Protein AF-A0A4R6FJY9-F1 (afdb_monomer_lite)

Secondary structure (DSSP, 8-state):
---------S--------HHHHHHHHHHHHHHHHHHHHHHHHHHHHHHSPEESSHHHHHHHS-TT-EEEEE-SSSEEEEEEEETTEEEEEEEEE-HHHHHHHHT---EEGGGGT--SEEEE-HHHHHHHHH-TT--EEEE-SEEEES-EE---TT-EEEE-TTEEESS-EEEEE----SS-TTSSPPP-EES-EEEEEEEESSEEEEESEES-EEEEEEE----GGGTT--TT----EEEE-TT-EEEEEEEEEEE---SSTT-EEEEEE-SS-STT--EEEEEEEEEEESBSSEEEEEES-EEEEEEEEEES-B-SS-SEEEES-BSEEEEEEEEE---SSS--SEEEES-S-EEEEEEEEES-SSEEEEEES-S-EEEEEEEEES--SEEEEE-S--EEEEEEEES--SSEEEEE-TT-TT-EEEEEEEESS-EEEE-SSS-B-SEEEEE--TTSEEEEEES-BS-B-SEEEEES-SEEEEEEEEES-EEEEEEEES-SEEEEEEEEES-EEEEEEEE--TT-TTSGGGSTT--------SEEEE-SS-EEE-TTTS-SEEEE-SPPSS-EEEEE--TT--TT-EEEEEE-TT--SS--EEEESEETS-EEE-TTEEEEEEESSSEEEEEEEE-

Structure (mmCIF, N/CA/C/O backbone):
data_AF-A0A4R6FJY9-F1
#
_entry.id   AF-A0A4R6FJY9-F1
#
loop_
_atom_site.group_PDB
_atom_site.id
_atom_site.type_symbol
_atom_site.label_atom_id
_atom_site.label_alt_id
_atom_site.label_comp_id
_atom_site.label_asym_id
_atom_site.label_entity_id
_atom_site.label_seq_id
_atom_site.pdbx_PDB_ins_code
_atom_site.Cartn_x
_atom_site.Cartn_y
_atom_site.Cartn_z
_atom_site.occupancy
_atom_site.B_iso_or_equiv
_atom_site.auth_seq_id
_atom_site.auth_comp_id
_atom_site.auth_asym_id
_atom_site.auth_atom_id
_atom_site.pdbx_PDB_model_num
ATOM 1 N N . MET A 1 1 ? -19.726 -2.063 -16.960 1.00 37.28 1 MET A N 1
ATOM 2 C CA . MET A 1 1 ? -20.370 -3.116 -16.148 1.00 37.28 1 MET A CA 1
ATOM 3 C C . MET A 1 1 ? -20.431 -2.589 -14.732 1.00 37.28 1 MET A C 1
ATOM 5 O O . MET A 1 1 ? -19.416 -2.099 -14.262 1.00 37.28 1 MET A O 1
ATOM 9 N N . VAL A 1 2 ? -21.614 -2.546 -14.125 1.00 35.88 2 VAL A N 1
ATOM 10 C CA . VAL A 1 2 ? -21.797 -1.989 -12.779 1.00 35.88 2 VAL A CA 1
ATOM 11 C C . VAL A 1 2 ? -21.884 -3.164 -11.819 1.00 35.88 2 VAL A C 1
ATOM 13 O O . VAL A 1 2 ? -22.940 -3.783 -11.713 1.00 35.88 2 VAL A O 1
ATOM 16 N N . ASP A 1 3 ? -20.775 -3.478 -11.156 1.00 36.88 3 ASP A N 1
ATOM 17 C CA . ASP A 1 3 ? -20.779 -4.373 -10.004 1.00 36.88 3 ASP A CA 1
ATOM 18 C C . ASP A 1 3 ? -21.343 -3.612 -8.806 1.00 36.88 3 ASP A C 1
ATOM 20 O O . ASP A 1 3 ? -20.729 -2.694 -8.261 1.00 36.88 3 ASP A O 1
ATOM 24 N N . ARG A 1 4 ? -22.555 -3.984 -8.400 1.00 45.66 4 ARG A N 1
ATOM 25 C CA . ARG A 1 4 ? -23.059 -3.698 -7.060 1.00 45.66 4 ARG A CA 1
ATOM 26 C C . ARG A 1 4 ? -23.520 -5.006 -6.449 1.00 45.66 4 ARG A C 1
ATOM 28 O O . ARG A 1 4 ? -24.598 -5.504 -6.764 1.00 45.66 4 ARG A O 1
ATOM 35 N N . VAL A 1 5 ? -22.696 -5.536 -5.551 1.00 39.31 5 VAL A N 1
ATOM 36 C CA . VAL A 1 5 ? -23.107 -6.567 -4.601 1.00 39.31 5 VAL A CA 1
ATOM 37 C C . VAL A 1 5 ? -24.103 -5.917 -3.644 1.00 39.31 5 VAL A C 1
ATOM 39 O O . VAL A 1 5 ? -23.741 -5.072 -2.830 1.00 39.31 5 VAL A O 1
ATOM 42 N N . VAL A 1 6 ? -25.376 -6.287 -3.766 1.00 37.84 6 VAL A N 1
ATOM 43 C CA . VAL A 1 6 ? -26.420 -5.915 -2.809 1.00 37.84 6 VAL A CA 1
ATOM 44 C C . VAL A 1 6 ? -26.740 -7.159 -1.986 1.00 37.84 6 VAL A C 1
ATOM 46 O O . VAL A 1 6 ? -27.324 -8.110 -2.500 1.00 37.84 6 VAL A O 1
ATOM 49 N N . ARG A 1 7 ? -26.358 -7.168 -0.705 1.00 45.31 7 ARG A N 1
ATOM 50 C CA . ARG A 1 7 ? -26.899 -8.119 0.279 1.00 45.31 7 ARG A CA 1
ATOM 51 C C . ARG A 1 7 ? -28.211 -7.546 0.812 1.00 45.31 7 ARG A C 1
ATOM 53 O O . ARG A 1 7 ? -28.217 -6.435 1.332 1.00 45.31 7 ARG A O 1
ATOM 60 N N . VAL A 1 8 ? -29.307 -8.289 0.669 1.00 43.47 8 VAL A N 1
ATOM 61 C CA . VAL A 1 8 ? -30.650 -7.889 1.123 1.00 43.47 8 VAL A CA 1
ATOM 62 C C . VAL A 1 8 ? -31.094 -8.802 2.263 1.00 43.47 8 VAL A C 1
ATOM 64 O O . VAL A 1 8 ? -30.996 -10.021 2.142 1.00 43.47 8 VAL A O 1
ATOM 67 N N . ILE A 1 9 ? -31.599 -8.202 3.343 1.00 53.12 9 ILE A N 1
ATOM 68 C CA . ILE A 1 9 ? -32.321 -8.865 4.435 1.00 53.12 9 ILE A CA 1
ATOM 69 C C . ILE A 1 9 ? -33.758 -8.309 4.397 1.00 53.12 9 ILE A C 1
ATOM 71 O O . ILE A 1 9 ? -33.952 -7.116 4.596 1.00 53.12 9 ILE A O 1
ATOM 75 N N . ASP A 1 10 ? -34.719 -9.166 4.036 1.00 58.12 10 ASP A N 1
ATOM 76 C CA . ASP A 1 10 ? -36.182 -9.068 4.229 1.00 58.12 10 ASP A CA 1
ATOM 77 C C . ASP A 1 10 ? -36.932 -7.728 4.005 1.00 58.12 10 ASP A C 1
ATOM 79 O O . ASP A 1 10 ? -37.687 -7.286 4.864 1.00 58.12 10 ASP A O 1
ATOM 83 N N . GLU A 1 11 ? -36.890 -7.156 2.792 1.00 47.34 11 GLU A N 1
ATOM 84 C CA . GLU A 1 11 ? -37.983 -6.294 2.287 1.00 47.34 11 GLU A CA 1
ATOM 85 C C . GLU A 1 11 ? -38.208 -6.486 0.773 1.00 47.34 11 GLU A C 1
ATOM 87 O O . GLU A 1 11 ? -37.265 -6.466 -0.023 1.00 47.34 11 GLU A O 1
ATOM 92 N N . THR A 1 12 ? -39.466 -6.631 0.330 1.00 39.34 12 THR A N 1
ATOM 93 C CA . THR A 1 12 ? -39.810 -6.655 -1.104 1.00 39.34 12 THR A CA 1
ATOM 94 C C . THR A 1 12 ? -39.681 -5.249 -1.691 1.00 39.34 12 THR A C 1
ATOM 96 O O . THR A 1 12 ? -40.583 -4.424 -1.550 1.00 39.34 12 THR A O 1
ATOM 99 N N . ARG A 1 13 ? -38.576 -4.962 -2.391 1.00 45.19 13 ARG A N 1
ATOM 100 C CA . ARG A 1 13 ? -38.445 -3.739 -3.199 1.00 45.19 13 ARG A CA 1
ATOM 101 C C . ARG A 1 13 ? -38.621 -4.029 -4.683 1.00 45.19 13 ARG A C 1
ATOM 103 O O . ARG A 1 13 ? -37.965 -4.897 -5.251 1.00 45.19 13 ARG A O 1
ATOM 110 N N . THR A 1 14 ? -39.490 -3.247 -5.320 1.00 42.72 14 THR A N 1
ATOM 111 C CA . THR A 1 14 ? -39.656 -3.236 -6.777 1.00 42.72 14 THR A CA 1
ATOM 112 C C . THR A 1 14 ? -38.478 -2.484 -7.392 1.00 42.72 14 THR A C 1
ATOM 114 O O . THR A 1 14 ? -38.369 -1.267 -7.244 1.00 42.72 14 THR A O 1
ATOM 117 N N . ILE A 1 15 ? -37.578 -3.202 -8.062 1.00 46.75 15 ILE A N 1
ATOM 118 C CA . ILE A 1 15 ? -36.469 -2.601 -8.809 1.00 46.75 15 ILE A CA 1
ATOM 119 C C . ILE A 1 15 ? -37.003 -2.183 -10.182 1.00 46.75 15 ILE A C 1
ATOM 121 O O . ILE A 1 15 ? -37.224 -3.017 -11.058 1.00 46.75 15 ILE A O 1
ATOM 125 N N . VAL A 1 16 ? -37.212 -0.881 -10.379 1.00 53.41 16 VAL A N 1
ATOM 126 C CA . VAL A 1 16 ? -37.530 -0.316 -11.696 1.00 53.41 16 VAL A CA 1
ATOM 127 C C . VAL A 1 16 ? -36.217 -0.122 -12.450 1.00 53.41 16 VAL A C 1
ATOM 129 O O . VAL A 1 16 ? -35.537 0.886 -12.281 1.00 53.41 16 VAL A O 1
ATOM 132 N N . VAL A 1 17 ? -35.834 -1.102 -13.270 1.00 57.41 17 VAL A N 1
ATOM 133 C CA . VAL A 1 17 ? -34.744 -0.918 -14.237 1.00 57.41 17 VAL A CA 1
ATOM 134 C C . VAL A 1 17 ? -35.318 -0.141 -15.428 1.00 57.41 17 VAL A C 1
ATOM 136 O O . VAL A 1 17 ? -36.255 -0.630 -16.064 1.00 57.41 17 VAL A O 1
ATOM 139 N N . PRO A 1 18 ? -34.816 1.061 -15.757 1.00 59.22 18 PRO A N 1
ATOM 140 C CA . PRO A 1 18 ? -35.323 1.839 -16.882 1.00 59.22 18 PRO A CA 1
ATOM 141 C C . PRO A 1 18 ? -34.903 1.167 -18.196 1.00 59.22 18 PRO A C 1
ATOM 143 O O . PRO A 1 18 ? -33.853 1.465 -18.758 1.00 59.22 18 PRO A O 1
ATOM 146 N N . GLY A 1 19 ? -35.719 0.235 -18.697 1.00 61.28 19 GLY A N 1
ATOM 147 C CA . GLY A 1 19 ? -35.400 -0.584 -19.875 1.00 61.28 19 GLY A CA 1
ATOM 148 C C . GLY A 1 19 ? -35.015 0.219 -21.125 1.00 61.28 19 GLY A C 1
ATOM 149 O O . GLY A 1 19 ? -34.241 -0.264 -21.945 1.00 61.28 19 GLY A O 1
ATOM 150 N N . ALA A 1 20 ? -35.468 1.470 -21.243 1.00 70.50 20 ALA A N 1
ATOM 151 C CA . ALA A 1 20 ? -35.132 2.353 -22.358 1.00 70.50 20 ALA A CA 1
ATOM 152 C C . ALA A 1 20 ? -33.644 2.760 -22.407 1.00 70.50 20 ALA A C 1
ATOM 154 O O . ALA A 1 20 ? -33.076 2.838 -23.497 1.00 70.50 20 ALA A O 1
ATOM 155 N N . SER A 1 21 ? -32.986 2.999 -21.263 1.00 69.69 21 SER A N 1
ATOM 156 C CA . SER A 1 21 ? -31.574 3.419 -21.253 1.00 69.69 21 SER A CA 1
ATOM 157 C C . SER A 1 21 ? -30.635 2.250 -21.551 1.00 69.69 21 SER A C 1
ATOM 159 O O . SER A 1 21 ? -29.684 2.400 -22.318 1.00 69.69 21 SER A O 1
ATOM 161 N N . VAL A 1 22 ? -30.953 1.065 -21.023 1.00 72.12 22 VAL A N 1
ATOM 162 C CA . VAL A 1 22 ? -30.229 -0.177 -21.318 1.00 72.12 22 VAL A CA 1
ATOM 163 C C . VAL A 1 22 ? -30.382 -0.545 -22.796 1.00 72.12 22 VAL A C 1
ATOM 165 O O . VAL A 1 22 ? -29.383 -0.799 -23.464 1.00 72.12 22 VAL A O 1
ATOM 168 N N . LEU A 1 23 ? -31.602 -0.486 -23.344 1.00 73.12 23 LEU A N 1
ATOM 169 C CA . LEU A 1 23 ? -31.851 -0.772 -24.759 1.00 73.12 23 LEU A CA 1
ATOM 170 C C . LEU A 1 23 ? -31.150 0.236 -25.685 1.00 73.12 23 LEU A C 1
ATOM 172 O O . LEU A 1 23 ? -30.586 -0.161 -26.704 1.00 73.12 23 LEU A O 1
ATOM 176 N N . SER A 1 24 ? -31.115 1.522 -25.316 1.00 78.62 24 SER A N 1
ATOM 177 C CA . SER A 1 24 ? -30.360 2.542 -26.057 1.00 78.62 24 SER A CA 1
ATOM 178 C C . SER A 1 24 ? -28.853 2.266 -26.040 1.00 78.62 24 SER A C 1
ATOM 180 O O . SER A 1 24 ? -28.208 2.351 -27.084 1.00 78.62 24 SER A O 1
ATOM 182 N N . SER A 1 25 ? -28.294 1.881 -24.887 1.00 74.81 25 SER A N 1
ATOM 183 C CA . SER A 1 25 ? -26.877 1.519 -24.772 1.00 74.81 25 SER A CA 1
ATOM 184 C C . SER A 1 25 ? -26.532 0.297 -25.623 1.00 74.81 25 SER A C 1
ATOM 186 O O . SER A 1 25 ? -25.525 0.312 -26.325 1.00 74.81 25 SER A O 1
ATOM 188 N N . ILE A 1 26 ? -27.372 -0.743 -25.594 1.00 78.25 26 ILE A N 1
ATOM 189 C CA . ILE A 1 26 ? -27.176 -1.962 -26.390 1.00 78.25 26 ILE A CA 1
ATOM 190 C C . ILE A 1 26 ? -27.288 -1.654 -27.886 1.00 78.25 26 ILE A C 1
ATOM 192 O O . ILE A 1 26 ? -26.477 -2.139 -28.667 1.00 78.25 26 ILE A O 1
ATOM 196 N N . THR A 1 27 ? -28.242 -0.810 -28.289 1.00 84.62 27 THR A N 1
ATOM 197 C CA . THR A 1 27 ? -28.410 -0.409 -29.695 1.00 84.62 27 THR A CA 1
ATOM 198 C C . THR A 1 27 ? -27.178 0.334 -30.205 1.00 84.62 27 THR A C 1
ATOM 200 O O . THR A 1 27 ? -26.625 -0.051 -31.231 1.00 84.62 27 THR A O 1
ATOM 203 N N . LYS A 1 28 ? -26.673 1.320 -29.448 1.00 83.00 28 LYS A N 1
ATOM 204 C CA . LYS A 1 28 ? -25.426 2.027 -29.791 1.00 83.00 28 LYS A CA 1
ATOM 205 C C . LYS A 1 28 ? -24.238 1.074 -29.888 1.00 83.00 28 LYS A C 1
ATOM 207 O O . LYS A 1 28 ? -23.417 1.196 -30.788 1.00 83.00 28 LYS A O 1
ATOM 212 N N . GLN A 1 29 ? -24.141 0.112 -28.973 1.00 83.12 29 GLN A N 1
ATOM 213 C CA . GLN A 1 29 ? -23.066 -0.874 -28.999 1.00 83.12 29 GLN A CA 1
ATOM 214 C C . GLN A 1 29 ? -23.168 -1.797 -30.227 1.00 83.12 29 GLN A C 1
ATOM 216 O O . GLN A 1 29 ? -22.156 -2.089 -30.860 1.00 83.12 29 GLN A O 1
ATOM 221 N N . ALA A 1 30 ? -24.379 -2.212 -30.606 1.00 82.31 30 ALA A N 1
ATOM 222 C CA . ALA A 1 30 ? -24.622 -2.995 -31.815 1.00 82.31 30 ALA A CA 1
ATOM 223 C C . ALA A 1 30 ? -24.291 -2.210 -33.097 1.00 82.31 30 ALA A C 1
ATOM 225 O O . ALA A 1 30 ? -23.715 -2.781 -34.021 1.00 82.31 30 ALA A O 1
ATOM 226 N N . GLU A 1 31 ? -24.596 -0.909 -33.146 1.00 88.06 31 GLU A N 1
ATOM 227 C CA . GLU A 1 31 ? -24.196 -0.017 -34.244 1.00 88.06 31 GLU A CA 1
ATOM 228 C C . GLU A 1 31 ? -22.671 0.072 -34.362 1.00 88.06 31 GLU A C 1
ATOM 230 O O . GLU A 1 31 ? -22.137 -0.150 -35.445 1.00 88.06 31 GLU A O 1
ATOM 235 N N . VAL A 1 32 ? -21.962 0.266 -33.243 1.00 82.56 32 VAL A N 1
ATOM 236 C CA . VAL A 1 32 ? -20.489 0.270 -33.213 1.00 82.56 32 VAL A CA 1
ATOM 237 C C . VAL A 1 32 ? -19.912 -1.053 -33.731 1.00 82.56 32 VAL A C 1
ATOM 239 O O . VAL A 1 32 ? -18.975 -1.038 -34.528 1.00 82.56 32 VAL A O 1
ATOM 242 N N . TYR A 1 33 ? -20.467 -2.203 -33.331 1.00 81.94 33 TYR A N 1
ATOM 243 C CA . TYR A 1 33 ? -19.995 -3.505 -33.822 1.00 81.94 33 TYR A CA 1
ATOM 244 C C . TYR A 1 33 ? -20.284 -3.729 -35.306 1.00 81.94 33 TYR A C 1
ATOM 246 O O . TYR A 1 33 ? -19.432 -4.261 -36.018 1.00 81.94 33 TYR A O 1
ATOM 254 N N . ARG A 1 34 ? -21.463 -3.323 -35.785 1.00 90.06 34 ARG A N 1
ATOM 255 C CA . ARG A 1 34 ? -21.814 -3.382 -37.207 1.00 90.06 34 ARG A CA 1
ATOM 256 C C . ARG A 1 34 ? -20.842 -2.541 -38.032 1.00 90.06 34 ARG A C 1
ATOM 258 O O . ARG A 1 34 ? -20.314 -3.028 -39.028 1.00 90.06 34 ARG A O 1
ATOM 265 N N . ASP A 1 35 ? -20.586 -1.308 -37.610 1.00 82.31 35 ASP A N 1
ATOM 266 C CA . ASP A 1 35 ? -19.716 -0.379 -38.331 1.00 82.31 35 ASP A CA 1
ATOM 267 C C . ASP A 1 35 ? -18.256 -0.872 -38.318 1.00 82.31 35 ASP A C 1
ATOM 269 O O . ASP A 1 35 ? -17.584 -0.845 -39.349 1.00 82.31 35 ASP A O 1
ATOM 273 N N . ALA A 1 36 ? -17.793 -1.447 -37.200 1.00 77.31 36 ALA A N 1
ATOM 274 C CA . ALA A 1 36 ? -16.490 -2.109 -37.118 1.00 77.31 36 ALA A CA 1
ATOM 275 C C . ALA A 1 36 ? -16.384 -3.332 -38.050 1.00 77.31 36 ALA A C 1
ATOM 277 O O . ALA A 1 36 ? -15.347 -3.531 -38.685 1.00 77.31 36 ALA A O 1
ATOM 278 N N . ALA A 1 37 ? -17.445 -4.137 -38.167 1.00 78.94 37 ALA A N 1
ATOM 279 C CA . ALA A 1 37 ? -17.479 -5.283 -39.074 1.00 78.94 37 ALA A CA 1
ATOM 280 C C . ALA A 1 37 ? -17.438 -4.850 -40.550 1.00 78.94 37 ALA A C 1
ATOM 282 O O . ALA A 1 37 ? -16.693 -5.439 -41.334 1.00 78.94 37 ALA A O 1
ATOM 283 N N . PHE A 1 38 ? -18.171 -3.795 -40.923 1.00 81.94 38 PHE A N 1
ATOM 284 C CA . PHE A 1 38 ? -18.099 -3.216 -42.269 1.00 81.94 38 PHE A CA 1
ATOM 285 C C . PHE A 1 38 ? -16.710 -2.659 -42.581 1.00 81.94 38 PHE A C 1
ATOM 287 O O . PHE A 1 38 ? -16.168 -2.943 -43.648 1.00 81.94 38 PHE A O 1
ATOM 294 N N . LEU A 1 39 ? -16.100 -1.928 -41.643 1.00 79.44 39 LEU A N 1
ATOM 295 C CA . LEU A 1 39 ? -14.741 -1.417 -41.811 1.00 79.44 39 LEU A CA 1
ATOM 296 C C . LEU A 1 39 ? -13.728 -2.559 -41.977 1.00 79.44 39 LEU A C 1
ATOM 298 O O . LEU A 1 39 ? -12.854 -2.484 -42.840 1.00 79.44 39 LEU A O 1
ATOM 302 N N . ALA A 1 40 ? -13.854 -3.633 -41.193 1.00 79.88 40 ALA A N 1
ATOM 303 C CA . ALA A 1 40 ? -12.990 -4.806 -41.298 1.00 79.88 40 ALA A CA 1
ATOM 304 C C . ALA A 1 40 ? -13.138 -5.519 -42.651 1.00 79.88 40 ALA A C 1
ATOM 306 O O . ALA A 1 40 ? -12.127 -5.856 -43.267 1.00 79.88 40 ALA A O 1
ATOM 307 N N . ALA A 1 41 ? -14.371 -5.699 -43.138 1.00 82.88 41 ALA A N 1
ATOM 308 C CA . ALA A 1 41 ? -14.634 -6.276 -44.455 1.00 82.88 41 ALA A CA 1
ATOM 309 C C . ALA A 1 41 ? -14.043 -5.408 -45.578 1.00 82.88 41 ALA A C 1
ATOM 311 O O . ALA A 1 41 ? -13.280 -5.912 -46.397 1.00 82.88 41 ALA A O 1
ATOM 312 N N . SER A 1 42 ? -14.290 -4.094 -45.551 1.00 79.25 42 SER A N 1
ATOM 313 C CA . SER A 1 42 ? -13.752 -3.146 -46.539 1.00 79.25 42 SER A CA 1
ATOM 314 C C . SER A 1 42 ? -12.219 -3.088 -46.519 1.00 79.25 42 SER A C 1
ATOM 316 O O . SER A 1 42 ? -11.562 -3.015 -47.556 1.00 79.25 42 SER A O 1
ATOM 318 N N . THR A 1 43 ? -11.622 -3.190 -45.329 1.00 78.62 43 THR A N 1
ATOM 319 C CA . THR A 1 43 ? -10.166 -3.291 -45.153 1.00 78.62 43 THR A CA 1
ATOM 320 C C . THR A 1 43 ? -9.626 -4.575 -45.787 1.00 78.62 43 THR A C 1
ATOM 322 O O . THR A 1 43 ? -8.613 -4.534 -46.482 1.00 78.62 43 THR A O 1
ATOM 325 N N . ALA A 1 44 ? -10.289 -5.714 -45.568 1.00 82.69 44 ALA A N 1
ATOM 326 C CA . ALA A 1 44 ? -9.891 -6.989 -46.159 1.00 82.69 44 ALA A CA 1
ATOM 327 C C . ALA A 1 44 ? -10.011 -6.967 -47.691 1.00 82.69 44 ALA A C 1
ATOM 329 O O . ALA A 1 44 ? -9.084 -7.398 -48.374 1.00 82.69 44 ALA A O 1
ATOM 330 N N . GLU A 1 45 ? -11.097 -6.402 -48.226 1.00 85.00 45 GLU A N 1
ATOM 331 C CA . GLU A 1 45 ? -11.294 -6.195 -49.666 1.00 85.00 45 GLU A CA 1
ATOM 332 C C . GLU A 1 45 ? -10.194 -5.314 -50.273 1.00 85.00 45 GLU A C 1
ATOM 334 O O . GLU A 1 45 ? -9.627 -5.655 -51.312 1.00 85.00 45 GLU A O 1
ATOM 339 N N . ALA A 1 46 ? -9.818 -4.226 -49.594 1.00 84.69 46 ALA A N 1
ATOM 340 C CA . ALA A 1 46 ? -8.723 -3.362 -50.027 1.00 84.69 46 ALA A CA 1
ATOM 341 C C . ALA A 1 46 ? -7.363 -4.084 -50.052 1.00 84.69 46 ALA A C 1
ATOM 343 O O . ALA A 1 46 ? -6.545 -3.783 -50.918 1.00 84.69 46 ALA A O 1
ATOM 344 N N . PHE A 1 47 ? -7.122 -5.036 -49.142 1.00 81.31 47 PHE A N 1
ATOM 345 C CA . PHE A 1 47 ? -5.884 -5.827 -49.110 1.00 81.31 47 PHE A CA 1
ATOM 346 C C . PHE A 1 47 ? -5.798 -6.890 -50.207 1.00 81.31 47 PHE A C 1
ATOM 348 O O . PHE A 1 47 ? -4.700 -7.182 -50.673 1.00 81.31 47 PHE A O 1
ATOM 355 N N . VAL A 1 48 ? -6.925 -7.487 -50.605 1.00 88.31 48 VAL A N 1
ATOM 356 C CA . VAL A 1 48 ? -6.951 -8.468 -51.708 1.00 88.31 48 VAL A CA 1
ATOM 357 C C . VAL A 1 48 ? -7.055 -7.802 -53.083 1.00 88.31 48 VAL A C 1
ATOM 359 O O . VAL A 1 48 ? -6.805 -8.446 -54.102 1.00 88.31 48 VAL A O 1
ATOM 362 N N . GLY A 1 49 ? -7.432 -6.523 -53.119 1.00 88.62 49 GLY A N 1
ATOM 363 C CA . GLY A 1 49 ? -7.504 -5.713 -54.327 1.00 88.62 49 GLY A CA 1
ATOM 364 C C . GLY A 1 49 ? -6.143 -5.196 -54.819 1.00 88.62 49 GLY A C 1
ATOM 365 O O . GLY A 1 49 ? -5.100 -5.426 -54.202 1.00 88.62 49 GLY A O 1
ATOM 366 N N . PRO A 1 50 ? -6.128 -4.468 -55.951 1.00 92.19 50 PRO A N 1
ATOM 367 C CA . PRO A 1 50 ? -4.918 -3.829 -56.454 1.00 92.19 50 PRO A CA 1
ATOM 368 C C . PRO A 1 50 ? -4.338 -2.843 -55.434 1.00 92.19 50 PRO A C 1
ATOM 370 O O . PRO A 1 50 ? -5.058 -2.023 -54.864 1.00 92.19 50 PRO A O 1
ATOM 373 N N . THR A 1 51 ? -3.019 -2.887 -55.248 1.00 94.56 51 THR A N 1
ATOM 374 C CA . THR A 1 51 ? -2.288 -1.878 -54.475 1.00 94.56 51 THR A CA 1
ATOM 375 C C . THR A 1 51 ? -1.766 -0.800 -55.419 1.00 94.56 51 THR A C 1
ATOM 377 O O . THR A 1 51 ? -1.029 -1.091 -56.362 1.00 94.56 51 THR A O 1
ATOM 380 N N . TYR A 1 52 ? -2.144 0.450 -55.173 1.00 96.44 52 TYR A N 1
ATOM 381 C CA . TYR A 1 52 ? -1.791 1.591 -56.017 1.00 96.44 52 TYR A CA 1
ATOM 382 C C . TYR A 1 52 ? -0.503 2.269 -55.535 1.00 96.44 52 TYR A C 1
ATOM 384 O O . TYR A 1 52 ? -0.201 2.278 -54.346 1.00 96.44 52 TYR A O 1
ATOM 392 N N . THR A 1 53 ? 0.248 2.895 -56.441 1.00 96.00 53 THR A N 1
ATOM 393 C CA . THR A 1 53 ? 1.512 3.583 -56.102 1.00 96.00 53 THR A CA 1
ATOM 394 C C . THR A 1 53 ? 1.314 4.966 -55.476 1.00 96.00 53 THR A C 1
ATOM 396 O O . THR A 1 53 ? 2.254 5.559 -54.955 1.00 96.00 53 THR A O 1
ATOM 399 N N . SER A 1 54 ? 0.098 5.518 -55.526 1.00 96.50 54 SER A N 1
ATOM 400 C CA . SER A 1 54 ? -0.239 6.798 -54.897 1.00 96.50 54 SER A CA 1
ATOM 401 C C . SER A 1 54 ? -1.726 6.885 -54.564 1.00 96.50 54 SER A C 1
ATOM 403 O O . SER A 1 54 ? -2.555 6.207 -55.175 1.00 96.50 54 SER A O 1
ATOM 405 N N . LYS A 1 55 ? -2.077 7.785 -53.637 1.00 96.81 55 LYS A N 1
ATOM 406 C CA . LYS A 1 55 ? -3.474 8.091 -53.296 1.00 96.81 55 LYS A CA 1
ATOM 407 C C . LYS A 1 55 ? -4.288 8.515 -54.522 1.00 96.81 55 LYS A C 1
ATOM 409 O O . LYS A 1 55 ? -5.401 8.037 -54.697 1.00 96.81 55 LYS A O 1
ATOM 414 N N . ALA A 1 56 ? -3.721 9.361 -55.384 1.00 96.81 56 ALA A N 1
ATOM 415 C CA . ALA A 1 56 ? -4.399 9.866 -56.579 1.00 96.81 56 ALA A CA 1
ATOM 416 C C . ALA A 1 56 ? -4.724 8.759 -57.601 1.00 96.81 56 ALA A C 1
ATOM 418 O O . ALA A 1 56 ? -5.737 8.846 -58.287 1.00 96.81 56 ALA A O 1
ATOM 419 N N . ALA A 1 57 ? -3.878 7.726 -57.689 1.00 96.44 57 ALA A N 1
ATOM 420 C CA . ALA A 1 57 ? -4.096 6.575 -58.565 1.00 96.44 57 ALA A CA 1
ATOM 421 C C . ALA A 1 57 ? -5.143 5.582 -58.026 1.00 96.44 57 ALA A C 1
ATOM 423 O O . ALA A 1 57 ? -5.732 4.854 -58.821 1.00 96.44 57 ALA A O 1
ATOM 424 N N . GLY A 1 58 ? -5.342 5.540 -56.701 1.00 95.94 58 GLY A N 1
ATOM 425 C CA . GLY A 1 58 ? -6.375 4.727 -56.048 1.00 95.94 58 GLY A CA 1
ATOM 426 C C . GLY A 1 58 ? -7.736 5.430 -55.911 1.00 95.94 58 GLY A C 1
ATOM 427 O O . GLY A 1 58 ? -8.773 4.809 -56.151 1.00 95.94 58 GLY A O 1
ATOM 428 N N . GLU A 1 59 ? -7.751 6.763 -55.731 1.00 96.50 59 GLU A N 1
ATOM 429 C CA . GLU A 1 59 ? -8.752 7.649 -56.374 1.00 96.50 59 GLU A CA 1
ATOM 430 C C . GLU A 1 59 ? -8.668 7.420 -57.897 1.00 96.50 59 GLU A C 1
ATOM 432 O O . GLU A 1 59 ? -7.985 6.523 -58.292 1.00 96.50 59 GLU A O 1
ATOM 437 N N . ALA A 1 60 ? -9.289 8.105 -58.847 1.00 96.12 60 ALA A N 1
ATOM 438 C CA . ALA A 1 60 ? -9.332 7.633 -60.262 1.00 96.12 60 ALA A CA 1
ATOM 439 C C . ALA A 1 60 ? -9.874 6.181 -60.519 1.00 96.12 60 ALA A C 1
ATOM 441 O O . ALA A 1 60 ? -10.875 6.070 -61.217 1.00 96.12 60 ALA A O 1
ATOM 442 N N . ALA A 1 61 ? -9.294 5.102 -59.973 1.00 95.62 61 ALA A N 1
ATOM 443 C CA . ALA A 1 61 ? -9.635 3.689 -60.145 1.00 95.62 61 ALA A CA 1
ATOM 444 C C . ALA A 1 61 ? -10.785 3.165 -59.260 1.00 95.62 61 ALA A C 1
ATOM 446 O O . ALA A 1 61 ? -11.372 2.137 -59.591 1.00 95.62 61 ALA A O 1
ATOM 447 N N . THR A 1 62 ? -11.135 3.843 -58.162 1.00 95.81 62 THR A N 1
ATOM 448 C CA . THR A 1 62 ? -12.262 3.450 -57.284 1.00 95.81 62 THR A CA 1
ATOM 449 C C . THR A 1 62 ? -13.454 4.400 -57.352 1.00 95.81 62 THR A C 1
ATOM 451 O O . THR A 1 62 ? -13.328 5.538 -57.797 1.00 95.81 62 THR A O 1
ATOM 454 N N . THR A 1 63 ? -14.624 3.988 -56.869 1.00 96.00 63 THR A N 1
ATOM 455 C CA . THR A 1 63 ? -15.803 4.857 -56.696 1.00 96.00 63 THR A CA 1
ATOM 456 C C . THR A 1 63 ? -16.033 5.225 -55.230 1.00 96.00 63 THR A C 1
ATOM 458 O O . THR A 1 63 ? -15.482 4.605 -54.326 1.00 96.00 63 THR A O 1
ATOM 461 N N . VAL A 1 64 ? -16.860 6.246 -54.977 1.00 94.62 64 VAL A N 1
ATOM 462 C CA . VAL A 1 64 ? -17.257 6.639 -53.611 1.00 94.62 64 VAL A CA 1
ATOM 463 C C . VAL A 1 64 ? -17.835 5.433 -52.858 1.00 94.62 64 VAL A C 1
ATOM 465 O O . VAL A 1 64 ? -18.680 4.722 -53.396 1.00 94.62 64 VAL A O 1
ATOM 468 N N . GLY A 1 65 ? -17.368 5.214 -51.628 1.00 89.69 65 GLY A N 1
ATOM 469 C CA . GLY A 1 65 ? -17.728 4.092 -50.760 1.00 89.69 65 GLY A CA 1
ATOM 470 C C . GLY A 1 65 ? -16.779 2.892 -50.830 1.00 89.69 65 GLY A C 1
ATOM 471 O O . GLY A 1 65 ? -16.848 2.041 -49.953 1.00 89.69 65 GLY A O 1
ATOM 472 N N . GLN A 1 66 ? -15.883 2.819 -51.822 1.00 93.44 66 GLN A N 1
ATOM 473 C CA . GLN A 1 66 ? -14.897 1.737 -51.919 1.00 93.44 66 GLN A CA 1
ATOM 474 C C . GLN A 1 66 ? -13.616 2.071 -51.150 1.00 93.44 66 GLN A C 1
ATOM 476 O O . GLN A 1 66 ? -13.141 3.213 -51.187 1.00 93.44 66 GLN A O 1
ATOM 481 N N . SER A 1 67 ? -13.028 1.059 -50.508 1.00 95.19 67 SER A N 1
ATOM 482 C CA . SER A 1 67 ? -11.674 1.151 -49.964 1.00 95.19 67 SER A CA 1
ATOM 483 C C . SER A 1 67 ? -10.623 0.664 -50.966 1.00 95.19 67 SER A C 1
ATOM 485 O O . SER A 1 67 ? -10.886 -0.206 -51.794 1.00 95.19 67 SER A O 1
ATOM 487 N N . PHE A 1 68 ? -9.417 1.224 -50.895 1.00 96.25 68 PHE A N 1
ATOM 488 C CA . PHE A 1 68 ? -8.270 0.813 -51.705 1.00 96.25 68 PHE A CA 1
ATOM 489 C C . PHE A 1 68 ? -6.955 0.933 -50.938 1.00 96.25 68 PHE A C 1
ATOM 491 O O . PHE A 1 68 ? -6.804 1.787 -50.064 1.00 96.25 68 PHE A O 1
ATOM 498 N N . ALA A 1 69 ? -5.989 0.087 -51.295 1.00 96.19 69 ALA A N 1
ATOM 499 C CA . ALA A 1 69 ? -4.656 0.070 -50.710 1.00 96.19 69 ALA A CA 1
ATOM 500 C C . ALA A 1 69 ? -3.660 0.896 -51.540 1.00 96.19 69 ALA A C 1
ATOM 502 O O . ALA A 1 69 ? -3.655 0.845 -52.768 1.00 96.19 69 ALA A O 1
ATOM 503 N N . VAL A 1 70 ? -2.778 1.633 -50.870 1.00 95.94 70 VAL A N 1
ATOM 504 C CA . VAL A 1 70 ? -1.697 2.416 -51.478 1.00 95.94 70 VAL A CA 1
ATOM 505 C C . VAL A 1 70 ? -0.368 1.999 -50.866 1.00 95.94 70 VAL A C 1
ATOM 507 O O . VAL A 1 70 ? -0.213 2.073 -49.651 1.00 95.94 70 VAL A O 1
ATOM 510 N N . ASN A 1 71 ? 0.599 1.634 -51.702 1.00 94.81 71 ASN A N 1
ATOM 511 C CA . ASN A 1 71 ? 1.999 1.473 -51.325 1.00 94.81 71 ASN A CA 1
ATOM 512 C C . ASN A 1 71 ? 2.813 2.552 -52.043 1.00 94.81 71 ASN A C 1
ATOM 514 O O . ASN A 1 71 ? 3.092 2.443 -53.236 1.00 94.81 71 ASN A O 1
ATOM 518 N N . ALA A 1 72 ? 3.170 3.606 -51.312 1.00 92.69 72 ALA A N 1
ATOM 519 C CA . ALA A 1 72 ? 3.930 4.733 -51.851 1.00 92.69 72 ALA A CA 1
ATOM 520 C C . ALA A 1 72 ? 5.449 4.474 -51.886 1.00 92.69 72 ALA A C 1
ATOM 522 O O . ALA A 1 72 ? 6.213 5.376 -52.222 1.00 92.69 72 ALA A O 1
ATOM 523 N N . GLY A 1 73 ? 5.895 3.267 -51.515 1.00 88.12 73 GLY A N 1
ATOM 524 C CA . GLY A 1 73 ? 7.310 2.940 -51.343 1.00 88.12 73 GLY A CA 1
ATOM 525 C C . GLY A 1 73 ? 7.908 3.448 -50.027 1.00 88.12 73 GLY A C 1
ATOM 526 O O . GLY A 1 73 ? 9.121 3.402 -49.861 1.00 88.12 73 GLY A O 1
ATOM 527 N N . ASP A 1 74 ? 7.085 3.910 -49.079 1.00 83.50 74 ASP A N 1
ATOM 528 C CA . ASP A 1 74 ? 7.508 4.399 -47.757 1.00 83.50 74 ASP A CA 1
ATOM 529 C C . ASP A 1 74 ? 7.619 3.280 -46.701 1.00 83.50 74 ASP A C 1
ATOM 531 O O . ASP A 1 74 ? 7.766 3.562 -45.514 1.00 83.50 74 ASP A O 1
ATOM 535 N N . GLY A 1 75 ? 7.531 2.011 -47.119 1.00 82.38 75 GLY A N 1
ATOM 536 C CA . GLY A 1 75 ? 7.532 0.842 -46.231 1.00 82.38 75 GLY A CA 1
ATOM 537 C C . GLY A 1 75 ? 6.160 0.496 -45.643 1.00 82.38 75 GLY A C 1
ATOM 538 O O . GLY A 1 75 ? 6.056 -0.414 -44.818 1.00 82.38 75 GLY A O 1
ATOM 539 N N . PHE A 1 76 ? 5.096 1.181 -46.074 1.00 89.06 76 PHE A N 1
ATOM 540 C CA . PHE A 1 76 ? 3.744 0.950 -45.583 1.00 89.06 76 PHE A CA 1
ATOM 541 C C . PHE A 1 76 ? 2.718 0.744 -46.703 1.00 89.06 76 PHE A C 1
ATOM 543 O O . PHE A 1 76 ? 2.834 1.267 -47.809 1.00 89.06 76 PHE A O 1
ATOM 550 N N . ILE A 1 77 ? 1.646 0.030 -46.365 1.00 91.94 77 ILE A N 1
ATOM 551 C CA . ILE A 1 77 ? 0.394 -0.021 -47.111 1.00 91.94 77 ILE A CA 1
ATOM 552 C C . ILE A 1 77 ? -0.634 0.815 -46.349 1.00 91.94 77 ILE A C 1
ATOM 554 O O . ILE A 1 77 ? -0.994 0.507 -45.210 1.00 91.94 77 ILE A O 1
ATOM 558 N N . SER A 1 78 ? -1.095 1.890 -46.978 1.00 94.69 78 SER A N 1
ATOM 559 C CA . SER A 1 78 ? -2.138 2.775 -46.463 1.00 94.69 78 SER A CA 1
ATOM 560 C C . SER A 1 78 ? -3.473 2.425 -47.112 1.00 94.69 78 SER A C 1
ATOM 562 O O . SER A 1 78 ? -3.571 2.406 -48.335 1.00 94.69 78 SER A O 1
ATOM 564 N N . ILE A 1 79 ? -4.501 2.154 -46.315 1.00 94.88 79 ILE A N 1
ATOM 565 C CA . ILE A 1 79 ? -5.855 1.874 -46.795 1.00 94.88 79 ILE A CA 1
ATOM 566 C C . ILE A 1 79 ? -6.681 3.139 -46.680 1.00 94.88 79 ILE A C 1
ATOM 568 O O . ILE A 1 79 ? -6.807 3.716 -45.599 1.00 94.88 79 ILE A O 1
ATOM 572 N N . TYR A 1 80 ? -7.249 3.548 -47.804 1.00 94.81 80 TYR A N 1
ATOM 573 C CA . TYR A 1 80 ? -8.118 4.705 -47.902 1.00 94.81 80 TYR A CA 1
ATOM 574 C C . TYR A 1 80 ? -9.540 4.278 -48.238 1.00 94.81 80 TYR A C 1
ATOM 576 O O . TYR A 1 80 ? -9.714 3.335 -49.001 1.00 94.81 80 TYR A O 1
ATOM 584 N N . THR A 1 81 ? -10.538 5.017 -47.759 1.00 94.69 81 THR A N 1
ATOM 585 C CA . THR A 1 81 ? -11.919 4.944 -48.260 1.00 94.69 81 THR A CA 1
ATOM 586 C C . THR A 1 81 ? -12.212 6.168 -49.106 1.00 94.69 81 THR A C 1
ATOM 588 O O . THR A 1 81 ? -12.007 7.303 -48.665 1.00 94.69 81 THR A O 1
ATOM 591 N N . ARG A 1 82 ? -12.704 5.963 -50.331 1.00 94.62 82 ARG A N 1
ATOM 592 C CA . ARG A 1 82 ? -13.078 7.068 -51.213 1.00 94.62 82 ARG A CA 1
ATOM 593 C C . ARG A 1 82 ? -14.402 7.680 -50.764 1.00 94.62 82 ARG A C 1
ATOM 595 O O . ARG A 1 82 ? -15.427 7.010 -50.722 1.00 94.62 82 ARG A O 1
ATOM 602 N N . THR A 1 83 ? -14.408 8.978 -50.499 1.00 93.81 83 THR A N 1
ATOM 603 C CA . THR A 1 83 ? -15.607 9.768 -50.187 1.00 93.81 83 THR A CA 1
ATOM 604 C C . THR A 1 83 ? -15.920 10.733 -51.335 1.00 93.81 83 THR A C 1
ATOM 606 O O . THR A 1 83 ? -15.136 10.881 -52.278 1.00 93.81 83 THR A O 1
ATOM 609 N N . SER A 1 84 ? -17.060 11.425 -51.275 1.00 90.69 84 SER A N 1
ATOM 610 C CA . SER A 1 84 ? -17.413 12.459 -52.259 1.00 90.69 84 SER A CA 1
ATOM 611 C C . SER A 1 84 ? -16.466 13.670 -52.244 1.00 90.69 84 SER A C 1
ATOM 613 O O . SER A 1 84 ? -16.434 14.412 -53.221 1.00 90.69 84 SER A O 1
ATOM 615 N N . GLY A 1 85 ? -15.692 13.866 -51.166 1.00 91.81 85 GLY A N 1
ATOM 616 C CA . GLY A 1 85 ? -14.728 14.962 -50.992 1.00 91.81 85 GLY A CA 1
ATOM 617 C C . GLY A 1 85 ? -13.253 14.565 -51.154 1.00 91.81 85 GLY A C 1
ATOM 618 O O . GLY A 1 85 ? -12.383 15.333 -50.753 1.00 91.81 85 GLY A O 1
ATOM 619 N N . GLY A 1 86 ? -12.960 13.375 -51.694 1.00 93.31 86 GLY A N 1
ATOM 620 C CA . GLY A 1 86 ? -11.614 12.776 -51.736 1.00 93.31 86 GLY A CA 1
ATOM 621 C C . GLY A 1 86 ? -11.528 11.536 -50.845 1.00 93.31 86 GLY A C 1
ATOM 622 O O . GLY A 1 86 ? -12.559 11.024 -50.420 1.00 93.31 86 GLY A O 1
ATOM 623 N N . SER A 1 87 ? -10.333 11.023 -50.554 1.00 95.06 87 SER A N 1
ATOM 624 C CA . SER A 1 87 ? -10.201 9.801 -49.736 1.00 95.06 87 SER A CA 1
ATOM 625 C C . SER A 1 87 ? -9.689 10.050 -48.320 1.00 95.06 87 SER A C 1
ATOM 627 O O . SER A 1 87 ? -8.765 10.846 -48.118 1.00 95.06 87 SER A O 1
ATOM 629 N N . THR A 1 88 ? -10.253 9.320 -47.360 1.00 93.50 88 THR A N 1
ATOM 630 C CA . THR A 1 88 ? -9.886 9.337 -45.935 1.00 93.50 88 THR A CA 1
ATOM 631 C C . THR A 1 88 ? -8.983 8.148 -45.628 1.00 93.50 88 THR A C 1
ATOM 633 O O . THR A 1 88 ? -9.242 7.057 -46.125 1.00 93.50 88 THR A O 1
ATOM 636 N N . LEU A 1 89 ? -7.902 8.351 -44.867 1.00 93.75 89 LEU A N 1
ATOM 637 C CA . LEU A 1 89 ? -7.027 7.262 -44.420 1.00 93.75 89 LEU A CA 1
ATOM 638 C C . LEU A 1 89 ? -7.723 6.489 -43.295 1.00 93.75 89 LEU A C 1
ATOM 640 O O . LEU A 1 89 ? -7.968 7.060 -42.238 1.00 93.75 89 LEU A O 1
ATOM 644 N N . GLU A 1 90 ? -7.987 5.205 -43.510 1.00 89.81 90 GLU A N 1
ATOM 645 C CA . GLU A 1 90 ? -8.600 4.322 -42.510 1.00 89.81 90 GLU A CA 1
ATOM 646 C C . GLU A 1 90 ? -7.547 3.570 -41.695 1.00 89.81 90 GLU A C 1
ATOM 648 O O . GLU A 1 90 ? -7.687 3.378 -40.488 1.00 89.81 90 GLU A O 1
ATOM 653 N N . ARG A 1 91 ? -6.478 3.105 -42.356 1.00 87.69 91 ARG A N 1
ATOM 654 C CA . ARG A 1 91 ? -5.467 2.241 -41.733 1.00 87.69 91 ARG A CA 1
ATOM 655 C C . ARG A 1 91 ? -4.112 2.358 -42.416 1.00 87.69 91 ARG A C 1
ATOM 657 O O . ARG A 1 91 ? -4.038 2.605 -43.614 1.00 87.69 91 ARG A O 1
ATOM 664 N N . LYS A 1 92 ? -3.037 2.107 -41.669 1.00 90.44 92 LYS A N 1
ATOM 665 C CA . LYS A 1 92 ? -1.667 1.974 -42.184 1.00 90.44 92 LYS A CA 1
ATOM 666 C C . LYS A 1 92 ? -1.037 0.696 -41.611 1.00 90.44 92 LYS A C 1
ATOM 668 O O . LYS A 1 92 ? -1.172 0.446 -40.416 1.00 90.44 92 LYS A O 1
ATOM 673 N N . THR A 1 93 ? -0.411 -0.131 -42.448 1.00 86.62 93 THR A N 1
ATOM 674 C CA . THR A 1 93 ? 0.316 -1.357 -42.049 1.00 86.62 93 THR A CA 1
ATOM 675 C C . THR A 1 93 ? 1.682 -1.415 -42.724 1.00 86.62 93 THR A C 1
ATOM 677 O O . THR A 1 93 ? 1.866 -0.769 -43.748 1.00 86.62 93 THR A O 1
ATOM 680 N N . TYR A 1 94 ? 2.630 -2.186 -42.198 1.00 80.38 94 TYR A N 1
ATOM 681 C CA . TYR A 1 94 ? 3.926 -2.416 -42.844 1.00 80.38 94 TYR A CA 1
ATOM 682 C C . TYR A 1 94 ? 3.801 -3.349 -44.057 1.00 80.38 94 TYR A C 1
ATOM 684 O O . TYR A 1 94 ? 2.938 -4.231 -44.075 1.00 80.38 94 TYR A O 1
ATOM 692 N N . THR A 1 95 ? 4.654 -3.159 -45.066 1.00 83.75 95 THR A N 1
ATOM 693 C CA . THR A 1 95 ? 4.837 -4.145 -46.146 1.00 83.75 95 THR A CA 1
ATOM 694 C C . THR A 1 95 ? 5.620 -5.359 -45.636 1.00 83.75 95 THR A C 1
ATOM 696 O O . THR A 1 95 ? 6.329 -5.257 -44.637 1.00 83.75 95 THR A O 1
ATOM 699 N N . VAL A 1 96 ? 5.532 -6.501 -46.331 1.00 76.88 96 VAL A N 1
ATOM 700 C CA . VAL A 1 96 ? 6.360 -7.682 -46.009 1.00 76.88 96 VAL A CA 1
ATOM 701 C C . VAL A 1 96 ? 7.842 -7.330 -46.090 1.00 76.88 96 VAL A C 1
ATOM 703 O O . VAL A 1 96 ? 8.549 -7.596 -45.138 1.00 76.88 96 VAL A O 1
ATOM 706 N N . ASP A 1 97 ? 8.286 -6.613 -47.126 1.00 74.81 97 ASP A N 1
ATOM 707 C CA . ASP A 1 97 ? 9.686 -6.178 -47.240 1.00 74.81 97 ASP A CA 1
ATOM 708 C C . ASP A 1 97 ? 10.121 -5.250 -46.097 1.00 74.81 97 ASP A C 1
ATOM 710 O O . ASP A 1 97 ? 11.262 -5.312 -45.654 1.00 74.81 97 ASP A O 1
ATOM 714 N N . ALA A 1 98 ? 9.230 -4.383 -45.602 1.00 71.50 98 ALA A N 1
ATOM 715 C CA . ALA A 1 98 ? 9.531 -3.536 -44.453 1.00 71.50 98 ALA A CA 1
ATOM 716 C C . ALA A 1 98 ? 9.596 -4.352 -43.160 1.00 71.50 98 ALA A C 1
ATOM 718 O O . ALA A 1 98 ? 10.441 -4.063 -42.320 1.00 71.50 98 ALA A O 1
ATOM 719 N N . ILE A 1 99 ? 8.746 -5.375 -43.014 1.00 68.38 99 ILE A N 1
ATOM 720 C CA . ILE A 1 99 ? 8.810 -6.342 -41.913 1.00 68.38 99 ILE A CA 1
ATOM 721 C C . ILE A 1 99 ? 10.104 -7.146 -42.012 1.00 68.38 99 ILE A C 1
ATOM 723 O O . ILE A 1 99 ? 10.829 -7.217 -41.033 1.00 68.38 99 ILE A O 1
ATOM 727 N N . ASP A 1 100 ? 10.437 -7.686 -43.178 1.00 67.75 100 ASP A N 1
ATOM 728 C CA . ASP A 1 100 ? 11.650 -8.459 -43.420 1.00 67.75 100 ASP A CA 1
ATOM 729 C C . ASP A 1 100 ? 12.897 -7.601 -43.214 1.00 67.75 100 ASP A C 1
ATOM 731 O O . ASP A 1 100 ? 13.843 -8.064 -42.593 1.00 67.75 100 ASP A O 1
ATOM 735 N N . ALA A 1 101 ? 12.896 -6.334 -43.632 1.00 67.31 101 ALA A N 1
ATOM 736 C CA . ALA A 1 101 ? 13.965 -5.388 -43.325 1.00 67.31 101 ALA A CA 1
ATOM 737 C C . ALA A 1 101 ? 14.058 -5.098 -41.818 1.00 67.31 101 ALA A C 1
ATOM 739 O O . ALA A 1 101 ? 15.166 -5.025 -41.292 1.00 67.31 101 ALA A O 1
ATOM 740 N N . LEU A 1 102 ? 12.924 -4.991 -41.113 1.00 61.22 102 LEU A N 1
ATOM 741 C CA . LEU A 1 102 ? 12.881 -4.873 -39.649 1.00 61.22 102 LEU A CA 1
ATOM 742 C C . LEU A 1 102 ? 13.450 -6.127 -38.965 1.00 61.22 102 LEU A C 1
ATOM 744 O O . LEU A 1 102 ? 14.171 -6.027 -37.978 1.00 61.22 102 LEU A O 1
ATOM 748 N N . MET A 1 103 ? 13.123 -7.303 -39.500 1.00 61.72 103 MET A N 1
ATOM 749 C CA . MET A 1 103 ? 13.499 -8.621 -38.982 1.00 61.72 103 MET A CA 1
ATOM 750 C C . MET A 1 103 ? 14.932 -9.013 -39.371 1.00 61.72 103 MET A C 1
ATOM 752 O O . MET A 1 103 ? 15.565 -9.816 -38.689 1.00 61.72 103 MET A O 1
ATOM 756 N N . ALA A 1 104 ? 15.463 -8.437 -40.451 1.00 62.53 104 ALA A N 1
ATOM 757 C CA . ALA A 1 104 ? 16.833 -8.611 -40.918 1.00 62.53 104 ALA A CA 1
ATOM 758 C C . ALA A 1 104 ? 17.835 -7.737 -40.154 1.00 62.53 104 ALA A C 1
ATOM 760 O O . ALA A 1 104 ? 19.041 -7.937 -40.322 1.00 62.53 104 ALA A O 1
ATOM 761 N N . VAL A 1 105 ? 17.375 -6.815 -39.293 1.00 69.56 105 VAL A N 1
ATOM 762 C CA . VAL A 1 105 ? 18.237 -6.139 -38.315 1.00 69.56 105 VAL A CA 1
ATOM 763 C C . VAL A 1 105 ? 18.708 -7.180 -37.302 1.00 69.56 105 VAL A C 1
ATOM 765 O O . VAL A 1 105 ? 18.123 -7.379 -36.240 1.00 69.56 105 VAL A O 1
ATOM 768 N N . GLN A 1 106 ? 19.778 -7.889 -37.658 1.00 81.50 106 GLN A N 1
ATOM 769 C CA . GLN A 1 106 ? 20.480 -8.753 -36.728 1.00 81.50 106 GLN A CA 1
ATOM 770 C C . GLN A 1 106 ? 20.974 -7.886 -35.566 1.00 81.50 106 GLN A C 1
ATOM 772 O O . GLN A 1 106 ? 21.602 -6.852 -35.817 1.00 81.50 106 GLN A O 1
ATOM 777 N N . PRO A 1 107 ? 20.706 -8.277 -34.308 1.00 89.38 107 PRO A N 1
ATOM 778 C CA . PRO A 1 107 ? 21.226 -7.555 -33.163 1.00 89.38 107 PRO A CA 1
ATOM 779 C C . PRO A 1 107 ? 22.742 -7.400 -33.279 1.00 89.38 107 PRO A C 1
ATOM 781 O O . PRO A 1 107 ? 23.460 -8.377 -33.511 1.00 89.38 107 PRO A O 1
ATOM 784 N N . ILE A 1 108 ? 23.236 -6.178 -33.101 1.00 93.69 108 ILE A N 1
ATOM 785 C CA . ILE A 1 108 ? 24.670 -5.918 -33.066 1.00 93.69 108 ILE A CA 1
ATOM 786 C C . ILE A 1 108 ? 25.204 -6.568 -31.795 1.00 93.69 108 ILE A C 1
ATOM 788 O O . ILE A 1 108 ? 24.880 -6.146 -30.683 1.00 93.69 108 ILE A O 1
ATOM 792 N N . ASN A 1 109 ? 26.023 -7.605 -31.958 1.00 94.88 109 ASN A N 1
ATOM 793 C CA . ASN A 1 109 ? 26.746 -8.196 -30.844 1.00 94.88 109 ASN A CA 1
ATOM 794 C C . ASN A 1 109 ? 27.789 -7.184 -30.353 1.00 94.88 109 ASN A C 1
ATOM 796 O O . ASN A 1 109 ? 28.708 -6.833 -31.100 1.00 94.88 109 ASN A O 1
ATOM 800 N N . VAL A 1 110 ? 27.654 -6.726 -29.109 1.00 96.12 110 VAL A N 1
ATOM 801 C CA . VAL A 1 110 ? 28.502 -5.662 -28.551 1.00 96.12 110 VAL A CA 1
ATOM 802 C C . VAL A 1 110 ? 29.996 -6.008 -28.541 1.00 96.12 110 VAL A C 1
ATOM 804 O O . VAL A 1 110 ? 30.826 -5.109 -28.665 1.00 96.12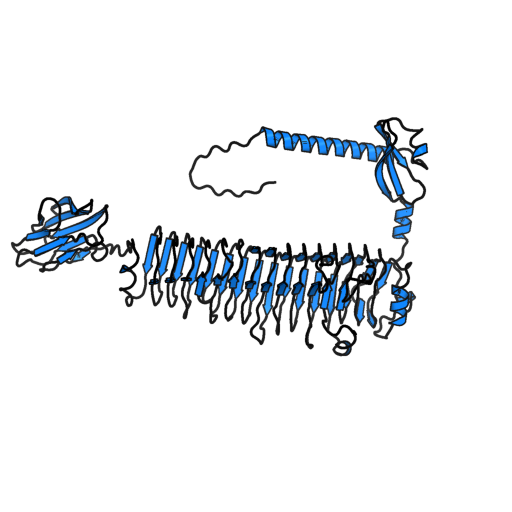 110 VAL A O 1
ATOM 807 N N . LEU A 1 111 ? 30.355 -7.297 -28.518 1.00 96.00 111 LEU A N 1
ATOM 808 C CA . LEU A 1 111 ? 31.749 -7.749 -28.605 1.00 96.00 111 LEU A CA 1
ATOM 809 C C . LEU A 1 111 ? 32.396 -7.362 -29.945 1.00 96.00 111 LEU A C 1
ATOM 811 O O . LEU A 1 111 ? 33.576 -7.030 -30.010 1.00 96.00 111 LEU A O 1
ATOM 815 N N . THR A 1 112 ? 31.612 -7.322 -31.028 1.00 95.44 112 THR A N 1
ATOM 816 C CA . THR A 1 112 ? 32.093 -6.882 -32.354 1.00 95.44 112 THR A CA 1
ATOM 817 C C . THR A 1 112 ? 32.354 -5.376 -32.424 1.00 95.44 112 THR A C 1
ATOM 819 O O . THR A 1 112 ? 32.953 -4.890 -33.383 1.00 95.44 112 THR A O 1
ATOM 822 N N . ARG A 1 113 ? 31.916 -4.633 -31.400 1.00 95.06 113 ARG A N 1
ATOM 823 C CA . ARG A 1 113 ? 32.105 -3.189 -31.238 1.00 95.06 113 ARG A CA 1
ATOM 824 C C . ARG A 1 113 ? 33.151 -2.850 -30.168 1.00 95.06 113 ARG A C 1
ATOM 826 O O . ARG A 1 113 ? 33.284 -1.688 -29.808 1.00 95.06 113 ARG A O 1
ATOM 833 N N . GLY A 1 114 ? 33.918 -3.841 -29.709 1.00 94.94 114 GLY A N 1
ATOM 834 C CA . GLY A 1 114 ? 35.058 -3.644 -28.812 1.00 94.94 114 GLY A CA 1
ATOM 835 C C . GLY A 1 114 ? 34.734 -3.688 -27.319 1.00 94.94 114 GLY A C 1
ATOM 836 O O . GLY A 1 114 ? 35.640 -3.457 -26.525 1.00 94.94 114 GLY A O 1
ATOM 837 N N . LEU A 1 115 ? 33.492 -3.995 -26.921 1.00 96.25 115 LEU A N 1
ATOM 838 C CA . LEU A 1 115 ? 33.199 -4.302 -25.518 1.00 96.25 115 LEU A CA 1
ATOM 839 C C . LEU A 1 115 ? 33.817 -5.656 -25.140 1.00 96.25 115 LEU A C 1
ATOM 841 O O . LEU A 1 115 ? 33.814 -6.592 -25.940 1.00 96.25 115 LEU A O 1
ATOM 845 N N . THR A 1 116 ? 34.302 -5.764 -23.907 1.00 94.50 116 THR A N 1
ATOM 846 C CA . THR A 1 116 ? 34.859 -6.992 -23.326 1.00 94.50 116 THR A CA 1
ATOM 847 C C . THR A 1 116 ? 33.960 -7.474 -22.191 1.00 94.50 116 THR A C 1
ATOM 849 O O . THR A 1 116 ? 33.468 -6.670 -21.405 1.00 94.50 116 THR A O 1
ATOM 852 N N . ASN A 1 117 ? 33.722 -8.784 -22.114 1.00 93.88 117 ASN A N 1
ATOM 853 C CA . ASN A 1 117 ? 32.816 -9.415 -21.145 1.00 93.88 117 ASN A CA 1
ATOM 854 C C . ASN A 1 117 ? 33.564 -10.213 -20.055 1.00 93.88 117 ASN A C 1
ATOM 856 O O . ASN A 1 117 ? 33.017 -11.152 -19.474 1.00 93.88 117 ASN A O 1
ATOM 860 N N . ASP A 1 118 ? 34.825 -9.856 -19.811 1.00 89.88 118 ASP A N 1
ATOM 861 C CA . ASP A 1 118 ? 35.774 -10.508 -18.904 1.00 89.88 118 ASP A CA 1
ATOM 862 C C . ASP A 1 118 ? 36.141 -9.634 -17.688 1.00 89.88 118 ASP A C 1
ATOM 864 O O . ASP A 1 118 ? 37.149 -9.880 -17.028 1.00 89.88 118 ASP A O 1
ATOM 868 N N . ASN A 1 119 ? 35.312 -8.625 -17.389 1.00 89.50 119 ASN A N 1
ATOM 869 C CA . ASN A 1 119 ? 35.512 -7.623 -16.338 1.00 89.50 119 ASN A CA 1
ATOM 870 C C . ASN A 1 119 ? 36.685 -6.641 -16.568 1.00 89.50 119 ASN A C 1
ATOM 872 O O . ASN A 1 119 ? 37.077 -5.897 -15.664 1.00 89.50 119 ASN A O 1
ATOM 876 N N . THR A 1 120 ? 37.249 -6.600 -17.778 1.00 90.56 120 THR A N 1
ATOM 877 C CA . THR A 1 120 ? 38.167 -5.525 -18.183 1.00 90.56 120 THR A CA 1
ATOM 878 C C . THR A 1 120 ? 37.382 -4.237 -18.448 1.00 90.56 120 THR A C 1
ATOM 880 O O . THR A 1 120 ? 36.288 -4.284 -19.013 1.00 90.56 120 THR A O 1
ATOM 883 N N . ASP A 1 121 ? 37.939 -3.085 -18.051 1.00 92.00 121 ASP A N 1
ATOM 884 C CA . ASP A 1 121 ? 37.372 -1.766 -18.364 1.00 92.00 121 ASP A CA 1
ATOM 885 C C . ASP A 1 121 ? 37.214 -1.597 -19.882 1.00 92.00 121 ASP A C 1
ATOM 887 O O . ASP A 1 121 ? 38.185 -1.670 -20.641 1.00 92.00 121 ASP A O 1
ATOM 891 N N . CYS A 1 122 ? 35.974 -1.377 -20.316 1.00 90.12 122 CYS A N 1
ATOM 892 C CA . CYS A 1 122 ? 35.615 -1.164 -21.713 1.00 90.12 122 CYS A CA 1
ATOM 893 C C . CYS A 1 122 ? 34.842 0.147 -21.935 1.00 90.12 122 CYS A C 1
ATOM 895 O O . CYS A 1 122 ? 34.133 0.283 -22.938 1.00 90.12 122 CYS A O 1
ATOM 897 N N . GLN A 1 123 ? 34.997 1.137 -21.042 1.00 93.31 123 GLN A N 1
ATOM 898 C CA . GLN A 1 123 ? 34.208 2.373 -21.059 1.00 93.31 123 GLN A CA 1
ATOM 899 C C . GLN A 1 123 ? 34.241 3.106 -22.403 1.00 93.31 123 GLN A C 1
ATOM 901 O O . GLN A 1 123 ? 33.197 3.481 -22.929 1.00 93.31 123 GLN A O 1
ATOM 906 N N . SER A 1 124 ? 35.421 3.277 -23.006 1.00 93.50 124 SER A N 1
ATOM 907 C CA . SER A 1 124 ? 35.534 3.998 -24.283 1.00 93.50 124 SER A CA 1
ATOM 908 C C . SER A 1 124 ? 34.775 3.312 -25.426 1.00 93.50 124 SER A C 1
ATOM 910 O O . SER A 1 124 ? 34.246 3.989 -26.308 1.00 93.50 124 SER A O 1
ATOM 912 N N . ALA A 1 125 ? 34.701 1.976 -25.417 1.00 93.94 125 ALA A N 1
ATOM 913 C CA . ALA A 1 125 ? 33.927 1.223 -26.402 1.00 93.94 125 ALA A CA 1
ATOM 914 C C . ALA A 1 125 ? 32.419 1.359 -26.145 1.00 93.94 125 ALA A C 1
ATOM 916 O O . ALA A 1 125 ? 31.650 1.527 -27.093 1.00 93.94 125 ALA A O 1
ATOM 917 N N . ALA A 1 126 ? 32.002 1.351 -24.874 1.00 93.44 126 ALA A N 1
ATOM 918 C CA . ALA A 1 126 ? 30.622 1.615 -24.482 1.00 93.44 126 ALA A CA 1
ATOM 919 C C . ALA A 1 126 ? 30.173 3.026 -24.902 1.00 93.44 126 ALA A C 1
ATOM 921 O O . ALA A 1 126 ? 29.142 3.154 -25.558 1.00 93.44 126 ALA A O 1
ATOM 922 N N . ASP A 1 127 ? 30.965 4.068 -24.632 1.00 92.44 127 ASP A N 1
ATOM 923 C CA . ASP A 1 127 ? 30.648 5.448 -25.027 1.00 92.44 127 ASP A CA 1
ATOM 924 C C . ASP A 1 127 ? 30.467 5.580 -26.546 1.00 92.44 127 ASP A C 1
ATOM 926 O O . ASP A 1 127 ? 29.480 6.152 -27.017 1.00 92.44 127 ASP A O 1
ATOM 930 N N . ALA A 1 128 ? 31.388 4.998 -27.323 1.00 94.06 128 ALA A N 1
ATOM 931 C CA . ALA A 1 128 ? 31.312 5.002 -28.782 1.00 94.06 128 ALA A CA 1
ATOM 932 C C . ALA A 1 128 ? 30.067 4.262 -29.299 1.00 94.06 128 ALA A C 1
ATOM 934 O O . ALA A 1 128 ? 29.401 4.741 -30.219 1.00 94.06 128 ALA A O 1
ATOM 935 N N . LEU A 1 129 ? 29.730 3.115 -28.700 1.00 94.75 129 LEU A N 1
ATOM 936 C CA . LEU A 1 129 ? 28.557 2.327 -29.069 1.00 94.75 129 LEU A CA 1
ATOM 937 C C . LEU A 1 129 ? 27.249 3.050 -28.728 1.00 94.75 129 LEU A C 1
ATOM 939 O O . LEU A 1 129 ? 26.331 3.092 -29.547 1.00 94.75 129 LEU A O 1
ATOM 943 N N . MET A 1 130 ? 27.155 3.634 -27.534 1.00 92.50 130 MET A N 1
ATOM 944 C CA . MET A 1 130 ? 25.938 4.304 -27.082 1.00 92.50 130 MET A CA 1
ATOM 945 C C . MET A 1 130 ? 25.684 5.610 -27.844 1.00 92.50 130 MET A C 1
ATOM 947 O O . MET A 1 130 ? 24.517 5.954 -28.059 1.00 92.50 130 MET A O 1
ATOM 951 N N . ALA A 1 131 ? 26.739 6.277 -28.323 1.00 90.69 131 ALA A N 1
ATOM 952 C CA . ALA A 1 131 ? 26.655 7.456 -29.183 1.00 90.69 131 ALA A CA 1
ATOM 953 C C . ALA A 1 131 ? 26.296 7.148 -30.652 1.00 90.69 131 ALA A C 1
ATOM 955 O O . ALA A 1 131 ? 25.917 8.069 -31.372 1.00 90.69 131 ALA A O 1
ATOM 956 N N . ASP A 1 132 ? 26.398 5.894 -31.113 1.00 93.00 132 ASP A N 1
ATOM 957 C CA . ASP A 1 132 ? 26.091 5.511 -32.499 1.00 93.00 132 ASP A CA 1
ATOM 958 C C . ASP A 1 132 ? 24.568 5.493 -32.755 1.00 93.00 132 ASP A C 1
ATOM 960 O O . ASP A 1 132 ? 23.878 4.564 -32.315 1.00 93.00 132 ASP A O 1
ATOM 964 N N . PRO A 1 133 ? 24.008 6.463 -33.507 1.00 91.44 133 PRO A N 1
ATOM 965 C CA . PRO A 1 133 ? 22.566 6.546 -33.733 1.00 91.44 133 PRO A CA 1
ATOM 966 C C . PRO A 1 133 ? 22.032 5.410 -34.617 1.00 91.44 133 PRO A C 1
ATOM 968 O O . PRO A 1 133 ? 20.824 5.204 -34.683 1.00 91.44 133 PRO A O 1
ATOM 971 N N . THR A 1 134 ? 22.909 4.672 -35.308 1.00 89.94 134 THR A N 1
ATOM 972 C CA . THR A 1 134 ? 22.523 3.548 -36.174 1.00 89.94 134 THR A CA 1
ATOM 973 C C . THR A 1 134 ? 22.433 2.227 -35.415 1.00 89.94 134 THR A C 1
ATOM 975 O O . THR A 1 134 ? 21.802 1.278 -35.884 1.00 89.94 134 THR A O 1
ATOM 978 N N . ALA A 1 135 ? 23.014 2.161 -34.216 1.00 91.81 135 ALA A N 1
ATOM 979 C CA . ALA A 1 135 ? 23.017 0.972 -33.381 1.00 91.81 135 ALA A CA 1
ATOM 980 C C . ALA A 1 135 ? 21.695 0.843 -32.602 1.00 91.81 135 ALA A C 1
ATOM 982 O O . ALA A 1 135 ? 21.624 1.094 -31.398 1.00 91.81 135 ALA A O 1
ATOM 983 N N . LEU A 1 136 ? 20.619 0.501 -33.317 1.00 91.88 136 LEU A N 1
ATOM 984 C CA . LEU A 1 136 ? 19.255 0.463 -32.776 1.00 91.88 136 LEU A CA 1
ATOM 985 C C . LEU A 1 136 ? 18.920 -0.831 -32.030 1.00 91.88 136 LEU A C 1
ATOM 987 O O . LEU A 1 136 ? 18.039 -0.815 -31.180 1.00 91.88 136 LEU A O 1
ATOM 991 N N . VAL A 1 137 ? 19.600 -1.942 -32.315 1.00 93.44 137 VAL A N 1
ATOM 992 C CA . VAL A 1 137 ? 19.393 -3.218 -31.614 1.00 93.44 137 VAL A CA 1
ATOM 993 C C . VAL A 1 137 ? 20.745 -3.737 -31.145 1.00 93.44 137 VAL A C 1
ATOM 995 O O . VAL A 1 137 ? 21.570 -4.152 -31.957 1.00 93.44 137 VAL A O 1
ATOM 998 N N . LEU A 1 138 ? 20.978 -3.689 -29.836 1.00 95.88 138 LEU A N 1
ATOM 999 C CA . LEU A 1 138 ? 22.221 -4.117 -29.198 1.00 95.88 138 LEU A CA 1
ATOM 1000 C C . LEU A 1 138 ? 21.980 -5.414 -28.439 1.00 95.88 138 LEU A C 1
ATOM 1002 O O . LEU A 1 138 ? 21.016 -5.504 -27.685 1.00 95.88 138 LEU A O 1
ATOM 1006 N N . ARG A 1 139 ? 22.859 -6.403 -28.606 1.00 96.44 139 ARG A N 1
ATOM 1007 C CA . ARG A 1 139 ? 22.819 -7.649 -27.835 1.00 96.44 139 ARG A CA 1
ATOM 1008 C C . ARG A 1 139 ? 24.078 -7.802 -27.002 1.00 96.44 139 ARG A C 1
ATOM 1010 O O . ARG A 1 139 ? 25.174 -7.786 -27.560 1.00 96.44 139 ARG A O 1
ATOM 1017 N N . PHE A 1 140 ? 23.885 -8.003 -25.704 1.00 97.38 140 PHE A N 1
ATOM 1018 C CA . PHE A 1 140 ? 24.903 -8.271 -24.698 1.00 97.38 140 PHE A CA 1
ATOM 1019 C C . PHE A 1 140 ? 24.890 -9.771 -24.371 1.00 97.38 140 PHE A C 1
ATOM 1021 O O . PHE A 1 140 ? 23.992 -10.221 -23.655 1.00 97.38 140 PHE A O 1
ATOM 1028 N N . PRO A 1 141 ? 25.843 -10.561 -24.907 1.00 97.12 141 PRO A N 1
ATOM 1029 C CA . PRO A 1 141 ? 26.027 -11.953 -24.508 1.00 97.12 141 PRO A CA 1
ATOM 1030 C C . PRO A 1 141 ? 26.382 -12.095 -23.020 1.00 97.12 141 PRO A C 1
ATOM 1032 O O . PRO A 1 141 ? 26.800 -11.113 -22.398 1.00 97.12 141 PRO A O 1
ATOM 1035 N N . PRO A 1 142 ? 26.310 -13.312 -22.454 1.00 97.56 142 PRO A N 1
ATOM 1036 C CA . PRO A 1 142 ? 26.701 -13.554 -21.068 1.00 97.56 142 PRO A CA 1
ATOM 1037 C C . PRO A 1 142 ? 28.146 -13.114 -20.773 1.00 97.56 142 PRO A C 1
ATOM 1039 O O . PRO A 1 142 ? 29.039 -13.285 -21.609 1.00 97.56 142 PRO A O 1
ATOM 1042 N N . GLY A 1 143 ? 28.374 -12.571 -19.577 1.00 94.50 143 GLY A N 1
ATOM 1043 C CA . GLY A 1 143 ? 29.674 -12.101 -19.087 1.00 94.50 143 GLY A CA 1
ATOM 1044 C C . GLY A 1 143 ? 29.580 -10.764 -18.346 1.00 94.50 143 GLY A C 1
ATOM 1045 O O . GLY A 1 143 ? 28.496 -10.197 -18.216 1.00 94.50 143 GLY A O 1
ATOM 1046 N N . ILE A 1 144 ? 30.715 -10.278 -17.839 1.00 94.06 144 ILE A N 1
ATOM 1047 C CA . ILE A 1 144 ? 30.793 -9.072 -17.001 1.00 94.06 144 ILE A CA 1
ATOM 1048 C C . ILE A 1 144 ? 31.431 -7.939 -17.804 1.00 94.06 144 ILE A C 1
ATOM 1050 O O . ILE A 1 144 ? 32.586 -8.040 -18.218 1.00 94.06 144 ILE A O 1
ATOM 1054 N N . TYR A 1 145 ? 30.683 -6.861 -18.009 1.00 94.38 145 TYR A N 1
ATOM 1055 C CA . TYR A 1 145 ? 31.096 -5.686 -18.770 1.00 94.38 145 TYR A CA 1
ATOM 1056 C C . TYR A 1 145 ? 31.349 -4.529 -17.814 1.00 94.38 145 TYR A C 1
ATOM 1058 O O . TYR A 1 145 ? 30.406 -3.934 -17.292 1.00 94.38 145 TYR A O 1
ATOM 1066 N N . ARG A 1 146 ? 32.615 -4.182 -17.600 1.00 91.75 146 ARG A N 1
ATOM 1067 C CA . ARG A 1 146 ? 32.992 -3.071 -16.727 1.00 91.75 146 ARG A CA 1
ATOM 1068 C C . ARG A 1 146 ? 32.895 -1.749 -17.485 1.00 91.75 146 ARG A C 1
ATOM 1070 O O . ARG A 1 146 ? 33.837 -1.356 -18.174 1.00 91.75 146 ARG A O 1
ATOM 1077 N N . CYS A 1 147 ? 31.720 -1.126 -17.433 1.00 89.81 147 CYS A N 1
ATOM 1078 C CA . CYS A 1 147 ? 31.402 0.122 -18.129 1.00 89.81 147 CYS A CA 1
ATOM 1079 C C . CYS A 1 147 ? 30.092 0.755 -17.623 1.00 89.81 147 CYS A C 1
ATOM 1081 O O . CYS A 1 147 ? 29.304 0.136 -16.913 1.00 89.81 147 CYS A O 1
ATOM 1083 N N . TYR A 1 148 ? 29.839 1.982 -18.064 1.00 90.62 148 TYR A N 1
ATOM 1084 C CA . TYR A 1 148 ? 28.595 2.726 -17.942 1.00 90.62 148 TYR A CA 1
ATOM 1085 C C . TYR A 1 148 ? 27.859 2.726 -19.278 1.00 90.62 148 TYR A C 1
ATOM 1087 O O . TYR A 1 148 ? 28.448 3.032 -20.319 1.00 90.62 148 TYR A O 1
ATOM 1095 N N . LEU A 1 149 ? 26.557 2.448 -19.252 1.00 93.31 149 LEU A N 1
ATOM 1096 C CA . LEU A 1 149 ? 25.707 2.508 -20.440 1.00 93.31 149 LEU A CA 1
ATOM 1097 C C . LEU A 1 149 ? 24.804 3.740 -20.373 1.00 93.31 149 LEU A C 1
ATOM 1099 O O . LEU A 1 149 ? 23.854 3.759 -19.602 1.00 93.31 149 LEU A O 1
ATOM 1103 N N . ASN A 1 150 ? 25.067 4.748 -21.209 1.00 92.44 150 ASN A N 1
ATOM 1104 C CA . ASN A 1 150 ? 24.273 5.980 -21.278 1.00 92.44 150 ASN A CA 1
ATOM 1105 C C . ASN A 1 150 ? 23.451 6.044 -22.567 1.00 92.44 150 ASN A C 1
ATOM 1107 O O . ASN A 1 150 ? 23.897 6.592 -23.578 1.00 92.44 150 ASN A O 1
ATOM 1111 N N . ASN A 1 151 ? 22.241 5.480 -22.562 1.00 91.62 151 ASN A N 1
ATOM 1112 C CA . ASN A 1 151 ? 21.407 5.500 -23.757 1.00 91.62 151 ASN A CA 1
ATOM 1113 C C . ASN A 1 151 ? 20.693 6.839 -23.956 1.00 91.62 151 ASN A C 1
ATOM 1115 O O . ASN A 1 151 ? 19.695 7.123 -23.304 1.00 91.62 151 ASN A O 1
ATOM 1119 N N . THR A 1 152 ? 21.155 7.612 -24.933 1.00 92.44 152 THR A N 1
ATOM 1120 C CA . THR A 1 152 ? 20.534 8.880 -25.354 1.00 92.44 152 THR A CA 1
ATOM 1121 C C . THR A 1 152 ? 19.794 8.770 -26.693 1.00 92.44 152 THR A C 1
ATOM 1123 O O . THR A 1 152 ? 19.373 9.775 -27.262 1.00 92.44 152 THR A O 1
ATOM 1126 N N . VAL A 1 153 ? 19.656 7.550 -27.231 1.00 91.81 153 VAL A N 1
ATOM 1127 C CA . VAL A 1 153 ? 19.085 7.295 -28.558 1.00 91.81 153 VAL A CA 1
ATOM 1128 C C . VAL A 1 153 ? 17.693 6.685 -28.419 1.00 91.81 153 VAL A C 1
ATOM 1130 O O . VAL A 1 153 ? 17.510 5.628 -27.812 1.00 91.81 153 VAL A O 1
ATOM 1133 N N . SER A 1 154 ? 16.711 7.356 -29.021 1.00 91.94 154 SER A N 1
ATOM 1134 C CA . SER A 1 154 ? 15.322 6.889 -29.094 1.00 91.94 154 SER A CA 1
ATOM 1135 C C . SER A 1 154 ? 15.176 5.663 -30.002 1.00 91.94 154 SER A C 1
ATOM 1137 O O . SER A 1 154 ? 15.923 5.497 -30.964 1.00 91.94 154 SER A O 1
ATOM 1139 N N . GLY A 1 155 ? 14.181 4.817 -29.731 1.00 90.88 155 GLY A N 1
ATOM 1140 C CA . GLY A 1 155 ? 13.882 3.624 -30.530 1.00 90.88 155 GLY A CA 1
ATOM 1141 C C . GLY A 1 155 ? 14.889 2.482 -30.369 1.00 90.88 155 GLY A C 1
ATOM 1142 O O . GLY A 1 155 ? 14.848 1.522 -31.139 1.00 90.88 155 GLY A O 1
ATOM 1143 N N . ARG A 1 156 ? 15.809 2.576 -29.400 1.00 93.69 156 ARG A N 1
ATOM 1144 C CA . ARG A 1 156 ? 16.833 1.556 -29.169 1.00 93.69 156 ARG A CA 1
ATOM 1145 C C . ARG A 1 156 ? 16.264 0.367 -28.390 1.00 93.69 156 ARG A C 1
ATOM 1147 O O . ARG A 1 156 ? 15.547 0.528 -27.405 1.00 93.69 156 ARG A O 1
ATOM 1154 N N . THR A 1 157 ? 16.628 -0.837 -28.817 1.00 95.12 157 THR A N 1
ATOM 1155 C CA . THR A 1 157 ? 16.386 -2.098 -28.115 1.00 95.12 157 THR A CA 1
ATOM 1156 C C . THR A 1 157 ? 17.701 -2.641 -27.561 1.00 95.12 157 THR A C 1
ATOM 1158 O O . THR A 1 157 ? 18.657 -2.842 -28.310 1.00 95.12 157 THR A O 1
ATOM 1161 N N . LEU A 1 158 ? 17.745 -2.898 -26.256 1.00 96.19 158 LEU A N 1
ATOM 1162 C CA . LEU A 1 158 ? 18.856 -3.552 -25.568 1.00 96.19 158 LEU A CA 1
ATOM 1163 C C . LEU A 1 158 ? 18.433 -4.979 -25.212 1.00 96.19 158 LEU A C 1
ATOM 1165 O O . LEU A 1 158 ? 17.425 -5.179 -24.541 1.00 96.19 158 LEU A O 1
ATOM 1169 N N . ILE A 1 159 ? 19.180 -5.972 -25.670 1.00 96.50 159 ILE A N 1
ATOM 1170 C CA . ILE A 1 159 ? 18.928 -7.388 -25.403 1.00 96.50 159 ILE A CA 1
ATOM 1171 C C . ILE A 1 159 ? 20.034 -7.878 -24.475 1.00 96.50 159 ILE A C 1
ATOM 1173 O O . ILE A 1 159 ? 21.187 -7.966 -24.896 1.00 96.50 159 ILE A O 1
ATOM 1177 N N . PHE A 1 160 ? 19.690 -8.193 -23.230 1.00 97.12 160 PHE A N 1
ATOM 1178 C CA . PHE A 1 160 ? 20.612 -8.788 -22.266 1.00 97.12 160 PHE A CA 1
ATOM 1179 C C . PHE A 1 160 ? 20.345 -10.287 -22.187 1.00 97.12 160 PHE A C 1
ATOM 1181 O O . PHE A 1 160 ? 19.305 -10.712 -21.675 1.00 97.12 160 PHE A O 1
ATOM 1188 N N . ASP A 1 161 ? 21.278 -11.084 -22.707 1.00 95.69 161 ASP A N 1
ATOM 1189 C CA . ASP A 1 161 ? 21.230 -12.531 -22.524 1.00 95.69 161 ASP A CA 1
ATOM 1190 C C . ASP A 1 161 ? 21.405 -12.868 -21.030 1.00 95.69 161 ASP A C 1
ATOM 1192 O O . ASP A 1 161 ? 22.027 -12.123 -20.269 1.00 95.69 161 ASP A O 1
ATOM 1196 N N . GLU A 1 162 ? 20.854 -14.000 -20.591 1.00 94.44 162 GLU A N 1
ATOM 1197 C CA . GLU A 1 162 ? 20.975 -14.442 -19.200 1.00 94.44 162 GLU A CA 1
ATOM 1198 C C . GLU A 1 162 ? 22.453 -14.552 -18.784 1.00 94.44 162 GLU A C 1
ATOM 1200 O O . GLU A 1 162 ? 23.245 -15.238 -19.428 1.00 94.44 162 GLU A O 1
ATOM 1205 N N . GLY A 1 163 ? 22.832 -13.857 -17.707 1.00 91.88 163 GLY A N 1
ATOM 1206 C CA . GLY A 1 163 ? 24.218 -13.781 -17.234 1.00 91.88 163 GLY A CA 1
ATOM 1207 C C . GLY A 1 163 ? 25.039 -12.619 -17.805 1.00 91.88 163 GLY A C 1
ATOM 1208 O O . GLY A 1 163 ? 26.228 -12.534 -17.507 1.00 91.88 163 GLY A O 1
ATOM 1209 N N . ALA A 1 164 ? 24.452 -11.724 -18.607 1.00 96.38 164 ALA A N 1
ATOM 1210 C CA . ALA A 1 164 ? 25.062 -10.434 -18.926 1.00 96.38 164 ALA A CA 1
ATOM 1211 C C . ALA A 1 164 ? 24.949 -9.484 -17.720 1.00 96.38 164 ALA A C 1
ATOM 1213 O O . ALA A 1 164 ? 23.846 -9.182 -17.260 1.00 96.38 164 ALA A O 1
ATOM 1214 N N . ILE A 1 165 ? 26.089 -9.022 -17.207 1.00 94.56 165 ILE A N 1
ATOM 1215 C CA . ILE A 1 165 ? 26.190 -8.150 -16.032 1.00 94.56 165 ILE A CA 1
ATOM 1216 C C . ILE A 1 165 ? 26.979 -6.908 -16.420 1.00 94.56 165 ILE A C 1
ATOM 1218 O O . ILE A 1 165 ? 28.091 -7.015 -16.929 1.00 94.56 165 ILE A O 1
ATOM 1222 N N . ILE A 1 166 ? 26.420 -5.731 -16.162 1.00 93.94 166 ILE A N 1
ATOM 1223 C CA . ILE A 1 166 ? 27.144 -4.470 -16.281 1.00 93.94 166 ILE A CA 1
ATOM 1224 C C . ILE A 1 166 ? 27.727 -4.138 -14.911 1.00 93.94 166 ILE A C 1
ATOM 1226 O O . ILE A 1 166 ? 26.989 -3.850 -13.968 1.00 93.94 166 ILE A O 1
ATOM 1230 N N . ASP A 1 167 ? 29.052 -4.201 -14.802 1.00 89.44 167 ASP A N 1
ATOM 1231 C CA . ASP A 1 167 ? 29.765 -3.733 -13.618 1.00 89.44 167 ASP A CA 1
ATOM 1232 C C . ASP A 1 167 ? 29.907 -2.204 -13.682 1.00 89.44 167 ASP A C 1
ATOM 1234 O O . ASP A 1 167 ? 30.906 -1.659 -14.161 1.00 89.44 167 ASP A O 1
ATOM 1238 N N . GLY A 1 168 ? 28.818 -1.522 -13.329 1.00 86.19 168 GLY A N 1
ATOM 1239 C CA . GLY A 1 168 ? 28.624 -0.085 -13.495 1.00 86.19 168 GLY A CA 1
ATOM 1240 C C . GLY A 1 168 ? 27.150 0.287 -13.671 1.00 86.19 168 GLY A C 1
ATOM 1241 O O . GLY A 1 168 ? 26.255 -0.555 -13.585 1.00 86.19 168 GLY A O 1
ATOM 1242 N N . THR A 1 169 ? 26.876 1.569 -13.911 1.00 89.50 169 THR A N 1
ATOM 1243 C CA . THR A 1 169 ? 25.508 2.096 -14.067 1.00 89.50 169 THR A CA 1
ATOM 1244 C C . THR A 1 169 ? 24.938 1.834 -15.463 1.00 89.50 169 THR A C 1
ATOM 1246 O O . THR A 1 169 ? 25.581 2.117 -16.476 1.00 89.50 169 THR A O 1
ATOM 1249 N N . ILE A 1 170 ? 23.682 1.384 -15.522 1.00 92.44 170 ILE A N 1
ATOM 1250 C CA . ILE A 1 170 ? 22.891 1.299 -16.752 1.00 92.44 170 ILE A CA 1
ATOM 1251 C C . ILE A 1 170 ? 21.839 2.398 -16.742 1.00 92.44 170 ILE A C 1
ATOM 1253 O O . ILE A 1 170 ? 20.817 2.301 -16.068 1.00 92.44 170 ILE A O 1
ATOM 1257 N N . HIS A 1 171 ? 22.018 3.414 -17.561 1.00 93.06 171 HIS A N 1
ATOM 1258 C CA . HIS A 1 171 ? 20.940 4.326 -17.876 1.00 93.06 171 HIS A CA 1
ATOM 1259 C C . HIS A 1 171 ? 20.230 3.872 -19.153 1.00 93.06 171 HIS A C 1
ATOM 1261 O O . HIS A 1 171 ? 20.704 4.075 -20.277 1.00 93.06 171 HIS A O 1
ATOM 1267 N N . ILE A 1 172 ? 19.073 3.237 -18.964 1.00 92.19 172 ILE A N 1
ATOM 1268 C CA . ILE A 1 172 ? 18.290 2.613 -20.039 1.00 92.19 172 ILE A CA 1
ATOM 1269 C C . ILE A 1 172 ? 17.813 3.660 -21.043 1.00 92.19 172 ILE A C 1
ATOM 1271 O O . ILE A 1 172 ? 17.791 3.397 -22.245 1.00 92.19 172 ILE A O 1
ATOM 1275 N N . ALA A 1 173 ? 17.439 4.843 -20.565 1.00 87.88 173 ALA A N 1
ATOM 1276 C CA . ALA A 1 173 ? 17.015 5.962 -21.389 1.00 87.88 173 ALA A CA 1
ATOM 1277 C C . ALA A 1 173 ? 17.306 7.275 -20.656 1.00 87.88 173 ALA A C 1
ATOM 1279 O O . ALA A 1 173 ? 16.835 7.468 -19.535 1.00 87.88 173 ALA A O 1
ATOM 1280 N N . ILE A 1 174 ? 18.071 8.157 -21.297 1.00 88.81 174 ILE A N 1
ATOM 1281 C CA . ILE A 1 174 ? 18.432 9.480 -20.789 1.00 88.81 174 ILE A CA 1
ATOM 1282 C C . ILE A 1 174 ? 18.094 10.521 -21.843 1.00 88.81 174 ILE A C 1
ATOM 1284 O O . ILE A 1 174 ? 18.684 10.549 -22.924 1.00 88.81 174 ILE A O 1
ATOM 1288 N N . GLY A 1 175 ? 17.149 11.390 -21.533 1.00 82.12 175 GLY A N 1
ATOM 1289 C CA . GLY A 1 175 ? 17.057 12.701 -22.153 1.00 82.12 175 GLY A CA 1
ATOM 1290 C C . GLY A 1 175 ? 17.975 13.711 -21.456 1.00 82.12 175 GLY A C 1
ATOM 1291 O O . GLY A 1 175 ? 18.414 13.489 -20.332 1.00 82.12 175 GLY A O 1
ATOM 1292 N N . ARG A 1 176 ? 18.290 14.829 -22.108 1.00 81.31 176 ARG A N 1
ATOM 1293 C CA . ARG A 1 176 ? 18.978 15.949 -21.454 1.00 81.31 176 ARG A CA 1
ATOM 1294 C C . ARG A 1 176 ? 17.935 16.857 -20.845 1.00 81.31 176 ARG A C 1
ATOM 1296 O O . ARG A 1 176 ? 16.950 17.171 -21.500 1.00 81.31 176 ARG A O 1
ATOM 1303 N N . GLY A 1 177 ? 18.179 17.322 -19.635 1.00 70.94 177 GLY A N 1
ATOM 1304 C CA . GLY A 1 177 ? 17.324 18.300 -19.004 1.00 70.94 177 GLY A CA 1
ATOM 1305 C C . GLY A 1 177 ? 18.062 19.046 -17.905 1.00 70.94 177 GLY A C 1
ATOM 1306 O O . GLY A 1 177 ? 19.245 18.811 -17.663 1.00 70.94 177 GLY A O 1
ATOM 1307 N N . PRO A 1 178 ? 17.385 20.009 -17.286 1.00 65.44 178 PRO A N 1
ATOM 1308 C CA . PRO A 1 178 ? 17.928 20.755 -16.174 1.00 65.44 178 PRO A CA 1
ATOM 1309 C C . PRO A 1 178 ? 18.027 19.848 -14.944 1.00 65.44 178 PRO A C 1
ATOM 1311 O O . PRO A 1 178 ? 17.036 19.671 -14.252 1.00 65.44 178 PRO A O 1
ATOM 1314 N N . ASP A 1 179 ? 19.218 19.329 -14.636 1.00 59.19 179 ASP A N 1
ATOM 1315 C CA . ASP A 1 179 ? 19.433 18.455 -13.465 1.00 59.19 179 ASP A CA 1
ATOM 1316 C C . ASP A 1 179 ? 19.186 19.177 -12.125 1.00 59.19 179 ASP A C 1
ATOM 1318 O O . ASP A 1 179 ? 18.977 18.540 -11.095 1.00 59.19 179 ASP A O 1
ATOM 1322 N N . THR A 1 180 ? 19.186 20.520 -12.125 1.00 53.78 180 THR A N 1
ATOM 1323 C CA . THR A 1 180 ? 18.930 21.349 -10.928 1.00 53.78 180 THR A CA 1
ATOM 1324 C C . THR A 1 180 ? 18.276 22.721 -11.184 1.00 53.78 180 THR A C 1
ATOM 1326 O O . THR A 1 180 ? 17.872 23.361 -10.217 1.00 53.78 180 THR A O 1
ATOM 1329 N N . ASN A 1 181 ? 18.143 23.199 -12.436 1.00 54.91 181 ASN A N 1
ATOM 1330 C CA . ASN A 1 181 ? 17.645 24.558 -12.741 1.00 54.91 181 ASN A CA 1
ATOM 1331 C C . ASN A 1 181 ? 16.781 24.623 -14.021 1.00 54.91 181 ASN A C 1
ATOM 1333 O O . ASN A 1 181 ? 17.330 24.764 -15.117 1.00 54.91 181 ASN A O 1
ATOM 1337 N N . PRO A 1 182 ? 15.438 24.575 -13.919 1.00 52.16 182 PRO A N 1
ATOM 1338 C CA . PRO A 1 182 ? 14.526 24.395 -15.056 1.00 52.16 182 PRO A CA 1
ATOM 1339 C C . PRO A 1 182 ? 14.432 25.554 -16.065 1.00 52.16 182 PRO A C 1
ATOM 1341 O O . PRO A 1 182 ? 13.659 25.483 -17.016 1.00 52.16 182 PRO A O 1
ATOM 1344 N N . GLY A 1 183 ? 15.224 26.615 -15.899 1.00 54.81 183 GLY A N 1
ATOM 1345 C CA . GLY A 1 183 ? 15.107 27.844 -16.686 1.00 54.81 183 GLY A CA 1
ATOM 1346 C C . GLY A 1 183 ? 15.970 27.952 -17.948 1.00 54.81 183 GLY A C 1
ATOM 1347 O O . GLY A 1 183 ? 15.722 28.865 -18.730 1.00 54.81 183 GLY A O 1
ATOM 1348 N N . GLU A 1 184 ? 16.980 27.095 -18.160 1.00 58.09 184 GLU A N 1
ATOM 1349 C CA . GLU A 1 184 ? 18.051 27.423 -19.130 1.00 58.09 184 GLU A CA 1
ATOM 1350 C C . GLU A 1 184 ? 18.407 26.336 -20.161 1.00 58.09 184 GLU A C 1
ATOM 1352 O O . GLU A 1 184 ? 19.071 26.650 -21.147 1.00 58.09 184 GLU A O 1
ATOM 1357 N N . THR A 1 185 ? 17.962 25.081 -20.004 1.00 70.75 185 THR A N 1
ATOM 1358 C CA . THR A 1 185 ? 18.334 23.987 -20.929 1.00 70.75 185 THR A CA 1
ATOM 1359 C C . THR A 1 185 ? 17.106 23.373 -21.599 1.00 70.75 185 THR A C 1
ATOM 1361 O O . THR A 1 185 ? 16.168 22.962 -20.921 1.00 70.75 185 THR A O 1
ATOM 1364 N N . GLU A 1 186 ? 17.115 23.300 -22.933 1.00 80.81 186 GLU A N 1
ATOM 1365 C CA . GLU A 1 186 ? 16.094 22.587 -23.709 1.00 80.81 186 GLU A CA 1
ATOM 1366 C C . GLU A 1 186 ? 16.067 21.106 -23.309 1.00 80.81 186 GLU A C 1
ATOM 1368 O O . GLU A 1 186 ? 17.102 20.435 -23.317 1.00 80.81 186 GLU A O 1
ATOM 1373 N N . ILE A 1 187 ? 14.881 20.601 -22.960 1.00 81.62 187 ILE A N 1
ATOM 1374 C CA . ILE A 1 187 ? 14.713 19.199 -22.579 1.00 81.62 187 ILE A CA 1
ATOM 1375 C C . ILE A 1 187 ? 14.689 18.338 -23.840 1.00 81.62 187 ILE A C 1
ATOM 1377 O O . ILE A 1 187 ? 13.771 18.449 -24.656 1.00 81.62 187 ILE A O 1
ATOM 1381 N N . THR A 1 188 ? 15.652 17.430 -23.975 1.00 86.25 188 THR A N 1
ATOM 1382 C CA . THR A 1 188 ? 15.593 16.359 -24.971 1.00 86.25 188 THR A CA 1
ATOM 1383 C C . THR A 1 188 ? 15.009 15.106 -24.340 1.00 86.25 188 THR A C 1
ATOM 1385 O O . THR A 1 188 ? 15.214 14.845 -23.162 1.00 86.25 188 THR A O 1
ATOM 1388 N N . TRP A 1 189 ? 14.262 14.334 -25.125 1.00 90.00 189 TRP A N 1
ATOM 1389 C CA . TRP A 1 189 ? 13.574 13.135 -24.655 1.00 90.00 189 TRP A CA 1
ATOM 1390 C C . TRP A 1 189 ? 14.134 11.898 -25.345 1.00 90.00 189 TRP A C 1
ATOM 1392 O O . TRP A 1 189 ? 14.352 11.917 -26.559 1.00 90.00 189 TRP A O 1
ATOM 1402 N N . THR A 1 190 ? 14.326 10.823 -24.582 1.00 90.62 190 THR A N 1
ATOM 1403 C CA . THR A 1 190 ? 14.579 9.492 -25.148 1.00 90.62 190 THR A CA 1
ATOM 1404 C C . THR A 1 190 ? 13.280 8.690 -25.148 1.00 90.62 190 THR A C 1
ATOM 1406 O O . THR A 1 190 ? 12.762 8.332 -24.092 1.00 90.62 190 THR A O 1
ATOM 1409 N N . ASP A 1 191 ? 12.751 8.403 -26.336 1.00 92.88 191 ASP A N 1
ATOM 1410 C CA . ASP A 1 191 ? 11.447 7.765 -26.520 1.00 92.88 191 ASP A CA 1
ATOM 1411 C C . ASP A 1 191 ? 11.571 6.341 -27.082 1.00 92.88 191 ASP A C 1
ATOM 1413 O O . ASP A 1 191 ? 12.453 6.043 -27.889 1.00 92.88 191 ASP A O 1
ATOM 1417 N N . ASN A 1 192 ? 10.608 5.478 -26.745 1.00 92.31 192 ASN A N 1
ATOM 1418 C CA . ASN A 1 192 ? 10.437 4.133 -27.315 1.00 92.31 192 ASN A CA 1
ATOM 1419 C C . ASN A 1 192 ? 11.647 3.203 -27.109 1.00 92.31 192 ASN A C 1
ATOM 1421 O O . ASN A 1 192 ? 12.039 2.472 -28.022 1.00 92.31 192 ASN A O 1
ATOM 1425 N N . THR A 1 193 ? 12.249 3.228 -25.922 1.00 93.94 193 THR A N 1
ATOM 1426 C CA . THR A 1 193 ? 13.311 2.279 -25.568 1.00 93.94 193 THR A CA 1
ATOM 1427 C C . THR A 1 193 ? 12.720 0.945 -25.129 1.00 93.94 193 THR A C 1
ATOM 1429 O O . THR A 1 193 ? 11.732 0.899 -24.392 1.00 93.94 193 THR A O 1
ATOM 1432 N N . ARG A 1 194 ? 13.357 -0.156 -25.533 1.00 95.56 194 ARG A N 1
ATOM 1433 C CA . ARG A 1 194 ? 12.997 -1.501 -25.084 1.00 95.56 194 ARG A CA 1
ATOM 1434 C C . ARG A 1 194 ? 14.190 -2.230 -24.483 1.00 95.56 194 ARG A C 1
ATOM 1436 O O . ARG A 1 194 ? 15.276 -2.212 -25.053 1.00 95.56 194 ARG A O 1
ATOM 1443 N N . VAL A 1 195 ? 13.976 -2.928 -23.377 1.00 95.75 195 VAL A N 1
ATOM 1444 C CA . VAL A 1 195 ? 14.934 -3.871 -22.801 1.00 95.75 195 VAL A CA 1
ATOM 1445 C C . VAL A 1 195 ? 14.317 -5.262 -22.813 1.00 95.75 195 VAL A C 1
ATOM 1447 O O . VAL A 1 195 ? 13.239 -5.460 -22.258 1.00 95.75 195 VAL A O 1
ATOM 1450 N N . ILE A 1 196 ? 15.002 -6.204 -23.458 1.00 94.50 196 ILE A N 1
ATOM 1451 C CA . ILE A 1 196 ? 14.628 -7.618 -23.511 1.00 94.50 196 ILE A CA 1
ATOM 1452 C C . ILE A 1 196 ? 15.594 -8.406 -22.628 1.00 94.50 196 ILE A C 1
ATOM 1454 O O . ILE A 1 196 ? 16.812 -8.246 -22.750 1.00 94.50 196 ILE A O 1
ATOM 1458 N N . GLY A 1 197 ? 15.059 -9.270 -21.768 1.00 95.12 197 GLY A N 1
ATOM 1459 C CA . GLY A 1 197 ? 15.848 -10.029 -20.795 1.00 95.12 197 GLY A CA 1
ATOM 1460 C C . GLY A 1 197 ? 16.084 -9.270 -19.484 1.00 95.12 197 GLY A C 1
ATOM 1461 O O . GLY A 1 197 ? 15.230 -8.509 -19.039 1.00 95.12 197 GLY A O 1
ATOM 1462 N N . THR A 1 198 ? 17.222 -9.515 -18.827 1.00 97.62 198 THR A N 1
ATOM 1463 C CA . THR A 1 198 ? 17.522 -8.940 -17.500 1.00 97.62 198 THR A CA 1
ATOM 1464 C C . THR A 1 198 ? 18.649 -7.919 -17.584 1.00 97.62 198 THR A C 1
ATOM 1466 O O . THR A 1 198 ? 19.809 -8.297 -17.731 1.00 97.62 198 THR A O 1
ATOM 1469 N N . ALA A 1 199 ? 18.330 -6.633 -17.426 1.00 96.62 199 ALA A N 1
ATOM 1470 C CA . ALA A 1 199 ? 19.342 -5.599 -17.228 1.00 96.62 199 ALA A CA 1
ATOM 1471 C C . ALA A 1 199 ? 19.940 -5.740 -15.819 1.00 96.62 199 ALA A C 1
ATOM 1473 O O . ALA A 1 199 ? 19.366 -5.248 -14.845 1.00 96.62 199 ALA A O 1
ATOM 1474 N N . THR A 1 200 ? 21.065 -6.455 -15.717 1.00 95.88 200 THR A N 1
ATOM 1475 C CA . THR A 1 200 ? 21.764 -6.682 -14.446 1.00 95.88 200 THR A CA 1
ATOM 1476 C C . THR A 1 200 ? 22.876 -5.658 -14.259 1.00 95.88 200 THR A C 1
ATOM 1478 O O . THR A 1 200 ? 23.755 -5.556 -15.113 1.00 95.88 200 THR A O 1
ATOM 1481 N N . SER A 1 201 ? 22.861 -4.934 -13.143 1.00 92.81 201 SER A N 1
ATOM 1482 C CA . SER A 1 201 ? 23.888 -3.958 -12.762 1.00 92.81 201 SER A CA 1
ATOM 1483 C C . SER A 1 201 ? 24.423 -4.243 -11.357 1.00 92.81 201 SER A C 1
ATOM 1485 O O . SER A 1 201 ? 23.674 -4.713 -10.501 1.00 92.81 201 SER A O 1
ATOM 1487 N N . THR A 1 202 ? 25.698 -3.938 -11.113 1.00 88.06 202 THR A N 1
ATOM 1488 C CA . THR A 1 202 ? 26.313 -3.955 -9.768 1.00 88.06 202 THR A CA 1
ATOM 1489 C C . THR A 1 202 ? 26.142 -2.637 -9.004 1.00 88.06 202 THR A C 1
ATOM 1491 O O . THR A 1 202 ? 26.473 -2.552 -7.824 1.00 88.06 202 THR A O 1
ATOM 1494 N N . VAL A 1 203 ? 25.632 -1.589 -9.664 1.00 84.50 203 VAL A N 1
ATOM 1495 C CA . VAL A 1 203 ? 25.553 -0.228 -9.110 1.00 84.50 203 VAL A CA 1
ATOM 1496 C C . VAL A 1 203 ? 24.125 0.307 -9.177 1.00 84.50 203 VAL A C 1
ATOM 1498 O O . VAL A 1 203 ? 23.459 0.478 -8.156 1.00 84.50 203 VAL A O 1
ATOM 1501 N N . ARG A 1 204 ? 23.640 0.598 -10.388 1.00 87.88 204 ARG A N 1
ATOM 1502 C CA . ARG A 1 204 ? 22.384 1.318 -10.605 1.00 87.88 204 ARG A CA 1
ATOM 1503 C C . ARG A 1 204 ? 21.790 1.010 -11.971 1.00 87.88 204 ARG A C 1
ATOM 1505 O O . ARG A 1 204 ? 22.508 0.936 -12.968 1.00 87.88 204 ARG A O 1
ATOM 1512 N N . VAL A 1 205 ? 20.463 0.960 -12.033 1.00 91.75 205 VAL A N 1
ATOM 1513 C CA . VAL A 1 205 ? 19.713 1.062 -13.291 1.00 91.75 205 VAL A CA 1
ATOM 1514 C C . VAL A 1 205 ? 18.797 2.279 -13.237 1.00 91.75 205 VAL A C 1
ATOM 1516 O O . VAL A 1 205 ? 18.050 2.436 -12.281 1.00 91.75 205 VAL A O 1
ATOM 1519 N N . GLY A 1 206 ? 18.856 3.164 -14.230 1.00 91.19 206 GLY A N 1
ATOM 1520 C CA . GLY A 1 206 ? 18.140 4.438 -14.187 1.00 91.19 206 GLY A CA 1
ATOM 1521 C C . GLY A 1 206 ? 17.446 4.841 -15.484 1.00 91.19 206 GLY A C 1
ATOM 1522 O O . GLY A 1 206 ? 17.843 4.433 -16.581 1.00 91.19 206 GLY A O 1
ATOM 1523 N N . THR A 1 207 ? 16.430 5.689 -15.347 1.00 89.00 207 THR A N 1
ATOM 1524 C CA . THR A 1 207 ? 15.765 6.409 -16.435 1.00 89.00 207 THR A CA 1
ATOM 1525 C C . THR A 1 207 ? 15.605 7.888 -16.095 1.00 89.00 207 THR A C 1
ATOM 1527 O O . THR A 1 207 ? 15.299 8.241 -14.958 1.00 89.00 207 THR A O 1
ATOM 1530 N N . PHE A 1 208 ? 15.796 8.745 -17.099 1.00 89.06 208 PHE A N 1
ATOM 1531 C CA . PHE A 1 208 ? 15.730 10.204 -16.983 1.00 89.06 208 PHE A CA 1
ATOM 1532 C C . PHE A 1 208 ? 15.130 10.780 -18.267 1.00 89.06 208 PHE A C 1
ATOM 1534 O O . PHE A 1 208 ? 15.563 10.399 -19.356 1.00 89.06 208 PHE A O 1
ATOM 1541 N N . TYR A 1 209 ? 14.158 11.692 -18.162 1.00 88.62 209 TYR A N 1
ATOM 1542 C CA . TYR A 1 209 ? 13.533 12.376 -19.308 1.00 88.62 209 TYR A CA 1
ATOM 1543 C C . TYR A 1 209 ? 13.234 11.432 -20.487 1.00 88.62 209 TYR A C 1
ATOM 1545 O O . TYR A 1 209 ? 13.696 11.623 -21.618 1.00 88.62 209 TYR A O 1
ATOM 1553 N N . CYS A 1 210 ? 12.491 10.363 -20.214 1.00 90.69 210 CYS A N 1
ATOM 1554 C CA . CYS A 1 210 ? 12.189 9.331 -21.198 1.00 90.69 210 CYS A CA 1
ATOM 1555 C C . CYS A 1 210 ? 10.690 9.074 -21.304 1.00 90.69 210 CYS A C 1
ATOM 1557 O O . CYS A 1 210 ? 9.935 9.350 -20.368 1.00 90.69 210 CYS A O 1
ATOM 1559 N N . ARG A 1 211 ? 10.248 8.532 -22.444 1.00 93.44 211 ARG A N 1
ATOM 1560 C CA . ARG A 1 211 ? 8.863 8.076 -22.609 1.00 93.44 211 ARG A CA 1
ATOM 1561 C C . ARG A 1 211 ? 8.778 6.706 -23.247 1.00 93.44 211 ARG A C 1
ATOM 1563 O O . ARG A 1 211 ? 9.621 6.336 -24.066 1.00 93.44 211 ARG A O 1
ATOM 1570 N N . LYS A 1 212 ? 7.703 5.980 -22.933 1.00 93.75 212 LYS A N 1
ATOM 1571 C CA . LYS A 1 212 ? 7.356 4.708 -23.590 1.00 93.75 212 LYS A CA 1
ATOM 1572 C C . LYS A 1 212 ? 8.493 3.691 -23.483 1.00 93.75 212 LYS A C 1
ATOM 1574 O O . LYS A 1 212 ? 8.871 3.057 -24.467 1.00 93.75 212 LYS A O 1
ATOM 1579 N N . THR A 1 213 ? 9.068 3.592 -22.289 1.00 95.69 213 THR A N 1
ATOM 1580 C CA . THR A 1 213 ? 10.151 2.651 -22.003 1.00 95.69 213 THR A CA 1
ATOM 1581 C C . THR A 1 213 ? 9.551 1.339 -21.508 1.00 95.69 213 THR A C 1
ATOM 1583 O O . THR A 1 213 ? 8.756 1.334 -20.570 1.00 95.69 213 THR A O 1
ATOM 1586 N N . ASN A 1 214 ? 9.906 0.225 -22.144 1.00 95.88 214 ASN A N 1
ATOM 1587 C CA . ASN A 1 214 ? 9.445 -1.108 -21.754 1.00 95.88 214 ASN A CA 1
ATOM 1588 C C . ASN A 1 214 ? 10.641 -1.981 -21.378 1.00 95.88 214 ASN A C 1
ATOM 1590 O O . ASN A 1 214 ? 11.576 -2.118 -22.167 1.00 95.88 214 ASN A O 1
ATOM 1594 N N . ILE A 1 215 ? 10.621 -2.535 -20.170 1.00 96.88 215 ILE A N 1
ATOM 1595 C CA . ILE A 1 215 ? 11.722 -3.303 -19.602 1.00 96.88 215 ILE A CA 1
ATOM 1596 C C . ILE A 1 215 ? 11.186 -4.638 -19.099 1.00 96.88 215 ILE A C 1
ATOM 1598 O O . ILE A 1 215 ? 10.367 -4.666 -18.187 1.00 96.88 215 ILE A O 1
ATOM 1602 N N . ASP A 1 216 ? 11.683 -5.752 -19.633 1.00 96.69 216 ASP A N 1
ATOM 1603 C CA . ASP A 1 216 ? 11.277 -7.072 -19.138 1.00 96.69 216 ASP A CA 1
ATOM 1604 C C . ASP A 1 216 ? 11.657 -7.235 -17.654 1.00 96.69 216 ASP A C 1
ATOM 1606 O O . ASP A 1 216 ? 10.796 -7.503 -16.812 1.00 96.69 216 ASP A O 1
ATOM 1610 N N . LYS A 1 217 ? 12.941 -7.036 -17.320 1.00 97.81 217 LYS A N 1
ATOM 1611 C CA . LYS A 1 217 ? 13.450 -7.216 -15.958 1.00 97.81 217 LYS A CA 1
ATOM 1612 C C . LYS A 1 217 ? 14.683 -6.367 -15.647 1.00 97.81 217 LYS A C 1
ATOM 1614 O O . LYS A 1 217 ? 15.589 -6.236 -16.472 1.00 97.81 217 LYS A O 1
ATOM 1619 N N . ILE A 1 218 ? 14.745 -5.854 -14.423 1.00 96.69 218 ILE A N 1
ATOM 1620 C CA . ILE A 1 218 ? 15.912 -5.197 -13.830 1.00 96.69 218 ILE A CA 1
ATOM 1621 C C . ILE A 1 218 ? 16.428 -6.054 -12.679 1.00 96.69 218 ILE A C 1
ATOM 1623 O O . ILE A 1 218 ? 15.645 -6.568 -11.877 1.00 96.69 218 ILE A O 1
ATOM 1627 N N . ARG A 1 219 ? 17.751 -6.178 -12.570 1.00 94.81 219 ARG A N 1
ATOM 1628 C CA . ARG A 1 219 ? 18.391 -6.760 -11.394 1.00 94.81 219 ARG A CA 1
ATOM 1629 C C . ARG A 1 219 ? 19.551 -5.895 -10.919 1.00 94.81 219 ARG A C 1
ATOM 1631 O O . ARG A 1 219 ? 20.459 -5.607 -11.689 1.00 94.81 219 ARG A O 1
ATOM 1638 N N . ILE A 1 220 ? 19.549 -5.539 -9.645 1.00 91.06 220 ILE A N 1
ATOM 1639 C CA . ILE A 1 220 ? 20.727 -5.032 -8.948 1.00 91.06 220 ILE A CA 1
ATOM 1640 C C . ILE A 1 220 ? 21.315 -6.211 -8.178 1.00 91.06 220 ILE A C 1
ATOM 1642 O O . ILE A 1 220 ? 20.611 -6.834 -7.384 1.00 91.06 220 ILE A O 1
ATOM 1646 N N . THR A 1 221 ? 22.557 -6.573 -8.481 1.00 87.75 221 THR A N 1
ATOM 1647 C CA . THR A 1 221 ? 23.286 -7.674 -7.832 1.00 87.75 221 THR A CA 1
ATOM 1648 C C . THR A 1 221 ? 24.469 -7.113 -7.059 1.00 87.75 221 THR A C 1
ATOM 1650 O O . THR A 1 221 ? 24.957 -6.064 -7.455 1.00 87.75 221 THR A O 1
ATOM 1653 N N . GLU A 1 222 ? 24.901 -7.814 -6.001 1.00 71.62 222 GLU A N 1
ATOM 1654 C CA . GLU A 1 222 ? 26.120 -7.584 -5.197 1.00 71.62 222 GLU A CA 1
ATOM 1655 C C . GLU A 1 222 ? 26.824 -6.243 -5.464 1.00 71.62 222 GLU A C 1
ATOM 1657 O O . GLU A 1 222 ? 27.552 -6.098 -6.448 1.00 71.62 222 GLU A O 1
ATOM 1662 N N . ILE A 1 223 ? 26.618 -5.273 -4.568 1.00 56.91 223 ILE A N 1
ATOM 1663 C CA . ILE A 1 223 ? 27.307 -3.983 -4.639 1.00 56.91 223 ILE A CA 1
ATOM 1664 C C . ILE A 1 223 ? 28.809 -4.238 -4.549 1.00 56.91 223 ILE A C 1
ATOM 1666 O O . ILE A 1 223 ? 29.289 -4.693 -3.510 1.00 56.91 223 ILE A O 1
ATOM 1670 N N . ASP A 1 224 ? 29.557 -3.893 -5.597 1.00 58.81 224 ASP A N 1
ATOM 1671 C CA . ASP A 1 224 ? 31.002 -3.745 -5.464 1.00 58.81 224 ASP A CA 1
ATOM 1672 C C . ASP A 1 224 ? 31.270 -2.485 -4.613 1.00 58.81 224 ASP A C 1
ATOM 1674 O O . ASP A 1 224 ? 31.012 -1.360 -5.067 1.00 58.81 224 ASP A O 1
ATOM 1678 N N . PRO A 1 225 ? 31.795 -2.619 -3.377 1.00 56.91 225 PRO A N 1
ATOM 1679 C CA . PRO A 1 225 ? 32.095 -1.475 -2.522 1.00 56.91 225 PRO A CA 1
ATOM 1680 C C . PRO A 1 225 ? 33.123 -0.512 -3.147 1.00 56.91 225 PRO A C 1
ATOM 1682 O O . PRO A 1 225 ? 33.240 0.633 -2.705 1.00 56.91 225 PRO A O 1
ATOM 1685 N N . ALA A 1 226 ? 33.848 -0.915 -4.198 1.00 57.69 226 ALA A N 1
ATOM 1686 C CA . ALA A 1 226 ? 34.739 -0.032 -4.947 1.00 57.69 226 ALA A CA 1
ATOM 1687 C C . ALA A 1 226 ? 34.004 1.074 -5.736 1.00 57.69 226 ALA A C 1
ATOM 1689 O O . ALA A 1 226 ? 34.636 2.058 -6.135 1.00 57.69 226 ALA A O 1
ATOM 1690 N N . TYR A 1 227 ? 32.688 0.956 -5.951 1.00 56.31 227 TYR A N 1
ATOM 1691 C CA . TYR A 1 227 ? 31.892 1.898 -6.750 1.00 56.31 227 TYR A CA 1
ATOM 1692 C C . TYR A 1 227 ? 31.066 2.904 -5.937 1.00 56.31 227 TYR A C 1
ATOM 1694 O O . TYR A 1 227 ? 30.445 3.789 -6.525 1.00 56.31 227 TYR A O 1
ATOM 1702 N N . VAL A 1 228 ? 31.150 2.877 -4.600 1.00 51.53 228 VAL A N 1
ATOM 1703 C CA . VAL A 1 228 ? 30.411 3.777 -3.683 1.00 51.53 228 VAL A CA 1
ATOM 1704 C C . VAL A 1 228 ? 30.710 5.275 -3.930 1.00 51.53 228 VAL A C 1
ATOM 1706 O O . VAL A 1 228 ? 29.958 6.136 -3.487 1.00 51.53 228 VAL A O 1
ATOM 1709 N N . ASN A 1 229 ? 31.761 5.606 -4.695 1.00 46.31 229 ASN A N 1
ATOM 1710 C CA . ASN A 1 229 ? 32.204 6.981 -4.968 1.00 46.31 229 ASN A CA 1
ATOM 1711 C C . ASN A 1 229 ? 32.333 7.352 -6.465 1.00 46.31 229 ASN A C 1
ATOM 1713 O O . ASN A 1 229 ? 32.956 8.369 -6.769 1.00 46.31 229 ASN A O 1
ATOM 1717 N N . GLN A 1 230 ? 31.824 6.554 -7.416 1.00 42.94 230 GLN A N 1
ATOM 1718 C CA . GLN A 1 230 ? 32.113 6.785 -8.847 1.00 42.94 230 GLN A CA 1
ATOM 1719 C C . GLN A 1 230 ? 31.140 7.700 -9.607 1.00 42.94 230 GLN A C 1
ATOM 1721 O O . GLN A 1 230 ? 31.418 8.043 -10.756 1.00 42.94 230 GLN A O 1
ATOM 1726 N N . THR A 1 231 ? 30.052 8.177 -9.001 1.00 42.94 231 THR A N 1
ATOM 1727 C CA . THR A 1 231 ? 29.239 9.239 -9.612 1.00 42.94 231 THR A CA 1
ATOM 1728 C C . THR A 1 231 ? 29.502 10.573 -8.918 1.00 42.94 231 THR A C 1
ATOM 1730 O O . THR A 1 231 ? 29.488 10.674 -7.693 1.00 42.94 231 THR A O 1
ATOM 1733 N N . ALA A 1 232 ? 29.701 11.633 -9.709 1.00 40.91 232 ALA A N 1
ATOM 1734 C CA . ALA A 1 232 ? 29.707 13.016 -9.216 1.00 40.91 232 ALA A CA 1
ATOM 1735 C C . ALA A 1 232 ? 28.375 13.407 -8.531 1.00 40.91 232 ALA A C 1
ATOM 1737 O O . ALA A 1 232 ? 28.304 14.429 -7.857 1.00 40.91 232 ALA A O 1
ATOM 1738 N N . GLU A 1 233 ? 27.345 12.571 -8.688 1.00 43.16 233 GLU A N 1
ATOM 1739 C CA . GLU A 1 233 ? 26.022 12.684 -8.076 1.00 43.16 233 GLU A CA 1
ATOM 1740 C C . GLU A 1 233 ? 25.917 12.105 -6.659 1.00 43.16 233 GLU A C 1
ATOM 1742 O O . GLU A 1 233 ? 24.861 12.253 -6.065 1.00 43.16 233 GLU A O 1
ATOM 1747 N N . GLY A 1 234 ? 26.965 11.472 -6.111 1.00 38.84 234 GLY A N 1
ATOM 1748 C CA . GLY A 1 234 ? 27.042 11.077 -4.700 1.00 38.84 234 GLY A CA 1
ATOM 1749 C C . GLY A 1 234 ? 25.779 10.418 -4.121 1.00 38.84 234 GLY A C 1
ATOM 1750 O O . GLY A 1 234 ? 24.970 11.088 -3.491 1.00 38.84 234 GLY A O 1
ATOM 1751 N N . GLY A 1 235 ? 25.668 9.092 -4.219 1.00 52.47 235 GLY A N 1
ATOM 1752 C CA . GLY A 1 235 ? 24.729 8.312 -3.403 1.00 52.47 235 GLY A CA 1
ATOM 1753 C C . GLY A 1 235 ? 23.643 7.581 -4.190 1.00 52.47 235 GLY A C 1
ATOM 1754 O O . GLY A 1 235 ? 23.187 8.040 -5.232 1.00 52.47 235 GLY A O 1
ATOM 1755 N N . SER A 1 236 ? 23.250 6.428 -3.643 1.00 59.66 236 SER A N 1
ATOM 1756 C CA . SER A 1 236 ? 22.162 5.533 -4.067 1.00 59.66 236 SER A CA 1
ATOM 1757 C C . SER A 1 236 ? 22.475 4.510 -5.156 1.00 59.66 236 SER A C 1
ATOM 1759 O O . SER A 1 236 ? 22.346 4.766 -6.353 1.00 59.66 236 SER A O 1
ATOM 1761 N N . ASN A 1 237 ? 22.840 3.309 -4.697 1.00 70.31 237 ASN A N 1
ATOM 1762 C CA . ASN A 1 237 ? 22.705 2.063 -5.449 1.00 70.31 237 ASN A CA 1
ATOM 1763 C C . ASN A 1 237 ? 21.222 1.679 -5.517 1.00 70.31 237 ASN A C 1
ATOM 1765 O O . ASN A 1 237 ? 20.534 1.832 -4.507 1.00 70.31 237 ASN A O 1
ATOM 1769 N N . GLY A 1 238 ? 20.760 1.162 -6.661 1.00 86.38 238 GLY A N 1
ATOM 1770 C CA . GLY A 1 238 ? 19.367 0.738 -6.850 1.00 86.38 238 GLY A CA 1
ATOM 1771 C C . GLY A 1 238 ? 18.763 1.077 -8.215 1.00 86.38 238 GLY A C 1
ATOM 1772 O O . GLY A 1 238 ? 19.472 1.225 -9.213 1.00 86.38 238 GLY A O 1
ATOM 1773 N N . VAL A 1 239 ? 17.435 1.189 -8.271 1.00 91.44 239 VAL A N 1
ATOM 1774 C CA . VAL A 1 239 ? 16.687 1.553 -9.482 1.00 91.44 239 VAL A CA 1
ATOM 1775 C C . VAL A 1 239 ? 16.137 2.968 -9.378 1.00 91.44 239 VAL A C 1
ATOM 1777 O O . VAL A 1 239 ? 15.364 3.269 -8.477 1.00 91.44 239 VAL A O 1
ATOM 1780 N N . HIS A 1 240 ? 16.507 3.828 -10.323 1.00 91.25 240 HIS A N 1
ATOM 1781 C CA . HIS A 1 240 ? 16.107 5.233 -10.349 1.00 91.25 240 HIS A CA 1
ATOM 1782 C C . HIS A 1 240 ? 15.124 5.483 -11.495 1.00 91.25 240 HIS A C 1
ATOM 1784 O O . HIS A 1 240 ? 15.508 5.489 -12.663 1.00 91.25 240 HIS A O 1
ATOM 1790 N N . LEU A 1 241 ? 13.855 5.717 -11.175 1.00 92.44 241 LEU A N 1
ATOM 1791 C CA . LEU A 1 241 ? 12.821 6.107 -12.136 1.00 92.44 241 LEU A CA 1
ATOM 1792 C C . LEU A 1 241 ? 12.593 7.613 -12.015 1.00 92.44 241 LEU A C 1
ATOM 1794 O O . LEU A 1 241 ? 11.607 8.080 -11.443 1.00 92.44 241 LEU A O 1
ATOM 1798 N N . TYR A 1 242 ? 13.583 8.368 -12.475 1.00 85.69 242 TYR A N 1
ATOM 1799 C CA . TYR A 1 242 ? 13.790 9.746 -12.054 1.00 85.69 242 TYR A CA 1
ATOM 1800 C C . TYR A 1 242 ? 13.116 10.763 -12.985 1.00 85.69 242 TYR A C 1
ATOM 1802 O O . TYR A 1 242 ? 12.457 10.388 -13.960 1.00 85.69 242 TYR A O 1
ATOM 1810 N N . VAL A 1 243 ? 13.256 12.051 -12.651 1.00 85.88 243 VAL A N 1
ATOM 1811 C CA . VAL A 1 243 ? 12.678 13.239 -13.314 1.00 85.88 243 VAL A CA 1
ATOM 1812 C C . VAL A 1 243 ? 12.352 13.024 -14.796 1.00 85.88 243 VAL A C 1
ATOM 1814 O O . VAL A 1 243 ? 13.197 12.658 -15.615 1.00 85.88 243 VAL A O 1
ATOM 1817 N N . GLY A 1 244 ? 11.094 13.276 -15.150 1.00 87.75 244 GLY A N 1
ATOM 1818 C CA . GLY A 1 244 ? 10.608 13.172 -16.517 1.00 87.75 244 GLY A CA 1
ATOM 1819 C C . GLY A 1 244 ? 10.463 11.741 -17.038 1.00 87.75 244 GLY A C 1
ATOM 1820 O O . GLY A 1 244 ? 10.241 11.584 -18.227 1.00 87.75 244 GLY A O 1
ATOM 1821 N N . THR A 1 245 ? 10.560 10.694 -16.219 1.00 93.81 245 THR A N 1
ATOM 1822 C CA . THR A 1 245 ? 10.210 9.330 -16.656 1.00 93.81 245 THR A CA 1
ATOM 1823 C C . THR A 1 245 ? 8.699 9.219 -16.874 1.00 93.81 245 THR A C 1
ATOM 1825 O O . THR A 1 245 ? 7.926 9.373 -15.929 1.00 93.81 245 THR A O 1
ATOM 1828 N N . LYS A 1 246 ? 8.255 8.949 -18.108 1.00 95.06 246 LYS A N 1
ATOM 1829 C CA . LYS A 1 246 ? 6.828 8.812 -18.442 1.00 95.06 246 LYS A CA 1
ATOM 1830 C C . LYS A 1 246 ? 6.512 7.513 -19.175 1.00 95.06 246 LYS A C 1
ATOM 1832 O O . LYS A 1 246 ? 7.303 7.034 -19.984 1.00 95.06 246 LYS A O 1
ATOM 1837 N N . ASP A 1 247 ? 5.323 6.968 -18.939 1.00 96.12 247 ASP A N 1
ATOM 1838 C CA . ASP A 1 247 ? 4.799 5.797 -19.657 1.00 96.12 247 ASP A CA 1
ATOM 1839 C C . ASP A 1 247 ? 5.779 4.604 -19.621 1.00 96.12 247 ASP A C 1
ATOM 1841 O O . ASP A 1 247 ? 6.099 4.003 -20.653 1.00 96.12 247 ASP A O 1
ATOM 1845 N N . LEU A 1 248 ? 6.324 4.311 -18.436 1.00 97.19 248 LEU A N 1
ATOM 1846 C CA . LEU A 1 248 ? 7.272 3.219 -18.228 1.00 97.19 248 LEU A CA 1
ATOM 1847 C C . LEU A 1 248 ? 6.540 1.949 -17.798 1.00 97.19 248 LEU A C 1
ATOM 1849 O O . LEU A 1 248 ? 5.693 1.975 -16.907 1.00 97.19 248 LEU A O 1
ATOM 1853 N N . THR A 1 249 ? 6.915 0.822 -18.397 1.00 97.56 249 THR A N 1
ATOM 1854 C CA . THR A 1 249 ? 6.475 -0.512 -17.972 1.00 97.56 249 THR A CA 1
ATOM 1855 C C . THR A 1 249 ? 7.687 -1.359 -17.619 1.00 97.56 249 THR A C 1
ATOM 1857 O O . THR A 1 249 ? 8.658 -1.390 -18.378 1.00 97.56 249 THR A O 1
ATOM 1860 N N . CYS A 1 250 ? 7.643 -2.027 -16.469 1.00 97.88 250 CYS A N 1
ATOM 1861 C CA . CYS A 1 250 ? 8.660 -2.980 -16.054 1.00 97.88 250 CYS A CA 1
ATOM 1862 C C . CYS A 1 250 ? 8.012 -4.266 -15.530 1.00 97.88 250 CYS A C 1
ATOM 1864 O O . CYS A 1 250 ? 7.138 -4.203 -14.670 1.00 97.88 250 CYS A O 1
ATOM 1866 N N . GLY A 1 251 ? 8.423 -5.430 -16.033 1.00 97.56 251 GLY A N 1
ATOM 1867 C CA . GLY A 1 251 ? 7.887 -6.704 -15.548 1.00 97.56 251 GLY A CA 1
ATOM 1868 C C . GLY A 1 251 ? 8.350 -7.011 -14.122 1.00 97.56 251 GLY A C 1
ATOM 1869 O O . GLY A 1 251 ? 7.546 -7.252 -13.225 1.00 97.56 251 GLY A O 1
ATOM 1870 N N . GLU A 1 252 ? 9.656 -6.982 -13.876 1.00 97.75 252 GLU A N 1
ATOM 1871 C CA . GLU A 1 252 ? 10.201 -7.318 -12.559 1.00 97.75 252 GLU A CA 1
ATOM 1872 C C . GLU A 1 252 ? 11.440 -6.490 -12.210 1.00 97.75 252 GLU A C 1
ATOM 1874 O O . GLU A 1 252 ? 12.336 -6.309 -13.032 1.00 97.75 252 GLU A O 1
ATOM 1879 N N . ILE A 1 253 ? 11.518 -6.031 -10.964 1.00 96.31 253 ILE A N 1
ATOM 1880 C CA . ILE A 1 253 ? 12.706 -5.422 -10.369 1.00 96.31 253 ILE A CA 1
ATOM 1881 C C . ILE A 1 253 ? 13.166 -6.305 -9.215 1.00 96.31 253 ILE A C 1
ATOM 1883 O O . ILE A 1 253 ? 12.397 -6.575 -8.294 1.00 96.31 253 ILE A O 1
ATOM 1887 N N . ILE A 1 254 ? 14.427 -6.730 -9.247 1.00 94.31 254 ILE A N 1
ATOM 1888 C CA . ILE A 1 254 ? 15.073 -7.449 -8.147 1.00 94.31 254 ILE A CA 1
ATOM 1889 C C . ILE A 1 254 ? 16.256 -6.629 -7.644 1.00 94.31 254 ILE A C 1
ATOM 1891 O O . ILE A 1 254 ? 17.169 -6.350 -8.415 1.00 94.31 254 ILE A O 1
ATOM 1895 N N . CYS A 1 255 ? 16.285 -6.301 -6.358 1.00 90.94 255 CYS A N 1
ATOM 1896 C CA . CYS A 1 255 ? 17.438 -5.677 -5.716 1.00 90.94 255 CYS A CA 1
ATOM 1897 C C . CYS A 1 255 ? 17.999 -6.631 -4.659 1.00 90.94 255 CYS A C 1
ATOM 1899 O O . CYS A 1 255 ? 17.390 -6.808 -3.605 1.00 90.94 255 CYS A O 1
ATOM 1901 N N . ASP A 1 256 ? 19.139 -7.259 -4.952 1.00 86.88 256 ASP A N 1
ATOM 1902 C CA . ASP A 1 256 ? 19.831 -8.180 -4.051 1.00 86.88 256 ASP A CA 1
ATOM 1903 C C . ASP A 1 256 ? 20.977 -7.448 -3.317 1.00 86.88 256 ASP A C 1
ATOM 1905 O O . ASP A 1 256 ? 21.913 -6.969 -3.950 1.00 86.88 256 ASP A O 1
ATOM 1909 N N . SER A 1 257 ? 20.944 -7.423 -1.978 1.00 68.56 257 SER A N 1
ATOM 1910 C CA . SER A 1 257 ? 22.048 -6.988 -1.101 1.00 68.56 257 SER A CA 1
ATOM 1911 C C . SER A 1 257 ? 22.485 -5.530 -1.259 1.00 68.56 257 SER A C 1
ATOM 1913 O O . SER A 1 257 ? 23.621 -5.229 -1.631 1.00 68.56 257 SER A O 1
ATOM 1915 N N . ALA A 1 258 ? 21.604 -4.609 -0.869 1.00 59.09 258 ALA A N 1
ATOM 1916 C CA . ALA A 1 258 ? 21.956 -3.208 -0.663 1.00 59.09 258 ALA A CA 1
ATOM 1917 C C . ALA A 1 258 ? 22.660 -3.007 0.699 1.00 59.09 258 ALA A C 1
ATOM 1919 O O . ALA A 1 258 ? 22.128 -2.361 1.606 1.00 59.09 258 ALA A O 1
ATOM 1920 N N . THR A 1 259 ? 23.819 -3.642 0.880 1.00 55.94 259 THR A N 1
ATOM 1921 C CA . THR A 1 259 ? 24.600 -3.633 2.126 1.00 55.94 259 THR A CA 1
ATOM 1922 C C . THR A 1 259 ? 25.793 -2.688 2.008 1.00 55.94 259 THR A C 1
ATOM 1924 O O . THR A 1 259 ? 26.581 -2.818 1.079 1.00 55.94 259 THR A O 1
ATOM 1927 N N . ASP A 1 260 ? 25.926 -1.791 2.986 1.00 50.62 260 ASP A N 1
ATOM 1928 C CA . ASP A 1 260 ? 27.004 -0.810 3.195 1.00 50.62 260 ASP A CA 1
ATOM 1929 C C . ASP A 1 260 ? 27.002 0.462 2.325 1.00 50.62 260 ASP A C 1
ATOM 1931 O O . ASP A 1 260 ? 27.548 0.536 1.227 1.00 50.62 260 ASP A O 1
ATOM 1935 N N . GLY A 1 261 ? 26.450 1.532 2.904 1.00 53.94 261 GLY A N 1
ATOM 1936 C CA . GLY A 1 261 ? 26.611 2.910 2.440 1.00 53.94 261 GLY A CA 1
ATOM 1937 C C . GLY A 1 261 ? 25.425 3.779 2.846 1.00 53.94 261 GLY A C 1
ATOM 1938 O O . GLY A 1 261 ? 24.280 3.358 2.719 1.00 53.94 261 GLY A O 1
ATOM 1939 N N . ALA A 1 262 ? 25.667 4.992 3.349 1.00 51.12 262 ALA A N 1
ATOM 1940 C CA . ALA A 1 262 ? 24.606 5.983 3.528 1.00 51.12 262 ALA A CA 1
ATOM 1941 C C . ALA A 1 262 ? 23.914 6.218 2.162 1.00 51.12 262 ALA A C 1
ATOM 1943 O O . ALA A 1 262 ? 24.610 6.540 1.205 1.00 51.12 262 ALA A O 1
ATOM 1944 N N . TYR A 1 263 ? 22.585 6.064 2.069 1.00 58.88 263 TYR A N 1
ATOM 1945 C CA . TYR A 1 263 ? 21.721 6.282 0.894 1.00 58.88 263 TYR A CA 1
ATOM 1946 C C . TYR A 1 263 ? 21.473 5.140 -0.110 1.00 58.88 263 TYR A C 1
ATOM 1948 O O . TYR A 1 263 ? 21.117 5.448 -1.240 1.00 58.88 263 TYR A O 1
ATOM 1956 N N . ALA A 1 264 ? 21.578 3.851 0.220 1.00 63.75 264 ALA A N 1
ATOM 1957 C CA . ALA A 1 264 ? 21.161 2.786 -0.711 1.00 63.75 264 ALA A CA 1
ATOM 1958 C C . ALA A 1 264 ? 19.618 2.691 -0.858 1.00 63.75 264 ALA A C 1
ATOM 1960 O O . ALA A 1 264 ? 18.939 2.101 -0.025 1.00 63.75 264 ALA A O 1
ATOM 1961 N N . LEU A 1 265 ? 19.040 3.271 -1.913 1.00 74.62 265 LEU A N 1
ATOM 1962 C CA . LEU A 1 265 ? 17.597 3.231 -2.184 1.00 74.62 265 LEU A CA 1
ATOM 1963 C C . LEU A 1 265 ? 17.307 2.126 -3.200 1.00 74.62 265 LEU A C 1
ATOM 1965 O O . LEU A 1 265 ? 17.680 2.268 -4.357 1.00 74.62 265 LEU A O 1
ATOM 1969 N N . SER A 1 266 ? 16.621 1.043 -2.813 1.00 82.69 266 SER A N 1
ATOM 1970 C CA . SER A 1 266 ? 16.346 -0.049 -3.768 1.00 82.69 266 SER A CA 1
ATOM 1971 C C . SER A 1 266 ? 15.567 0.431 -4.988 1.00 82.69 266 SER A C 1
ATOM 1973 O O . SER A 1 266 ? 15.941 0.099 -6.112 1.00 82.69 266 SER A O 1
ATOM 1975 N N . ILE A 1 267 ? 14.517 1.224 -4.770 1.00 88.88 267 ILE A N 1
ATOM 1976 C CA . ILE A 1 267 ? 13.805 1.948 -5.820 1.00 88.88 267 ILE A CA 1
ATOM 1977 C C . ILE A 1 267 ? 13.591 3.389 -5.369 1.00 88.88 267 ILE A C 1
ATOM 1979 O O . ILE A 1 267 ? 13.044 3.632 -4.290 1.00 88.88 267 ILE A O 1
ATOM 1983 N N . ASP A 1 268 ? 13.972 4.324 -6.230 1.00 89.69 268 ASP A N 1
ATOM 1984 C CA . ASP A 1 268 ? 13.729 5.754 -6.092 1.00 89.69 268 ASP A CA 1
ATOM 1985 C C . ASP A 1 268 ? 12.982 6.277 -7.326 1.00 89.69 268 ASP A C 1
ATOM 1987 O O . ASP A 1 268 ? 13.510 6.277 -8.441 1.00 89.69 268 ASP A O 1
ATOM 1991 N N . ALA A 1 269 ? 11.736 6.706 -7.139 1.00 87.94 269 ALA A N 1
ATOM 1992 C CA . ALA A 1 269 ? 10.939 7.371 -8.164 1.00 87.94 269 ALA A CA 1
ATOM 1993 C C . ALA A 1 269 ? 10.543 8.767 -7.676 1.00 87.94 269 ALA A C 1
ATOM 1995 O O . ALA A 1 269 ? 9.479 8.968 -7.090 1.00 87.94 269 ALA A O 1
ATOM 1996 N N . ALA A 1 270 ? 11.414 9.744 -7.903 1.00 83.69 270 ALA A N 1
ATOM 1997 C CA . ALA A 1 270 ? 11.253 11.093 -7.381 1.00 83.69 270 ALA A CA 1
ATOM 1998 C C . ALA A 1 270 ? 11.409 12.166 -8.465 1.00 83.69 270 ALA A C 1
ATOM 2000 O O . ALA A 1 270 ? 12.166 12.014 -9.427 1.00 83.69 270 ALA A O 1
ATOM 2001 N N . THR A 1 271 ? 10.717 13.292 -8.273 1.00 74.75 271 THR A N 1
ATOM 2002 C CA . THR A 1 271 ? 11.117 14.582 -8.854 1.00 74.75 271 THR A CA 1
ATOM 2003 C C . THR A 1 271 ? 11.685 15.490 -7.766 1.00 74.75 271 THR A C 1
ATOM 2005 O O . THR A 1 271 ? 11.143 15.595 -6.663 1.00 74.75 271 THR A O 1
ATOM 2008 N N . THR A 1 272 ? 12.799 16.155 -8.067 1.00 67.50 272 THR A N 1
ATOM 2009 C CA . THR A 1 272 ? 13.439 17.136 -7.178 1.00 67.50 272 THR A CA 1
ATOM 2010 C C . THR A 1 272 ? 13.297 18.577 -7.663 1.00 67.50 272 THR A C 1
ATOM 2012 O O . THR A 1 272 ? 13.741 19.481 -6.957 1.00 67.50 272 THR A O 1
ATOM 2015 N N . ILE A 1 273 ? 12.700 18.810 -8.841 1.00 63.25 273 ILE A N 1
ATOM 2016 C CA . ILE A 1 273 ? 12.968 20.032 -9.619 1.00 63.25 273 ILE A CA 1
ATOM 2017 C C . ILE A 1 273 ? 11.703 20.855 -9.887 1.00 63.25 273 ILE A C 1
ATOM 2019 O O . ILE A 1 273 ? 11.698 22.050 -9.597 1.00 63.25 273 ILE A O 1
ATOM 2023 N N . ASP A 1 274 ? 10.621 20.246 -10.385 1.00 71.75 274 ASP A N 1
ATOM 2024 C CA . ASP A 1 274 ? 9.330 20.924 -10.574 1.00 71.75 274 ASP A CA 1
ATOM 2025 C C . ASP A 1 274 ? 8.141 19.943 -10.690 1.00 71.75 274 ASP A C 1
ATOM 2027 O O . ASP A 1 274 ? 8.305 18.721 -10.773 1.00 71.75 274 ASP A O 1
ATOM 2031 N N . ALA A 1 275 ? 6.926 20.503 -10.674 1.00 74.25 275 ALA A N 1
ATOM 2032 C CA . ALA A 1 275 ? 5.668 19.763 -10.780 1.00 74.25 275 ALA A CA 1
ATOM 2033 C C . ALA A 1 275 ? 5.357 19.250 -12.204 1.00 74.25 275 ALA A C 1
ATOM 2035 O O . ALA A 1 275 ? 4.537 18.341 -12.354 1.00 74.25 275 ALA A O 1
ATOM 2036 N N . ASP A 1 276 ? 5.995 19.808 -13.237 1.00 80.56 276 ASP A N 1
ATOM 2037 C CA . ASP A 1 276 ? 5.706 19.514 -14.648 1.00 80.56 276 ASP A CA 1
ATOM 2038 C C . ASP A 1 276 ? 6.458 18.265 -15.149 1.00 80.56 276 ASP A C 1
ATOM 2040 O O . ASP A 1 276 ? 6.009 17.562 -16.069 1.00 80.56 276 ASP A O 1
ATOM 2044 N N . HIS A 1 277 ? 7.569 17.928 -14.491 1.00 85.81 277 HIS A N 1
ATOM 2045 C CA . HIS A 1 277 ? 8.443 16.804 -14.828 1.00 85.81 277 HIS A CA 1
ATOM 2046 C C . HIS A 1 277 ? 8.372 15.656 -13.818 1.00 85.81 277 HIS A C 1
ATOM 2048 O O . HIS A 1 277 ? 9.320 14.881 -13.677 1.00 85.81 277 HIS A O 1
ATOM 2054 N N . LYS A 1 278 ? 7.233 15.497 -13.141 1.00 90.69 278 LYS A N 1
ATOM 2055 C CA . LYS A 1 278 ? 7.003 14.328 -12.294 1.00 90.69 278 LYS A CA 1
ATOM 2056 C C . LYS A 1 278 ? 7.079 13.007 -13.069 1.00 90.69 278 LYS A C 1
ATOM 2058 O O . LYS A 1 278 ? 6.598 12.953 -14.209 1.00 90.69 278 LYS A O 1
ATOM 2063 N N . PRO A 1 279 ? 7.625 11.940 -12.455 1.00 94.06 279 PRO A N 1
ATOM 2064 C CA . PRO A 1 279 ? 7.448 10.588 -12.959 1.00 94.06 279 PRO A CA 1
ATOM 2065 C C . PRO A 1 279 ? 5.951 10.265 -13.092 1.00 94.06 279 PRO A C 1
ATOM 2067 O O . PRO A 1 279 ? 5.183 10.470 -12.146 1.00 94.06 279 PRO A O 1
ATOM 2070 N N . GLU A 1 280 ? 5.522 9.819 -14.274 1.00 95.69 280 GLU A N 1
ATOM 2071 C CA . GLU A 1 280 ? 4.100 9.667 -14.609 1.00 95.69 280 GLU A CA 1
ATOM 2072 C C . GLU A 1 280 ? 3.806 8.367 -15.372 1.00 95.69 280 GLU A C 1
ATOM 2074 O O . GLU A 1 280 ? 4.552 7.978 -16.267 1.00 95.69 280 GLU A O 1
ATOM 2079 N N . ASN A 1 281 ? 2.676 7.722 -15.063 1.00 97.00 281 ASN A N 1
ATOM 2080 C CA . ASN A 1 281 ? 2.199 6.509 -15.742 1.00 97.00 281 ASN A CA 1
ATOM 2081 C C . ASN A 1 281 ? 3.237 5.372 -15.708 1.00 97.00 281 ASN A C 1
ATOM 2083 O O . ASN A 1 281 ? 3.598 4.805 -16.741 1.00 97.00 281 ASN A O 1
ATOM 2087 N N . ILE A 1 282 ? 3.739 5.061 -14.515 1.00 97.44 282 ILE A N 1
ATOM 2088 C CA . ILE A 1 282 ? 4.709 3.984 -14.298 1.00 97.44 282 ILE A CA 1
ATOM 2089 C C . ILE A 1 282 ? 3.957 2.733 -13.848 1.00 97.44 282 ILE A C 1
ATOM 2091 O O . ILE A 1 282 ? 3.170 2.797 -12.908 1.00 97.44 282 ILE A O 1
ATOM 2095 N N . SER A 1 283 ? 4.213 1.595 -14.489 1.00 97.88 283 SER A N 1
ATOM 2096 C CA . SER A 1 283 ? 3.669 0.294 -14.094 1.00 97.88 283 SER A CA 1
ATOM 2097 C C . SER A 1 283 ? 4.797 -0.708 -13.889 1.00 97.88 283 SER A C 1
ATOM 2099 O O . SER A 1 283 ? 5.563 -0.967 -14.816 1.00 97.88 283 SER A O 1
ATOM 2101 N N . ILE A 1 284 ? 4.880 -1.288 -12.695 1.00 98.06 284 ILE A N 1
ATOM 2102 C CA . ILE A 1 284 ? 5.843 -2.336 -12.349 1.00 98.06 284 ILE A CA 1
ATOM 2103 C C . ILE A 1 284 ? 5.058 -3.553 -11.861 1.00 98.06 284 ILE A C 1
ATOM 2105 O O . ILE A 1 284 ? 4.291 -3.420 -10.909 1.00 98.06 284 ILE A O 1
ATOM 2109 N N . ASP A 1 285 ? 5.214 -4.731 -12.469 1.00 97.69 285 ASP A N 1
ATOM 2110 C CA . ASP A 1 285 ? 4.413 -5.886 -12.030 1.00 97.69 285 ASP A CA 1
ATOM 2111 C C . ASP A 1 285 ? 4.937 -6.453 -10.705 1.00 97.69 285 ASP A C 1
ATOM 2113 O O . ASP A 1 285 ? 4.151 -6.699 -9.790 1.00 97.69 285 ASP A O 1
ATOM 2117 N N . ASN A 1 286 ? 6.255 -6.631 -10.567 1.00 97.69 286 ASN A N 1
ATOM 2118 C CA . ASN A 1 286 ? 6.863 -7.197 -9.361 1.00 97.69 286 ASN A CA 1
ATOM 2119 C C . ASN A 1 286 ? 8.113 -6.435 -8.921 1.00 97.69 286 ASN A C 1
ATOM 2121 O O . ASN A 1 286 ? 8.990 -6.125 -9.722 1.00 97.69 286 ASN A O 1
ATOM 2125 N N . VAL A 1 287 ? 8.221 -6.201 -7.620 1.00 96.38 287 VAL A N 1
ATOM 2126 C CA . VAL A 1 287 ? 9.396 -5.665 -6.943 1.00 96.38 287 VAL A CA 1
ATOM 2127 C C . VAL A 1 287 ? 9.788 -6.639 -5.844 1.00 96.38 287 VAL A C 1
ATOM 2129 O O . VAL A 1 287 ? 8.984 -6.945 -4.965 1.00 96.38 287 VAL A O 1
ATOM 2132 N N . ILE A 1 288 ? 11.035 -7.097 -5.881 1.00 94.75 288 ILE A N 1
ATOM 2133 C CA . ILE A 1 288 ? 11.616 -7.977 -4.874 1.00 94.75 288 ILE A CA 1
ATOM 2134 C C . ILE A 1 288 ? 12.889 -7.326 -4.347 1.00 94.75 288 ILE A C 1
ATOM 2136 O O . ILE A 1 288 ? 13.840 -7.108 -5.094 1.00 94.75 288 ILE A O 1
ATOM 2140 N N . VAL A 1 289 ? 12.922 -7.041 -3.053 1.00 90.81 289 VAL A N 1
ATOM 2141 C CA . VAL A 1 289 ? 14.070 -6.434 -2.381 1.00 90.81 289 VAL A CA 1
ATOM 2142 C C . VAL A 1 289 ? 14.582 -7.391 -1.318 1.00 90.81 289 VAL A C 1
ATOM 2144 O O . VAL A 1 289 ? 13.818 -7.836 -0.462 1.00 90.81 289 VAL A O 1
ATOM 2147 N N . ARG A 1 290 ? 15.874 -7.717 -1.376 1.00 87.94 290 ARG A N 1
ATOM 2148 C CA . ARG A 1 290 ? 16.510 -8.648 -0.443 1.00 87.94 290 ARG A CA 1
ATOM 2149 C C . ARG A 1 290 ? 17.708 -8.035 0.245 1.00 87.94 290 ARG A C 1
ATOM 2151 O O . ARG A 1 290 ? 18.501 -7.365 -0.418 1.00 87.94 290 ARG A O 1
ATOM 2158 N N . ASN A 1 291 ? 17.895 -8.330 1.530 1.00 79.88 291 ASN A N 1
ATOM 2159 C CA . ASN A 1 291 ? 19.085 -7.911 2.287 1.00 79.88 291 ASN A CA 1
ATOM 2160 C C . ASN A 1 291 ? 19.377 -6.401 2.150 1.00 79.88 291 ASN A C 1
ATOM 2162 O O . ASN A 1 291 ? 20.518 -5.991 1.934 1.00 79.88 291 ASN A O 1
ATOM 2166 N N . ASN A 1 292 ? 18.339 -5.562 2.174 1.00 75.81 292 ASN A N 1
ATOM 2167 C CA . ASN A 1 292 ? 18.492 -4.119 2.027 1.00 75.81 292 ASN A CA 1
ATOM 2168 C C . ASN A 1 292 ? 18.666 -3.462 3.395 1.00 75.81 292 ASN A C 1
ATOM 2170 O O . ASN A 1 292 ? 17.858 -3.652 4.298 1.00 75.81 292 ASN A O 1
ATOM 2174 N N . THR A 1 293 ? 19.705 -2.645 3.540 1.00 69.50 293 THR A N 1
ATOM 2175 C CA . THR A 1 293 ? 19.991 -1.981 4.812 1.00 69.50 293 THR A CA 1
ATOM 2176 C C . THR A 1 293 ? 19.229 -0.668 5.018 1.00 69.50 293 THR A C 1
ATOM 2178 O O . THR A 1 293 ? 19.279 -0.121 6.112 1.00 69.50 293 THR A O 1
ATOM 2181 N N . GLN A 1 294 ? 18.497 -0.147 4.026 1.00 75.62 294 GLN A N 1
ATOM 2182 C CA . GLN A 1 294 ? 17.881 1.190 4.068 1.00 75.62 294 GLN A CA 1
ATOM 2183 C C . GLN A 1 294 ? 16.397 1.199 3.665 1.00 75.62 294 GLN A C 1
ATOM 2185 O O . GLN A 1 294 ? 15.589 0.648 4.407 1.00 75.62 294 GLN A O 1
ATOM 2190 N N . SER A 1 295 ? 16.033 1.852 2.550 1.00 80.50 295 SER A N 1
ATOM 2191 C CA . SER A 1 295 ? 14.649 1.989 2.074 1.00 80.50 295 SER A CA 1
ATOM 2192 C C . SER A 1 295 ? 14.388 1.072 0.884 1.00 80.50 295 SER A C 1
ATOM 2194 O O . SER A 1 295 ? 15.209 0.954 -0.033 1.00 80.50 295 SER A O 1
ATOM 2196 N N . ILE A 1 296 ? 13.221 0.436 0.883 1.00 88.06 296 ILE A N 1
ATOM 2197 C CA . ILE A 1 296 ? 12.769 -0.491 -0.160 1.00 88.06 296 ILE A CA 1
ATOM 2198 C C . ILE A 1 296 ? 12.256 0.307 -1.357 1.00 88.06 296 ILE A C 1
ATOM 2200 O O . ILE A 1 296 ? 12.684 0.087 -2.488 1.00 88.06 296 ILE A O 1
ATOM 2204 N N . LEU A 1 297 ? 11.355 1.252 -1.096 1.00 91.25 297 LEU A N 1
ATOM 2205 C CA . LEU A 1 297 ? 10.715 2.073 -2.113 1.00 91.25 297 LEU A CA 1
ATOM 2206 C C . LEU A 1 297 ? 10.567 3.496 -1.596 1.00 91.25 297 LEU A C 1
ATOM 2208 O O . LEU A 1 297 ? 9.970 3.719 -0.544 1.00 91.25 297 LEU A O 1
ATOM 2212 N N . THR A 1 298 ? 11.068 4.452 -2.367 1.00 91.25 298 THR A N 1
ATOM 2213 C CA . THR A 1 298 ? 10.790 5.869 -2.159 1.00 91.25 298 THR A CA 1
ATOM 2214 C C . THR A 1 298 ? 10.126 6.437 -3.399 1.00 91.25 298 THR A C 1
ATOM 2216 O O . THR A 1 298 ? 10.635 6.278 -4.508 1.00 91.25 298 THR A O 1
ATOM 2219 N N . THR A 1 299 ? 8.987 7.095 -3.214 1.00 92.75 299 THR A N 1
ATOM 2220 C CA . THR A 1 299 ? 8.347 7.903 -4.249 1.00 92.75 299 THR A CA 1
ATOM 2221 C C . THR A 1 299 ? 8.193 9.333 -3.762 1.00 92.75 299 THR A C 1
ATOM 2223 O O . THR A 1 299 ? 7.930 9.582 -2.579 1.00 92.75 299 THR A O 1
ATOM 2226 N N . LYS A 1 300 ? 8.397 10.289 -4.669 1.00 92.56 300 LYS A N 1
ATOM 2227 C CA . LYS A 1 300 ? 8.160 11.701 -4.382 1.00 92.56 300 LYS A CA 1
ATOM 2228 C C . LYS A 1 300 ? 7.544 12.431 -5.566 1.00 92.56 300 LYS A C 1
ATOM 2230 O O . LYS A 1 300 ? 8.153 12.536 -6.634 1.00 92.56 300 LYS A O 1
ATOM 2235 N N . SER A 1 301 ? 6.362 12.983 -5.317 1.00 92.94 301 SER A N 1
ATOM 2236 C CA . SER A 1 301 ? 5.570 13.792 -6.235 1.00 92.94 301 SER A CA 1
ATOM 2237 C C . SER A 1 301 ? 5.304 13.076 -7.567 1.00 92.94 301 SER A C 1
ATOM 2239 O O . SER A 1 301 ? 5.363 13.695 -8.626 1.00 92.94 301 SER A O 1
ATOM 2241 N N . THR A 1 302 ? 5.027 11.767 -7.537 1.00 94.00 302 THR A N 1
ATOM 2242 C CA . THR A 1 302 ? 4.734 10.965 -8.738 1.00 94.00 302 THR A CA 1
ATOM 2243 C C . THR A 1 302 ? 3.251 11.001 -9.116 1.00 94.00 302 THR A C 1
ATOM 2245 O O . THR A 1 302 ? 2.402 11.459 -8.348 1.00 94.00 302 THR A O 1
ATOM 2248 N N . LYS A 1 303 ? 2.909 10.536 -10.326 1.00 95.31 303 LYS A N 1
ATOM 2249 C CA . LYS A 1 303 ? 1.516 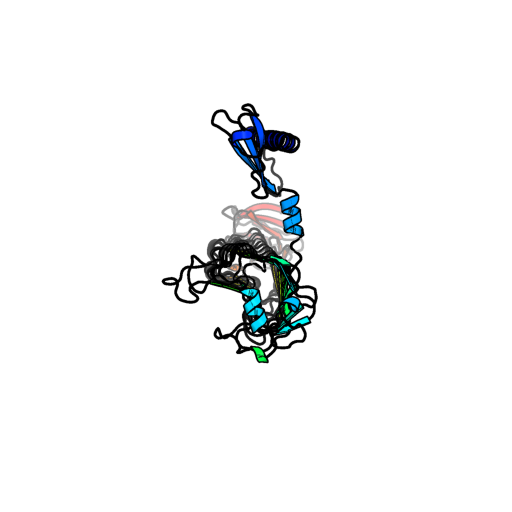10.434 -10.779 1.00 95.31 303 LYS A CA 1
ATOM 2250 C C . LYS A 1 303 ? 1.217 9.121 -11.492 1.00 95.31 303 LYS A C 1
ATOM 2252 O O . LYS A 1 303 ? 1.942 8.723 -12.397 1.00 95.31 303 LYS A O 1
ATOM 2257 N N . ASN A 1 304 ? 0.086 8.501 -11.162 1.00 96.19 304 ASN A N 1
ATOM 2258 C CA . ASN A 1 304 ? -0.390 7.266 -11.791 1.00 96.19 304 ASN A CA 1
ATOM 2259 C C . ASN A 1 304 ? 0.671 6.147 -11.747 1.00 96.19 304 ASN A C 1
ATOM 2261 O O . ASN A 1 304 ? 0.962 5.515 -12.765 1.00 96.19 304 ASN A O 1
ATOM 2265 N N . VAL A 1 305 ? 1.283 5.939 -10.580 1.00 96.81 305 VAL A N 1
ATOM 2266 C CA . VAL A 1 305 ? 2.243 4.851 -10.358 1.00 96.81 305 VAL A CA 1
ATOM 2267 C C . VAL A 1 305 ? 1.495 3.615 -9.879 1.00 96.81 305 VAL A C 1
ATOM 2269 O O . VAL A 1 305 ? 0.739 3.679 -8.910 1.00 96.81 305 VAL A O 1
ATOM 2272 N N . ARG A 1 306 ? 1.718 2.478 -10.538 1.00 97.69 306 ARG A N 1
ATOM 2273 C CA . ARG A 1 306 ? 1.199 1.173 -10.136 1.00 97.69 306 ARG A CA 1
ATOM 2274 C C . ARG A 1 306 ? 2.341 0.196 -9.896 1.00 97.69 306 ARG A C 1
ATOM 2276 O O . ARG A 1 306 ? 3.179 -0.005 -10.769 1.00 97.69 306 ARG A O 1
ATOM 2283 N N . ILE A 1 307 ? 2.306 -0.464 -8.748 1.00 97.88 307 ILE A N 1
ATOM 2284 C CA . ILE A 1 307 ? 3.141 -1.620 -8.429 1.00 97.88 307 ILE A CA 1
ATOM 2285 C C . ILE A 1 307 ? 2.203 -2.797 -8.166 1.00 97.88 307 ILE A C 1
ATOM 2287 O O . ILE A 1 307 ? 1.249 -2.661 -7.403 1.00 97.88 307 ILE A O 1
ATOM 2291 N N . GLY A 1 308 ? 2.436 -3.937 -8.812 1.00 98.31 308 GLY A N 1
ATOM 2292 C CA . GLY A 1 308 ? 1.696 -5.163 -8.525 1.00 98.31 308 GLY A CA 1
ATOM 2293 C C . GLY A 1 308 ? 2.089 -5.701 -7.151 1.00 98.31 308 GLY A C 1
ATOM 2294 O O . GLY A 1 308 ? 1.445 -5.401 -6.149 1.00 98.31 308 GLY A O 1
ATOM 2295 N N . ASN A 1 309 ? 3.179 -6.462 -7.090 1.00 97.69 309 ASN A N 1
ATOM 2296 C CA . ASN A 1 309 ? 3.696 -7.014 -5.840 1.00 97.69 309 ASN A CA 1
ATOM 2297 C C . ASN A 1 309 ? 4.951 -6.269 -5.384 1.00 97.69 309 ASN A C 1
ATOM 2299 O O . ASN A 1 309 ? 5.888 -6.110 -6.159 1.00 97.69 309 ASN A O 1
ATOM 2303 N N . LEU A 1 310 ? 4.990 -5.882 -4.114 1.00 96.88 310 LEU A N 1
ATOM 2304 C CA . LEU A 1 310 ? 6.163 -5.364 -3.422 1.00 96.88 310 LEU A CA 1
ATOM 2305 C C . LEU A 1 310 ? 6.532 -6.331 -2.299 1.00 96.88 310 LEU A C 1
ATOM 2307 O O . LEU A 1 310 ? 5.807 -6.435 -1.314 1.00 96.88 310 LEU A O 1
ATOM 2311 N N . ILE A 1 311 ? 7.638 -7.051 -2.456 1.00 95.56 311 ILE A N 1
ATOM 2312 C CA . ILE A 1 311 ? 8.104 -8.053 -1.495 1.00 95.56 311 ILE A CA 1
ATOM 2313 C C . ILE A 1 311 ? 9.482 -7.640 -0.991 1.00 95.56 311 ILE A C 1
ATOM 2315 O O . ILE A 1 311 ? 10.406 -7.477 -1.788 1.00 95.56 311 ILE A O 1
ATOM 2319 N N . ALA A 1 312 ? 9.629 -7.509 0.323 1.00 91.81 312 ALA A N 1
ATOM 2320 C CA . ALA A 1 312 ? 10.907 -7.238 0.962 1.00 91.81 312 ALA A CA 1
ATOM 2321 C C . ALA A 1 312 ? 11.139 -8.177 2.146 1.00 91.81 312 ALA A C 1
ATOM 2323 O O . ALA A 1 312 ? 10.288 -8.252 3.032 1.00 91.81 312 ALA A O 1
ATOM 2324 N N . ASP A 1 313 ? 12.275 -8.882 2.153 1.00 86.12 313 ASP A N 1
ATOM 2325 C CA . ASP A 1 313 ? 12.603 -9.861 3.203 1.00 86.12 313 ASP A CA 1
ATOM 2326 C C . ASP A 1 313 ? 13.399 -9.279 4.388 1.00 86.12 313 ASP A C 1
ATOM 2328 O O . ASP A 1 313 ? 13.415 -9.878 5.468 1.00 86.12 313 ASP A O 1
ATOM 2332 N N . SER A 1 314 ? 13.992 -8.094 4.215 1.00 74.94 314 SER A N 1
ATOM 2333 C CA . SER A 1 314 ? 14.668 -7.334 5.270 1.00 74.94 314 SER A CA 1
ATOM 2334 C C . SER A 1 314 ? 14.758 -5.837 4.932 1.00 74.94 314 SER A C 1
ATOM 2336 O O . SER A 1 314 ? 15.119 -5.492 3.801 1.00 74.94 314 SER A O 1
ATOM 2338 N N . TRP A 1 315 ? 14.524 -4.964 5.919 1.00 75.12 315 TRP A N 1
ATOM 2339 C CA . TRP A 1 315 ? 14.980 -3.564 5.942 1.00 75.12 315 TRP A CA 1
ATOM 2340 C C . TRP A 1 315 ? 15.537 -3.224 7.329 1.00 75.12 315 TRP A C 1
ATOM 2342 O O . TRP A 1 315 ? 14.949 -3.624 8.338 1.00 75.12 315 TRP A O 1
ATOM 2352 N N . ASP A 1 316 ? 16.653 -2.487 7.389 1.00 67.69 316 ASP A N 1
ATOM 2353 C CA . ASP A 1 316 ? 17.382 -2.287 8.654 1.00 67.69 316 ASP A CA 1
ATOM 2354 C C . ASP A 1 316 ? 17.374 -0.860 9.227 1.00 67.69 316 ASP A C 1
ATOM 2356 O O . ASP A 1 316 ? 17.222 -0.705 10.445 1.00 67.69 316 ASP A O 1
ATOM 2360 N N . TYR A 1 317 ? 17.602 0.179 8.411 1.00 68.69 317 TYR A N 1
ATOM 2361 C CA . TYR A 1 317 ? 18.023 1.496 8.924 1.00 68.69 317 TYR A CA 1
ATOM 2362 C C . TYR A 1 317 ? 17.029 2.648 8.695 1.00 68.69 317 TYR A C 1
ATOM 2364 O O . TYR A 1 317 ? 16.985 3.582 9.502 1.00 68.69 317 TYR A O 1
ATOM 2372 N N . TYR A 1 318 ? 16.215 2.605 7.636 1.00 75.25 318 TYR A N 1
ATOM 2373 C CA . TYR A 1 318 ? 15.277 3.680 7.272 1.00 75.25 318 TYR A CA 1
ATOM 2374 C C . TYR A 1 318 ? 13.824 3.184 7.183 1.00 75.25 318 TYR A C 1
ATOM 2376 O O . TYR A 1 318 ? 13.515 2.051 7.549 1.00 75.25 318 TYR A O 1
ATOM 2384 N N . ILE A 1 319 ? 12.925 4.077 6.754 1.00 79.88 319 ILE A N 1
ATOM 2385 C CA . ILE A 1 319 ? 11.530 3.767 6.432 1.00 79.88 319 ILE A CA 1
ATOM 2386 C C . ILE A 1 319 ? 11.508 2.707 5.326 1.00 79.88 319 ILE A C 1
ATOM 2388 O O . ILE A 1 319 ? 12.152 2.897 4.293 1.00 79.88 319 ILE A O 1
ATOM 2392 N N . GLY A 1 320 ? 10.743 1.629 5.519 1.00 84.00 320 GLY A N 1
ATOM 2393 C CA . GLY A 1 320 ? 10.616 0.576 4.511 1.00 84.00 320 GLY A CA 1
ATOM 2394 C C . GLY A 1 320 ? 10.109 1.143 3.182 1.00 84.00 320 GLY A C 1
ATOM 2395 O O . GLY A 1 320 ? 10.799 1.081 2.166 1.00 84.00 320 GLY A O 1
ATOM 2396 N N . VAL A 1 321 ? 8.931 1.764 3.202 1.00 91.31 321 VAL A N 1
ATOM 2397 C CA . VAL A 1 321 ? 8.294 2.390 2.038 1.00 91.31 321 VAL A CA 1
ATOM 2398 C C . VAL A 1 321 ? 7.895 3.823 2.367 1.00 91.31 321 VAL A C 1
ATOM 2400 O O . VAL A 1 321 ? 7.103 4.044 3.279 1.00 91.31 321 VAL A O 1
ATOM 2403 N N . SER A 1 322 ? 8.412 4.795 1.618 1.00 92.38 322 SER A N 1
ATOM 2404 C CA . SER A 1 322 ? 8.126 6.221 1.800 1.00 92.38 322 SER A CA 1
ATOM 2405 C C . SER A 1 322 ? 7.448 6.786 0.558 1.00 92.38 322 SER A C 1
ATOM 2407 O O . SER A 1 322 ? 8.085 6.903 -0.485 1.00 92.38 322 SER A O 1
ATOM 2409 N N . LEU A 1 323 ? 6.179 7.166 0.680 1.00 93.62 323 LEU A N 1
ATOM 2410 C CA . LEU A 1 323 ? 5.361 7.688 -0.415 1.00 93.62 323 LEU A CA 1
ATOM 2411 C C . LEU A 1 323 ? 4.984 9.136 -0.116 1.00 93.62 323 LEU A C 1
ATOM 2413 O O . LEU A 1 323 ? 4.244 9.396 0.835 1.00 93.62 323 LEU A O 1
ATOM 2417 N N . VAL A 1 324 ? 5.527 10.084 -0.874 1.00 93.88 324 VAL A N 1
ATOM 2418 C CA . VAL A 1 324 ? 5.450 11.512 -0.553 1.00 93.88 324 VAL A CA 1
ATOM 2419 C C . VAL A 1 324 ? 4.824 12.285 -1.705 1.00 93.88 324 VAL A C 1
ATOM 2421 O O . VAL A 1 324 ? 5.349 12.278 -2.808 1.00 93.88 324 VAL A O 1
ATOM 2424 N N . GLU A 1 325 ? 3.737 13.019 -1.453 1.00 92.62 325 GLU A N 1
ATOM 2425 C CA . GLU A 1 325 ? 3.101 13.914 -2.444 1.00 92.62 325 GLU A CA 1
ATOM 2426 C C . GLU A 1 325 ? 2.620 13.214 -3.731 1.00 92.62 325 GLU A C 1
ATOM 2428 O O . GLU A 1 325 ? 2.453 13.847 -4.774 1.00 92.62 325 GLU A O 1
ATOM 2433 N N . ASP A 1 326 ? 2.373 11.906 -3.671 1.00 93.12 326 ASP A N 1
ATOM 2434 C CA . ASP A 1 326 ? 1.973 11.126 -4.839 1.00 93.12 326 ASP A CA 1
ATOM 2435 C C . ASP A 1 326 ? 0.483 11.289 -5.193 1.00 93.12 326 ASP A C 1
ATOM 2437 O O . ASP A 1 326 ? -0.391 11.464 -4.333 1.00 93.12 326 ASP A O 1
ATOM 2441 N N . GLU A 1 327 ? 0.190 11.210 -6.492 1.00 94.75 327 GLU A N 1
ATOM 2442 C CA . GLU A 1 327 ? -1.152 11.290 -7.068 1.00 94.75 327 GLU A CA 1
ATOM 2443 C C . GLU A 1 327 ? -1.515 9.964 -7.749 1.00 94.75 327 GLU A C 1
ATOM 2445 O O . GLU A 1 327 ? -0.867 9.545 -8.707 1.00 94.75 327 GLU A O 1
ATOM 2450 N N . ASN A 1 328 ? -2.593 9.317 -7.303 1.00 94.44 328 ASN A N 1
ATOM 2451 C CA . ASN A 1 328 ? -3.072 8.038 -7.835 1.00 94.44 328 ASN A CA 1
ATOM 2452 C C . ASN A 1 328 ? -2.008 6.930 -7.791 1.00 94.44 328 ASN A C 1
ATOM 2454 O O . ASN A 1 328 ? -1.807 6.214 -8.776 1.00 94.44 328 ASN A O 1
ATOM 2458 N N . LEU A 1 329 ? -1.331 6.793 -6.651 1.00 96.00 329 LEU A N 1
ATOM 2459 C CA . LEU A 1 329 ? -0.416 5.683 -6.417 1.00 96.00 329 LEU A CA 1
ATOM 2460 C C . LEU A 1 329 ? -1.196 4.426 -6.013 1.00 96.00 329 LEU A C 1
ATOM 2462 O O . LEU A 1 329 ? -2.123 4.480 -5.198 1.00 96.00 329 LEU A O 1
ATOM 2466 N N . ARG A 1 330 ? -0.822 3.279 -6.582 1.00 97.19 330 ARG A N 1
ATOM 2467 C CA . ARG A 1 330 ? -1.431 1.982 -6.283 1.00 97.19 330 ARG A CA 1
ATOM 2468 C C . ARG A 1 330 ? -0.382 0.899 -6.060 1.00 97.19 330 ARG A C 1
ATOM 2470 O O . ARG A 1 330 ? 0.458 0.684 -6.928 1.00 97.19 330 ARG A O 1
ATOM 2477 N N . ILE A 1 331 ? -0.489 0.176 -4.948 1.00 97.62 331 ILE A N 1
ATOM 2478 C CA . ILE A 1 331 ? 0.283 -1.045 -4.680 1.00 97.62 331 ILE A CA 1
ATOM 2479 C C . ILE A 1 331 ? -0.708 -2.197 -4.480 1.00 97.62 331 ILE A C 1
ATOM 2481 O O . ILE A 1 331 ? -1.473 -2.183 -3.521 1.00 97.62 331 ILE A O 1
ATOM 2485 N N . ASP A 1 332 ? -0.744 -3.181 -5.385 1.00 98.06 332 ASP A N 1
ATOM 2486 C CA . ASP A 1 332 ? -1.729 -4.273 -5.292 1.00 98.06 332 ASP A CA 1
ATOM 2487 C C . ASP A 1 332 ? -1.457 -5.171 -4.071 1.00 98.06 332 ASP A C 1
ATOM 2489 O O . ASP A 1 332 ? -2.393 -5.581 -3.385 1.00 98.06 332 ASP A O 1
ATOM 2493 N N . ARG A 1 333 ? -0.185 -5.440 -3.757 1.00 98.12 333 ARG A N 1
ATOM 2494 C CA . ARG A 1 333 ? 0.218 -6.215 -2.579 1.00 98.12 333 ARG A CA 1
ATOM 2495 C C . ARG A 1 333 ? 1.575 -5.768 -2.046 1.00 98.12 333 ARG A C 1
ATOM 2497 O O . ARG A 1 333 ? 2.526 -5.681 -2.817 1.00 98.12 333 ARG A O 1
ATOM 2504 N N . ALA A 1 334 ? 1.684 -5.544 -0.741 1.00 97.12 334 ALA A N 1
ATOM 2505 C CA . ALA A 1 334 ? 2.932 -5.230 -0.051 1.00 97.12 334 ALA A CA 1
ATOM 2506 C C . ALA A 1 334 ? 3.187 -6.241 1.073 1.00 97.12 334 ALA A C 1
ATOM 2508 O O . ALA A 1 334 ? 2.407 -6.313 2.016 1.00 97.12 334 ALA A O 1
ATOM 2509 N N . ILE A 1 335 ? 4.280 -6.999 0.980 1.00 95.94 335 ILE A N 1
ATOM 2510 C CA . ILE A 1 335 ? 4.745 -7.917 2.025 1.00 95.94 335 ILE A CA 1
ATOM 2511 C C . ILE A 1 335 ? 6.123 -7.462 2.460 1.00 95.94 335 ILE A C 1
ATOM 2513 O O . ILE A 1 335 ? 7.093 -7.561 1.707 1.00 95.94 335 ILE A O 1
ATOM 2517 N N . LEU A 1 336 ? 6.193 -6.964 3.681 1.00 92.88 336 LEU A N 1
ATOM 2518 C CA . LEU A 1 336 ? 7.392 -6.410 4.259 1.00 92.88 336 LEU A CA 1
ATOM 2519 C C . LEU A 1 336 ? 7.718 -7.239 5.517 1.00 92.88 336 LEU A C 1
ATOM 2521 O O . LEU A 1 336 ? 7.014 -7.155 6.521 1.00 92.88 336 LEU A O 1
ATOM 2525 N N . SER A 1 337 ? 8.805 -8.012 5.500 1.00 88.94 337 SER A N 1
ATOM 2526 C CA . SER A 1 337 ? 9.456 -8.502 6.723 1.00 88.94 337 SER A CA 1
ATOM 2527 C C . SER A 1 337 ? 10.794 -7.810 6.971 1.00 88.94 337 SER A C 1
ATOM 2529 O O . SER A 1 337 ? 11.598 -7.662 6.057 1.00 88.94 337 SER A O 1
ATOM 2531 N N . GLY A 1 338 ? 11.052 -7.377 8.201 1.00 75.44 338 GLY A N 1
ATOM 2532 C CA . GLY A 1 338 ? 12.320 -6.748 8.560 1.00 75.44 338 GLY A CA 1
ATOM 2533 C C . GLY A 1 338 ? 12.496 -6.646 10.066 1.00 75.44 338 GLY A C 1
ATOM 2534 O O . GLY A 1 338 ? 11.523 -6.641 10.810 1.00 75.44 338 GLY A O 1
ATOM 2535 N N . ALA A 1 339 ? 13.741 -6.573 10.532 1.00 66.94 339 ALA A N 1
ATOM 2536 C CA . ALA A 1 339 ? 14.060 -6.412 11.950 1.00 66.94 339 ALA A CA 1
ATOM 2537 C C . ALA A 1 339 ? 14.874 -5.127 12.173 1.00 66.94 339 ALA A C 1
ATOM 2539 O O . ALA A 1 339 ? 15.990 -5.208 12.699 1.00 66.94 339 ALA A O 1
ATOM 2540 N N . PRO A 1 340 ? 14.339 -3.943 11.794 1.00 67.25 340 PRO A N 1
ATOM 2541 C CA . PRO A 1 340 ? 15.091 -2.699 11.795 1.00 67.25 340 PRO A CA 1
ATOM 2542 C C . PRO A 1 340 ? 15.780 -2.478 13.132 1.00 67.25 340 PRO A C 1
ATOM 2544 O O . PRO A 1 340 ? 15.200 -2.689 14.197 1.00 67.25 340 PRO A O 1
ATOM 2547 N N . THR A 1 341 ? 17.050 -2.090 13.120 1.00 68.62 341 THR A N 1
ATOM 2548 C CA . THR A 1 341 ? 17.827 -1.929 14.363 1.00 68.62 341 THR A CA 1
ATOM 2549 C C . THR A 1 341 ? 17.420 -0.670 15.131 1.00 68.62 341 THR A C 1
ATOM 2551 O O . THR A 1 341 ? 17.559 -0.626 16.355 1.00 68.62 341 THR A O 1
ATOM 2554 N N . VAL A 1 342 ? 16.818 0.292 14.431 1.00 71.69 342 VAL A N 1
ATOM 2555 C CA . VAL A 1 342 ? 16.377 1.604 14.915 1.00 71.69 342 VAL A CA 1
ATOM 2556 C C . VAL A 1 342 ? 14.850 1.771 14.840 1.00 71.69 342 VAL A C 1
ATOM 2558 O O . VAL A 1 342 ? 14.143 0.980 14.219 1.00 71.69 342 VAL A O 1
ATOM 2561 N N . THR A 1 343 ? 14.329 2.798 15.513 1.00 75.06 343 THR A N 1
ATOM 2562 C CA . THR A 1 343 ? 12.909 3.187 15.515 1.00 75.06 343 THR A CA 1
ATOM 2563 C C . THR A 1 343 ? 12.520 3.722 14.133 1.00 75.06 343 THR A C 1
ATOM 2565 O O . THR A 1 343 ? 12.854 4.861 13.824 1.00 75.06 343 THR A O 1
ATOM 2568 N N . GLN A 1 344 ? 11.880 2.896 13.297 1.00 78.81 344 GLN A N 1
ATOM 2569 C CA . GLN A 1 344 ? 11.449 3.273 11.943 1.00 78.81 344 GLN A CA 1
ATOM 2570 C C . GLN A 1 344 ? 10.083 2.694 11.570 1.00 78.81 344 GLN A C 1
ATOM 2572 O O . GLN A 1 344 ? 9.654 1.668 12.120 1.00 78.81 344 GLN A O 1
ATOM 2577 N N . ASP A 1 345 ? 9.436 3.374 10.621 1.00 85.56 345 ASP A N 1
ATOM 2578 C CA . ASP A 1 345 ? 8.128 3.015 10.082 1.00 85.56 345 ASP A CA 1
ATOM 2579 C C . ASP A 1 345 ? 8.247 1.961 8.956 1.00 85.56 345 ASP A C 1
ATOM 2581 O O . ASP A 1 345 ? 9.227 1.941 8.208 1.00 85.56 345 ASP A O 1
ATOM 2585 N N . GLY A 1 346 ? 7.253 1.078 8.818 1.00 88.62 346 GLY A N 1
ATOM 2586 C CA . GLY A 1 346 ? 7.169 0.104 7.726 1.00 88.62 346 GLY A CA 1
ATOM 2587 C C . GLY A 1 346 ? 6.747 0.772 6.418 1.00 88.62 346 GLY A C 1
ATOM 2588 O O . GLY A 1 346 ? 7.550 0.900 5.498 1.00 88.62 346 GLY A O 1
ATOM 2589 N N . ILE A 1 347 ? 5.502 1.247 6.351 1.00 93.25 347 ILE A N 1
ATOM 2590 C CA . ILE A 1 347 ? 4.971 2.055 5.244 1.00 93.25 347 ILE A CA 1
ATOM 2591 C C . ILE A 1 347 ? 4.570 3.428 5.773 1.00 93.25 347 ILE A C 1
ATOM 2593 O O . ILE A 1 347 ? 3.783 3.527 6.715 1.00 93.25 347 ILE A O 1
ATOM 2597 N N . TYR A 1 348 ? 5.056 4.478 5.118 1.00 93.75 348 TYR A N 1
ATOM 2598 C CA . TYR A 1 348 ? 4.764 5.865 5.436 1.00 93.75 348 TYR A CA 1
ATOM 2599 C C . TYR A 1 348 ? 4.238 6.615 4.210 1.00 93.75 348 TYR A C 1
ATOM 2601 O O . TYR A 1 348 ? 4.957 6.809 3.231 1.00 93.75 348 TYR A O 1
ATOM 2609 N N . VAL A 1 349 ? 2.980 7.052 4.278 1.00 93.38 349 VAL A N 1
ATOM 2610 C CA . VAL A 1 349 ? 2.312 7.854 3.244 1.00 93.38 349 VAL A CA 1
ATOM 2611 C C . VAL A 1 349 ? 2.158 9.286 3.748 1.00 93.38 349 VAL A C 1
ATOM 2613 O O . VAL A 1 349 ? 1.510 9.516 4.771 1.00 93.38 349 VAL A O 1
ATOM 2616 N N . LEU A 1 350 ? 2.749 10.252 3.049 1.00 92.56 350 LEU A N 1
ATOM 2617 C CA . LEU A 1 350 ? 2.901 11.632 3.504 1.00 92.56 350 LEU A CA 1
ATOM 2618 C C . LEU A 1 350 ? 2.453 12.631 2.434 1.00 92.56 350 LEU A C 1
ATOM 2620 O O . LEU A 1 350 ? 2.956 12.611 1.316 1.00 92.56 350 LEU A O 1
ATOM 2624 N N . ASN A 1 351 ? 1.572 13.569 2.793 1.00 90.06 351 ASN A N 1
ATOM 2625 C CA . ASN A 1 351 ? 1.147 14.681 1.925 1.00 90.06 351 ASN A CA 1
ATOM 2626 C C . ASN A 1 351 ? 0.596 14.240 0.550 1.00 90.06 351 ASN A C 1
ATOM 2628 O O . ASN A 1 351 ? 0.542 15.042 -0.380 1.00 90.06 351 ASN A O 1
ATOM 2632 N N . GLY A 1 352 ? 0.220 12.968 0.395 1.00 72.56 352 GLY A N 1
ATOM 2633 C CA . GLY A 1 352 ? -0.254 12.415 -0.872 1.00 72.56 352 GLY A CA 1
ATOM 2634 C C . GLY A 1 352 ? -1.672 12.875 -1.193 1.00 72.56 352 GLY A C 1
ATOM 2635 O O . GLY A 1 352 ? -2.496 13.048 -0.295 1.00 72.56 352 GLY A O 1
ATOM 2636 N N . ILE A 1 353 ? -1.992 13.036 -2.477 1.00 82.25 353 ILE A N 1
ATOM 2637 C CA . ILE A 1 353 ? -3.364 13.347 -2.905 1.00 82.25 353 ILE A CA 1
ATOM 2638 C C . ILE A 1 353 ? -4.228 12.088 -2.778 1.00 82.25 353 ILE A C 1
ATOM 2640 O O . ILE A 1 353 ? -5.312 12.134 -2.191 1.00 82.25 353 ILE A O 1
ATOM 2644 N N . SER A 1 354 ? -3.736 10.958 -3.293 1.00 90.69 354 SER A N 1
ATOM 2645 C CA . SER A 1 354 ? -4.438 9.674 -3.269 1.00 90.69 354 SER A CA 1
ATOM 2646 C C . SER A 1 354 ? -3.468 8.491 -3.353 1.00 90.69 354 SER A C 1
ATOM 2648 O O . SER A 1 354 ? -2.666 8.397 -4.284 1.00 90.69 354 SER A O 1
ATOM 2650 N N . ALA A 1 355 ? -3.587 7.559 -2.407 1.00 94.75 355 ALA A N 1
ATOM 2651 C CA . ALA A 1 355 ? -2.895 6.271 -2.432 1.00 94.75 355 ALA A CA 1
ATOM 2652 C C . ALA A 1 355 ? -3.890 5.125 -2.201 1.00 94.75 355 ALA A C 1
ATOM 2654 O O . ALA A 1 355 ? -4.858 5.272 -1.452 1.00 94.75 355 ALA A O 1
ATOM 2655 N N . SER A 1 356 ? -3.664 3.985 -2.851 1.00 97.19 356 SER A N 1
ATOM 2656 C CA . SER A 1 356 ? -4.489 2.786 -2.690 1.00 97.19 356 SER A CA 1
ATOM 2657 C C . SER A 1 356 ? -3.636 1.532 -2.560 1.00 97.19 356 SER A C 1
ATOM 2659 O O . SER A 1 356 ? -2.627 1.378 -3.252 1.00 97.19 356 SER A O 1
ATOM 2661 N N . PHE A 1 357 ? -4.067 0.632 -1.687 1.00 97.94 357 PHE A N 1
ATOM 2662 C CA . PHE A 1 357 ? -3.404 -0.634 -1.423 1.00 97.94 357 PHE A CA 1
ATOM 2663 C C . PHE A 1 357 ? -4.408 -1.781 -1.553 1.00 97.94 357 PHE A C 1
ATOM 2665 O O . PHE A 1 357 ? -5.570 -1.623 -1.186 1.00 97.94 357 PHE A O 1
ATOM 2672 N N . GLY A 1 358 ? -3.984 -2.933 -2.066 1.00 97.94 358 GLY A N 1
ATOM 2673 C CA . GLY A 1 358 ? -4.749 -4.164 -1.870 1.00 97.94 358 GLY A CA 1
ATOM 2674 C C . GLY A 1 358 ? -4.450 -4.727 -0.484 1.00 97.94 358 GLY A C 1
ATOM 2675 O O . GLY A 1 358 ? -4.990 -4.260 0.519 1.00 97.94 358 GLY A O 1
ATOM 2676 N N . GLU A 1 359 ? -3.542 -5.697 -0.419 1.00 97.94 359 GLU A N 1
ATOM 2677 C CA . GLU A 1 359 ? -3.111 -6.320 0.838 1.00 97.94 359 GLU A CA 1
ATOM 2678 C C . GLU A 1 359 ? -1.770 -5.747 1.319 1.00 97.94 359 GLU A C 1
ATOM 2680 O O . GLU A 1 359 ? -0.808 -5.666 0.555 1.00 97.94 359 GLU A O 1
ATOM 2685 N N . ILE A 1 360 ? -1.698 -5.386 2.599 1.00 97.44 360 ILE A N 1
ATOM 2686 C CA . ILE A 1 360 ? -0.473 -4.999 3.301 1.00 97.44 360 ILE A CA 1
ATOM 2687 C C . ILE A 1 360 ? -0.207 -6.013 4.415 1.00 97.44 360 ILE A C 1
ATOM 2689 O O . ILE A 1 360 ? -1.057 -6.211 5.280 1.00 97.44 360 ILE A O 1
ATOM 2693 N N . GLU A 1 361 ? 0.989 -6.590 4.433 1.00 96.38 361 GLU A N 1
ATOM 2694 C CA . GLU A 1 361 ? 1.508 -7.432 5.508 1.00 96.38 361 GLU A CA 1
ATOM 2695 C C . GLU A 1 361 ? 2.873 -6.894 5.944 1.00 96.38 361 GLU A C 1
ATOM 2697 O O . GLU A 1 361 ? 3.794 -6.782 5.135 1.00 96.38 361 GLU A O 1
ATOM 2702 N N . ILE A 1 362 ? 2.998 -6.523 7.217 1.00 93.38 362 ILE A N 1
ATOM 2703 C CA . ILE A 1 362 ? 4.222 -5.954 7.783 1.00 93.38 362 ILE A CA 1
ATOM 2704 C C . ILE A 1 362 ? 4.584 -6.732 9.039 1.00 93.38 362 ILE A C 1
ATOM 2706 O O . ILE A 1 362 ? 3.790 -6.810 9.972 1.00 93.38 362 ILE A O 1
ATOM 2710 N N . SER A 1 363 ? 5.802 -7.260 9.089 1.00 90.75 363 SER A N 1
ATOM 2711 C CA . SER A 1 363 ? 6.335 -7.941 10.266 1.00 90.75 363 SER A CA 1
ATOM 2712 C C . SER A 1 363 ? 7.643 -7.305 10.735 1.00 90.75 363 SER A C 1
ATOM 2714 O O . SER A 1 363 ? 8.517 -6.975 9.933 1.00 90.75 363 SER A O 1
ATOM 2716 N N . GLY A 1 364 ? 7.757 -7.124 12.054 1.00 84.19 364 GLY A N 1
ATOM 2717 C CA . GLY A 1 364 ? 8.984 -6.703 12.740 1.00 84.19 364 GLY A CA 1
ATOM 2718 C C . GLY A 1 364 ? 9.274 -5.194 12.759 1.00 84.19 364 GLY A C 1
ATOM 2719 O O . GLY A 1 364 ? 10.338 -4.782 13.224 1.00 84.19 364 GLY A O 1
ATOM 2720 N N . ALA A 1 365 ? 8.323 -4.346 12.351 1.00 83.50 365 ALA A N 1
ATOM 2721 C CA . ALA A 1 365 ? 8.444 -2.891 12.492 1.00 83.50 365 ALA A CA 1
ATOM 2722 C C . ALA A 1 365 ? 8.627 -2.461 13.967 1.00 83.50 365 ALA A C 1
ATOM 2724 O O . ALA A 1 365 ? 7.945 -2.961 14.864 1.00 83.50 365 ALA A O 1
ATOM 2725 N N . LYS A 1 366 ? 9.533 -1.502 14.224 1.00 83.81 366 LYS A N 1
ATOM 2726 C CA . LYS A 1 366 ? 9.852 -1.015 15.584 1.00 83.81 366 LYS A CA 1
ATOM 2727 C C . LYS A 1 366 ? 9.198 0.311 15.973 1.00 83.81 366 LYS A C 1
ATOM 2729 O O . LYS A 1 366 ? 9.084 0.578 17.168 1.00 83.81 366 LYS A O 1
ATOM 2734 N N . GLN A 1 367 ? 8.793 1.152 15.018 1.00 84.62 367 GLN A N 1
ATOM 2735 C CA . GLN A 1 367 ? 8.085 2.404 15.307 1.00 84.62 367 GLN A CA 1
ATOM 2736 C C . GLN A 1 367 ? 6.605 2.292 14.967 1.00 84.62 367 GLN A C 1
ATOM 2738 O O . GLN A 1 367 ? 5.810 2.131 15.890 1.00 84.62 367 GLN A O 1
ATOM 2743 N N . ILE A 1 368 ? 6.252 2.393 13.683 1.00 85.75 368 ILE A N 1
ATOM 2744 C CA . ILE A 1 368 ? 4.885 2.255 13.181 1.00 85.75 368 ILE A CA 1
ATOM 2745 C C . ILE A 1 368 ? 4.878 1.299 11.995 1.00 85.75 368 ILE A C 1
ATOM 2747 O O . ILE A 1 368 ? 5.619 1.500 11.044 1.00 85.75 368 ILE A O 1
ATOM 2751 N N . GLY A 1 369 ? 4.043 0.262 12.005 1.00 88.75 369 GLY A N 1
ATOM 2752 C CA . GLY A 1 369 ? 3.915 -0.622 10.842 1.00 88.75 369 GLY A CA 1
ATOM 2753 C C . GLY A 1 369 ? 3.402 0.136 9.621 1.00 88.75 369 GLY A C 1
ATOM 2754 O O . GLY A 1 369 ? 4.104 0.249 8.622 1.00 88.75 369 GLY A O 1
ATOM 2755 N N . PHE A 1 370 ? 2.206 0.715 9.723 1.00 94.50 370 PHE A N 1
ATOM 2756 C CA . PHE A 1 370 ? 1.584 1.493 8.649 1.00 94.50 370 PHE A CA 1
ATOM 2757 C C . PHE A 1 370 ? 1.171 2.881 9.130 1.00 94.50 370 PHE A C 1
ATOM 2759 O O . PHE A 1 370 ? 0.452 2.997 10.125 1.00 94.50 370 PHE A O 1
ATOM 2766 N N . ARG A 1 371 ? 1.578 3.930 8.409 1.00 95.38 371 ARG A N 1
ATOM 2767 C CA . ARG A 1 371 ? 1.265 5.319 8.742 1.00 95.38 371 ARG A CA 1
ATOM 2768 C C . ARG A 1 371 ? 0.777 6.127 7.545 1.00 95.38 371 ARG A C 1
ATOM 2770 O O . ARG A 1 371 ? 1.411 6.143 6.495 1.00 95.38 371 ARG A O 1
ATOM 2777 N N . THR A 1 372 ? -0.287 6.898 7.755 1.00 95.56 372 THR A N 1
ATOM 2778 C CA . THR A 1 372 ? -0.709 7.978 6.847 1.00 95.56 372 THR A CA 1
ATOM 2779 C C . THR A 1 372 ? -0.604 9.323 7.553 1.00 95.56 372 THR A C 1
ATOM 2781 O O . THR A 1 372 ? -0.908 9.410 8.739 1.00 95.56 372 THR A O 1
ATOM 2784 N N . PHE A 1 373 ? -0.163 10.370 6.856 1.00 94.06 373 PHE A N 1
ATOM 2785 C CA . PHE A 1 373 ? -0.068 11.721 7.402 1.00 94.06 373 PHE A CA 1
ATOM 2786 C C . PHE A 1 373 ? -0.433 12.770 6.357 1.00 94.06 373 PHE A C 1
ATOM 2788 O O . PHE A 1 373 ? 0.195 12.852 5.301 1.00 94.06 373 PHE A O 1
ATOM 2795 N N . ASN A 1 374 ? -1.425 13.603 6.680 1.00 92.88 374 ASN A N 1
ATOM 2796 C CA . ASN A 1 374 ? -1.835 14.742 5.857 1.00 92.88 374 ASN 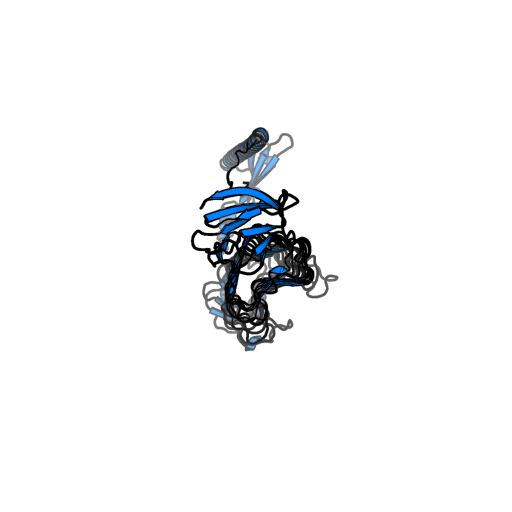A CA 1
ATOM 2797 C C . ASN A 1 374 ? -2.139 14.371 4.388 1.00 92.88 374 ASN A C 1
ATOM 2799 O O . ASN A 1 374 ? -1.791 15.107 3.469 1.00 92.88 374 ASN A O 1
ATOM 2803 N N . CYS A 1 375 ? -2.752 13.208 4.156 1.00 92.69 375 CYS A N 1
ATOM 2804 C CA . CYS A 1 375 ? -3.125 12.760 2.816 1.00 92.69 375 CYS A CA 1
ATOM 2805 C C . CYS A 1 375 ? -4.574 13.138 2.481 1.00 92.69 375 CYS A C 1
ATOM 2807 O O . CYS A 1 375 ? -5.429 13.217 3.363 1.00 92.69 375 CYS A O 1
ATOM 2809 N N . GLY A 1 376 ? -4.858 13.327 1.190 1.00 92.50 376 GLY A N 1
ATOM 2810 C CA . GLY A 1 376 ? -6.202 13.605 0.684 1.00 92.50 376 GLY A CA 1
ATOM 2811 C C . GLY A 1 376 ? -7.137 12.400 0.783 1.00 92.50 376 GLY A C 1
ATOM 2812 O O . GLY A 1 376 ? -8.294 12.566 1.159 1.00 92.50 376 GLY A O 1
ATOM 2813 N N . ARG A 1 377 ? -6.646 11.193 0.465 1.00 94.50 377 ARG A N 1
ATOM 2814 C CA . ARG A 1 377 ? -7.365 9.920 0.637 1.00 94.50 377 ARG A CA 1
ATOM 2815 C C . ARG A 1 377 ? -6.413 8.723 0.609 1.00 94.50 377 ARG A C 1
ATOM 2817 O O . ARG A 1 377 ? -5.564 8.646 -0.278 1.00 94.50 377 ARG A O 1
ATOM 2824 N N . VAL A 1 378 ? -6.595 7.767 1.519 1.00 95.81 378 VAL A N 1
ATOM 2825 C CA . VAL A 1 378 ? -5.865 6.489 1.514 1.00 95.81 378 VAL A CA 1
ATOM 2826 C C . VAL A 1 378 ? -6.836 5.321 1.659 1.00 95.81 378 VAL A C 1
ATOM 2828 O O . VAL A 1 378 ? -7.523 5.213 2.670 1.00 95.81 378 VAL A O 1
ATOM 2831 N N . ASP A 1 379 ? -6.891 4.452 0.650 1.00 97.44 379 ASP A N 1
ATOM 2832 C CA . ASP A 1 379 ? -7.718 3.239 0.668 1.00 97.44 379 ASP A CA 1
ATOM 2833 C C . ASP A 1 379 ? -6.841 1.978 0.806 1.00 97.44 379 ASP A C 1
ATOM 2835 O O . ASP A 1 379 ? -5.738 1.933 0.259 1.00 97.44 379 ASP A O 1
ATOM 2839 N N . ALA A 1 380 ? -7.322 0.947 1.504 1.00 97.62 380 ALA A N 1
ATOM 2840 C CA . ALA A 1 380 ? -6.647 -0.353 1.606 1.00 97.62 380 ALA A CA 1
ATOM 2841 C C . ALA A 1 380 ? -7.658 -1.509 1.713 1.00 97.62 380 ALA A C 1
ATOM 2843 O O . ALA A 1 380 ? -8.618 -1.394 2.473 1.00 97.62 380 ALA A O 1
ATOM 2844 N N . ASP A 1 381 ? -7.453 -2.643 1.035 1.00 97.75 381 ASP A N 1
ATOM 2845 C CA . ASP A 1 381 ? -8.332 -3.811 1.228 1.00 97.75 381 ASP A CA 1
ATOM 2846 C C . ASP A 1 381 ? -8.066 -4.472 2.591 1.00 97.75 381 ASP A C 1
ATOM 2848 O O . ASP A 1 381 ? -8.999 -4.730 3.359 1.00 97.75 381 ASP A O 1
ATOM 2852 N N . SER A 1 382 ? -6.795 -4.690 2.945 1.00 97.94 382 SER A N 1
ATOM 2853 C CA . SER A 1 382 ? -6.414 -5.200 4.266 1.00 97.94 382 SER A CA 1
ATOM 2854 C C . SER A 1 382 ? -5.034 -4.740 4.725 1.00 97.94 382 SER A C 1
ATOM 2856 O O . SER A 1 382 ? -4.105 -4.631 3.930 1.00 97.94 382 SER A O 1
ATOM 2858 N N . ILE A 1 383 ? -4.892 -4.527 6.033 1.00 97.56 383 ILE A N 1
ATOM 2859 C CA . ILE A 1 383 ? -3.638 -4.186 6.708 1.00 97.56 383 ILE A CA 1
ATOM 2860 C C . ILE A 1 383 ? -3.404 -5.205 7.818 1.00 97.56 383 ILE A C 1
ATOM 2862 O O . ILE A 1 383 ? -4.207 -5.287 8.742 1.00 97.56 383 ILE A O 1
ATOM 2866 N N . ARG A 1 384 ? -2.302 -5.945 7.754 1.00 96.31 384 ARG A N 1
ATOM 2867 C CA . ARG A 1 384 ? -1.833 -6.834 8.813 1.00 96.31 384 ARG A CA 1
ATOM 2868 C C . ARG A 1 384 ? -0.472 -6.365 9.302 1.00 96.31 384 ARG A C 1
ATOM 2870 O O . ARG A 1 384 ? 0.456 -6.240 8.504 1.00 96.31 384 ARG A O 1
ATOM 2877 N N . VAL A 1 385 ? -0.356 -6.098 10.598 1.00 92.94 385 VAL A N 1
ATOM 2878 C CA . VAL A 1 385 ? 0.903 -5.671 11.216 1.00 92.94 385 VAL A CA 1
ATOM 2879 C C . VAL A 1 385 ? 1.189 -6.501 12.457 1.00 92.94 385 VAL A C 1
ATOM 2881 O O . VAL A 1 385 ? 0.421 -6.465 13.417 1.00 92.94 385 VAL A O 1
ATOM 2884 N N . ASP A 1 386 ? 2.341 -7.164 12.454 1.00 88.69 386 ASP A N 1
ATOM 2885 C CA . ASP A 1 386 ? 2.853 -7.950 13.574 1.00 88.69 386 ASP A CA 1
ATOM 2886 C C . ASP A 1 386 ? 4.188 -7.339 14.070 1.00 88.69 386 ASP A C 1
ATOM 2888 O O . ASP A 1 386 ? 5.081 -7.017 13.275 1.00 88.69 386 ASP A O 1
ATOM 2892 N N . GLY A 1 387 ? 4.347 -7.143 15.386 1.00 78.88 387 GLY A N 1
ATOM 2893 C CA . GLY A 1 387 ? 5.602 -6.665 15.992 1.00 78.88 387 GLY A CA 1
ATOM 2894 C C . GLY A 1 387 ? 5.446 -5.676 17.153 1.00 78.88 387 GLY A C 1
ATOM 2895 O O . GLY A 1 387 ? 4.377 -5.134 17.414 1.00 78.88 387 GLY A O 1
ATOM 2896 N N . SER A 1 388 ? 6.546 -5.408 17.864 1.00 66.81 388 SER A N 1
ATOM 2897 C CA . SER A 1 388 ? 6.561 -4.650 19.127 1.00 66.81 388 SER A CA 1
ATOM 2898 C C . SER A 1 388 ? 6.701 -3.127 18.954 1.00 66.81 388 SER A C 1
ATOM 2900 O O . SER A 1 388 ? 7.429 -2.485 19.718 1.00 66.81 388 SER A O 1
ATOM 2902 N N . GLY A 1 389 ? 6.069 -2.555 17.928 1.00 71.69 389 GLY A N 1
ATOM 2903 C CA . GLY A 1 389 ? 6.162 -1.129 17.605 1.00 71.69 389 GLY A CA 1
ATOM 2904 C C . GLY A 1 389 ? 5.665 -0.189 18.716 1.00 71.69 389 GLY A C 1
ATOM 2905 O O . GLY A 1 389 ? 5.039 -0.613 19.696 1.00 71.69 389 GLY A O 1
ATOM 2906 N N . LEU A 1 390 ? 5.939 1.112 18.553 1.00 79.00 390 LEU A N 1
ATOM 2907 C CA . LEU A 1 390 ? 5.265 2.161 19.327 1.00 79.00 390 LEU A CA 1
ATOM 2908 C C . LEU A 1 390 ? 3.781 2.182 18.970 1.00 79.00 390 LEU A C 1
ATOM 2910 O O . LEU A 1 390 ? 2.963 2.067 19.866 1.00 79.00 390 LEU A O 1
ATOM 2914 N N . ASP A 1 391 ? 3.441 2.250 17.684 1.00 82.19 391 ASP A N 1
ATOM 2915 C CA . ASP A 1 391 ? 2.104 1.890 17.214 1.00 82.19 391 ASP A CA 1
ATOM 2916 C C . ASP A 1 391 ? 2.227 0.818 16.128 1.00 82.19 391 ASP A C 1
ATOM 2918 O O . ASP A 1 391 ? 3.274 0.675 15.509 1.00 82.19 391 ASP A O 1
ATOM 2922 N N . GLN A 1 392 ? 1.179 0.054 15.856 1.00 86.50 392 GLN A N 1
ATOM 2923 C CA . GLN A 1 392 ? 1.203 -0.893 14.735 1.00 86.50 392 GLN A CA 1
ATOM 2924 C C . GLN A 1 392 ? 0.588 -0.255 13.490 1.00 86.50 392 GLN A C 1
ATOM 2926 O O . GLN A 1 392 ? 1.197 -0.265 12.420 1.00 86.50 392 GLN A O 1
ATOM 2931 N N . VAL A 1 393 ? -0.557 0.410 13.643 1.00 94.50 393 VAL A N 1
ATOM 2932 C CA . VAL A 1 393 ? -1.219 1.160 12.570 1.00 94.50 393 VAL A CA 1
ATOM 2933 C C . VAL A 1 393 ? -1.586 2.562 13.050 1.00 94.50 393 VAL A C 1
ATOM 2935 O O . VAL A 1 393 ? -2.271 2.716 14.058 1.00 94.50 393 VAL A O 1
ATOM 2938 N N . ARG A 1 394 ? -1.181 3.597 12.308 1.00 96.06 394 ARG A N 1
ATOM 2939 C CA . ARG A 1 394 ? -1.539 4.998 12.562 1.00 96.06 394 ARG A CA 1
ATOM 2940 C C . ARG A 1 394 ? -2.191 5.630 11.333 1.00 96.06 394 ARG A C 1
ATOM 2942 O O . ARG A 1 394 ? -1.567 5.765 10.285 1.00 96.06 394 ARG A O 1
ATOM 2949 N N . ILE A 1 395 ? -3.442 6.056 11.459 1.00 96.50 395 ILE A N 1
ATOM 2950 C CA . ILE A 1 395 ? -4.208 6.640 10.357 1.00 96.50 395 ILE A CA 1
ATOM 2951 C C . ILE A 1 395 ? -4.518 8.096 10.676 1.00 96.50 395 ILE A C 1
ATOM 2953 O O . ILE A 1 395 ? -5.198 8.394 11.656 1.00 96.50 395 ILE A O 1
ATOM 2957 N N . GLU A 1 396 ? -4.017 8.995 9.832 1.00 95.88 396 GLU A N 1
ATOM 2958 C CA . GLU A 1 396 ? -4.185 10.443 9.978 1.00 95.88 396 GLU A CA 1
ATOM 2959 C C . GLU A 1 396 ? -4.787 11.066 8.710 1.00 95.88 396 GLU A C 1
ATOM 2961 O O . GLU A 1 396 ? -4.499 12.209 8.347 1.00 95.88 396 GLU A O 1
ATOM 2966 N N . SER A 1 397 ? -5.555 10.278 7.954 1.00 94.81 397 SER A N 1
ATOM 2967 C CA . SER A 1 397 ? -6.107 10.637 6.643 1.00 94.81 397 SER A CA 1
ATOM 2968 C C . SER A 1 397 ? -7.435 9.913 6.391 1.00 94.81 397 SER A C 1
ATOM 2970 O O . SER A 1 397 ? -7.648 8.836 6.953 1.00 94.81 397 SER A O 1
ATOM 2972 N N . PRO A 1 398 ? -8.343 10.482 5.579 1.00 96.06 398 PRO A N 1
ATOM 2973 C CA . PRO A 1 398 ? -9.625 9.856 5.273 1.00 96.06 398 PRO A CA 1
ATOM 2974 C C . PRO A 1 398 ? -9.460 8.725 4.248 1.00 96.06 398 PRO A C 1
ATOM 2976 O O . PRO A 1 398 ? -8.457 8.652 3.535 1.00 96.06 398 PRO A O 1
ATOM 2979 N N . GLY A 1 399 ? -10.476 7.870 4.120 1.00 96.44 399 GLY A N 1
ATOM 2980 C CA . GLY A 1 399 ? -10.500 6.798 3.123 1.00 96.44 399 GLY A CA 1
ATOM 2981 C C . GLY A 1 399 ? -11.340 5.596 3.535 1.00 96.44 399 GLY A C 1
ATOM 2982 O O . GLY A 1 399 ? -12.161 5.683 4.451 1.00 96.44 399 GLY A O 1
ATOM 2983 N N . ASN A 1 400 ? -11.151 4.482 2.830 1.00 97.69 400 ASN A N 1
ATOM 2984 C CA . ASN A 1 400 ? -11.840 3.219 3.071 1.00 97.69 400 ASN A CA 1
ATOM 2985 C C . ASN A 1 400 ? -10.818 2.106 3.281 1.00 97.69 400 ASN A C 1
ATOM 2987 O O . ASN A 1 400 ? -10.045 1.790 2.377 1.00 97.69 400 ASN A O 1
ATOM 2991 N N . ILE A 1 401 ? -10.846 1.493 4.458 1.00 97.88 401 ILE A N 1
ATOM 2992 C CA . ILE A 1 401 ? -9.998 0.354 4.802 1.00 97.88 401 ILE A CA 1
ATOM 2993 C C . ILE A 1 401 ? -10.897 -0.861 5.024 1.00 97.88 401 ILE A C 1
ATOM 2995 O O . ILE A 1 401 ? -11.852 -0.787 5.791 1.00 97.88 401 ILE A O 1
ATOM 2999 N N . GLY A 1 402 ? -10.636 -1.985 4.363 1.00 97.69 402 GLY A N 1
ATOM 3000 C CA . GLY A 1 402 ? -11.450 -3.189 4.532 1.00 97.69 402 GLY A CA 1
ATOM 3001 C C . GLY A 1 402 ? -11.258 -3.806 5.916 1.00 97.69 402 GLY A C 1
ATOM 3002 O O . GLY A 1 402 ? -12.189 -3.812 6.724 1.00 97.69 402 GLY A O 1
ATOM 3003 N N . ARG A 1 403 ? -10.052 -4.296 6.216 1.00 97.94 403 ARG A N 1
ATOM 3004 C CA . ARG A 1 403 ? -9.738 -4.938 7.502 1.00 97.94 403 ARG A CA 1
ATOM 3005 C C . ARG A 1 403 ? -8.377 -4.527 8.048 1.00 97.94 403 ARG A C 1
ATOM 3007 O O . ARG A 1 403 ? -7.418 -4.437 7.291 1.00 97.94 403 ARG A O 1
ATOM 3014 N N . ILE A 1 404 ? -8.288 -4.337 9.360 1.00 97.69 404 ILE A N 1
ATOM 3015 C CA . ILE A 1 404 ? -7.027 -4.150 10.081 1.00 97.69 404 ILE A CA 1
ATOM 3016 C C . ILE A 1 404 ? -6.842 -5.312 11.057 1.00 97.69 404 ILE A C 1
ATOM 3018 O O . ILE A 1 404 ? -7.698 -5.540 11.909 1.00 97.69 404 ILE A O 1
ATOM 3022 N N . GLU A 1 405 ? -5.732 -6.030 10.934 1.00 96.44 405 GLU A N 1
ATOM 3023 C CA . GLU A 1 405 ? -5.286 -7.072 11.853 1.00 96.44 405 GLU A CA 1
ATOM 3024 C C . GLU A 1 405 ? -3.988 -6.652 12.534 1.00 96.44 405 GLU A C 1
ATOM 3026 O O . GLU A 1 405 ? -3.027 -6.249 11.876 1.00 96.44 405 GLU A O 1
ATOM 3031 N N . THR A 1 406 ? -3.952 -6.777 13.853 1.00 94.00 406 THR A N 1
ATOM 3032 C CA . THR A 1 406 ? -2.756 -6.482 14.630 1.00 94.00 406 THR A CA 1
ATOM 3033 C C . THR A 1 406 ? -2.498 -7.532 15.700 1.00 94.00 406 THR A C 1
ATOM 3035 O O . THR A 1 406 ? -3.436 -7.963 16.383 1.00 94.00 406 THR A O 1
ATOM 3038 N N . SER A 1 407 ? -1.239 -7.928 15.878 1.00 87.06 407 SER A N 1
ATOM 3039 C CA . SER A 1 407 ? -0.850 -8.895 16.912 1.00 87.06 407 SER A CA 1
ATOM 3040 C C . SER A 1 407 ? 0.463 -8.528 17.613 1.00 87.06 407 SER A C 1
ATOM 3042 O O . SER A 1 407 ? 1.221 -7.713 17.100 1.00 87.06 407 SER A O 1
ATOM 3044 N N . ASP A 1 408 ? 0.718 -9.120 18.785 1.00 79.31 408 ASP A N 1
ATOM 3045 C CA . ASP A 1 408 ? 1.901 -8.929 19.654 1.00 79.31 408 ASP A CA 1
ATOM 3046 C C . ASP A 1 408 ? 1.944 -7.659 20.518 1.00 79.31 408 ASP A C 1
ATOM 3048 O O . ASP A 1 408 ? 1.533 -6.581 20.114 1.00 79.31 408 ASP A O 1
ATOM 3052 N N . ALA A 1 409 ? 2.519 -7.791 21.722 1.00 64.75 409 ALA A N 1
ATOM 3053 C CA . ALA A 1 409 ? 2.558 -6.779 22.785 1.00 64.75 409 ALA A CA 1
ATOM 3054 C C . ALA A 1 409 ? 3.456 -5.564 22.476 1.00 64.75 409 ALA A C 1
ATOM 3056 O O . ALA A 1 409 ? 4.498 -5.362 23.108 1.00 64.75 409 ALA A O 1
ATOM 3057 N N . GLY A 1 410 ? 3.037 -4.737 21.517 1.00 68.69 410 GLY A N 1
ATOM 3058 C CA . GLY A 1 410 ? 3.552 -3.387 21.316 1.00 68.69 410 GLY A CA 1
ATOM 3059 C C . GLY A 1 410 ? 3.385 -2.514 22.564 1.00 68.69 410 GLY A C 1
ATOM 3060 O O . GLY A 1 410 ? 2.572 -2.785 23.452 1.00 68.69 410 GLY A O 1
ATOM 3061 N N . THR A 1 411 ? 4.193 -1.456 22.660 1.00 76.38 411 THR A N 1
ATOM 3062 C CA . THR A 1 411 ? 4.182 -0.572 23.843 1.00 76.38 411 THR A CA 1
ATOM 3063 C C . THR A 1 411 ? 3.172 0.573 23.748 1.00 76.38 411 THR A C 1
ATOM 3065 O O . THR A 1 411 ? 2.851 1.163 24.781 1.00 76.38 411 THR A O 1
ATOM 3068 N N . GLY A 1 412 ? 2.644 0.882 22.559 1.00 83.25 412 GLY A N 1
ATOM 3069 C CA . GLY A 1 412 ? 1.592 1.887 22.372 1.00 83.25 412 GLY A CA 1
ATOM 3070 C C . GLY A 1 412 ? 0.322 1.329 21.730 1.00 83.25 412 GLY A C 1
ATOM 3071 O O . GLY A 1 412 ? -0.297 0.414 22.281 1.00 83.25 412 GLY A O 1
ATOM 3072 N N . ALA A 1 413 ? -0.176 1.965 20.668 1.00 86.56 413 ALA A N 1
ATOM 3073 C CA . ALA A 1 413 ? -1.477 1.623 20.099 1.00 86.56 413 ALA A CA 1
ATOM 3074 C C . ALA A 1 413 ? -1.371 0.506 19.055 1.00 86.56 413 ALA A C 1
ATOM 3076 O O . ALA A 1 413 ? -0.563 0.574 18.135 1.00 86.56 413 ALA A O 1
ATOM 3077 N N . ALA A 1 414 ? -2.284 -0.459 19.122 1.00 89.81 414 ALA A N 1
ATOM 3078 C CA . ALA A 1 414 ? -2.508 -1.376 18.011 1.00 89.81 414 ALA A CA 1
ATOM 3079 C C . ALA A 1 414 ? -2.961 -0.582 16.776 1.00 89.81 414 ALA A C 1
ATOM 3081 O O . ALA A 1 414 ? -2.377 -0.644 15.698 1.00 89.81 414 ALA A O 1
ATOM 3082 N N . VAL A 1 415 ? -3.985 0.250 16.972 1.00 95.44 415 VAL A N 1
ATOM 3083 C CA . VAL A 1 415 ? -4.526 1.134 15.940 1.00 95.44 415 VAL A CA 1
ATOM 3084 C C . VAL A 1 415 ? -4.749 2.510 16.549 1.00 95.44 415 VAL A C 1
ATOM 3086 O O . VAL A 1 415 ? -5.456 2.631 17.548 1.00 95.44 415 VAL A O 1
ATOM 3089 N N . LEU A 1 416 ? -4.171 3.546 15.947 1.00 96.31 416 LEU A N 1
ATOM 3090 C CA . LEU A 1 416 ? -4.349 4.946 16.319 1.00 96.31 416 LEU A CA 1
ATOM 3091 C C . LEU A 1 416 ? -4.942 5.725 15.146 1.00 96.31 416 LEU A C 1
ATOM 3093 O O . LEU A 1 416 ? -4.284 5.923 14.130 1.00 96.31 416 LEU A O 1
ATOM 3097 N N . ILE A 1 417 ? -6.171 6.200 15.303 1.00 96.75 417 ILE A N 1
ATOM 3098 C CA . ILE A 1 417 ? -6.858 7.060 14.335 1.00 96.75 417 ILE A CA 1
ATOM 3099 C C . ILE A 1 417 ? -6.869 8.472 14.913 1.00 96.75 417 ILE A C 1
ATOM 3101 O O . ILE A 1 417 ? -7.390 8.663 16.010 1.00 96.75 417 ILE A O 1
ATOM 3105 N N . GLN A 1 418 ? -6.267 9.446 14.233 1.00 94.94 418 GLN A N 1
ATOM 3106 C CA . GLN A 1 418 ? -6.128 10.810 14.757 1.00 94.94 418 GLN A CA 1
ATOM 3107 C C . GLN A 1 418 ? -6.034 11.868 13.653 1.00 94.94 418 GLN A C 1
ATOM 3109 O O . GLN A 1 418 ? -5.916 11.553 12.474 1.00 94.94 418 GLN A O 1
ATOM 3114 N N . GLY A 1 419 ? -6.041 13.147 14.029 1.00 90.44 419 GLY A N 1
ATOM 3115 C CA . GLY A 1 419 ? -5.826 14.242 13.083 1.00 90.44 419 GLY A CA 1
ATOM 3116 C C . GLY A 1 419 ? -6.905 14.291 11.998 1.00 90.44 419 GLY A C 1
ATOM 3117 O O . GLY A 1 419 ? -8.094 14.247 12.304 1.00 90.44 419 GLY A O 1
ATOM 3118 N N . ASN A 1 420 ? -6.488 14.364 10.732 1.00 88.88 420 ASN A N 1
ATOM 3119 C CA . ASN A 1 420 ? -7.355 14.628 9.578 1.00 88.88 420 ASN A CA 1
ATOM 3120 C C . ASN A 1 420 ? -8.120 13.392 9.055 1.00 88.88 420 ASN A C 1
ATOM 3122 O O . ASN A 1 420 ? -8.521 13.367 7.894 1.00 88.88 420 ASN A O 1
ATOM 3126 N N . ALA A 1 421 ? -8.340 12.362 9.873 1.00 92.75 421 ALA A N 1
ATOM 3127 C CA . ALA A 1 421 ? -9.020 11.130 9.463 1.00 92.75 421 ALA A CA 1
ATOM 3128 C C . ALA A 1 421 ? -10.563 11.242 9.376 1.00 92.75 421 ALA A C 1
ATOM 3130 O O . ALA A 1 421 ? -11.267 10.239 9.489 1.00 92.75 421 ALA A O 1
ATOM 3131 N N . ASN A 1 422 ? -11.107 12.444 9.176 1.00 90.88 422 ASN A N 1
ATOM 3132 C CA . ASN A 1 422 ? -12.553 12.670 9.193 1.00 90.88 422 ASN A CA 1
ATOM 3133 C C . ASN A 1 422 ? -13.245 11.993 8.003 1.00 90.88 422 ASN A C 1
ATOM 3135 O O . ASN A 1 422 ? -12.854 12.186 6.852 1.00 90.88 422 ASN A O 1
ATOM 3139 N N . GLY A 1 423 ? -14.292 11.212 8.274 1.00 92.69 423 GLY A N 1
ATOM 3140 C CA . GLY A 1 423 ? -14.977 10.405 7.260 1.00 92.69 423 GLY A CA 1
ATOM 3141 C C . GLY A 1 423 ? -14.274 9.085 6.920 1.00 92.69 423 GLY A C 1
ATOM 3142 O O . GLY A 1 423 ? -14.644 8.433 5.941 1.00 92.69 423 GLY A O 1
ATOM 3143 N N . LEU A 1 424 ? -13.265 8.678 7.700 1.00 97.06 424 LEU A N 1
ATOM 3144 C CA . LEU A 1 424 ? -12.630 7.367 7.575 1.00 97.06 424 LEU A CA 1
ATOM 3145 C C . LEU A 1 424 ? -13.635 6.240 7.856 1.00 97.06 424 LEU A C 1
ATOM 3147 O O . LEU A 1 424 ? -14.314 6.227 8.886 1.00 97.06 424 LEU A O 1
ATOM 3151 N N . THR A 1 425 ? -13.673 5.254 6.960 1.00 97.88 425 THR A N 1
ATOM 3152 C CA . THR A 1 425 ? -14.438 4.014 7.139 1.00 97.88 425 THR A CA 1
ATOM 3153 C C . THR A 1 425 ? -13.490 2.822 7.206 1.00 97.88 425 THR A C 1
ATOM 3155 O O . THR A 1 425 ? -12.695 2.621 6.291 1.00 97.88 425 THR A O 1
ATOM 3158 N N . ILE A 1 426 ? -13.587 2.012 8.261 1.00 98.00 426 ILE A N 1
ATOM 3159 C CA . ILE A 1 426 ? -12.842 0.754 8.408 1.00 98.00 426 ILE A CA 1
ATOM 3160 C C . ILE A 1 426 ? -13.849 -0.385 8.550 1.00 98.00 426 ILE A C 1
ATOM 3162 O O . ILE A 1 426 ? -14.641 -0.356 9.482 1.00 98.00 426 ILE A O 1
ATOM 3166 N N . GLY A 1 427 ? -13.845 -1.388 7.673 1.00 97.50 427 GLY A N 1
ATOM 3167 C CA . GLY A 1 427 ? -14.810 -2.493 7.727 1.00 97.50 427 GLY A CA 1
ATOM 3168 C C . GLY A 1 427 ? -14.709 -3.317 9.017 1.00 97.50 427 GLY A C 1
ATOM 3169 O O . GLY A 1 427 ? -15.727 -3.585 9.661 1.00 97.50 427 GLY A O 1
ATOM 3170 N N . GLU A 1 428 ? -13.490 -3.673 9.424 1.00 98.06 428 GLU A N 1
ATOM 3171 C CA . GLU A 1 428 ? -13.222 -4.427 10.651 1.00 98.06 428 GLU A CA 1
ATOM 3172 C C . GLU A 1 428 ? -11.843 -4.107 11.251 1.00 98.06 428 GLU A C 1
ATOM 3174 O O . GLU A 1 428 ? -10.856 -3.981 10.528 1.00 98.06 428 GLU A O 1
ATOM 3179 N N . ILE A 1 429 ? -11.762 -4.052 12.585 1.00 97.75 429 ILE A N 1
ATOM 3180 C CA . ILE A 1 429 ? -10.506 -4.079 13.346 1.00 97.75 429 ILE A CA 1
ATOM 3181 C C . ILE A 1 429 ? -10.462 -5.349 14.204 1.00 97.75 429 ILE A C 1
ATOM 3183 O O . ILE A 1 429 ? -11.328 -5.555 15.059 1.00 97.75 429 ILE A O 1
ATOM 3187 N N . TYR A 1 430 ? -9.426 -6.167 14.016 1.00 97.12 430 TYR A N 1
ATOM 3188 C CA . TYR A 1 430 ? -9.084 -7.312 14.856 1.00 97.12 430 TYR A CA 1
ATOM 3189 C C . TYR A 1 430 ? -7.719 -7.087 15.514 1.00 97.12 430 TYR A C 1
ATOM 3191 O O . TYR A 1 430 ? -6.693 -7.066 14.845 1.00 97.12 430 TYR A O 1
ATOM 3199 N N . ASN A 1 431 ? -7.709 -6.942 16.833 1.00 94.44 431 ASN A N 1
ATOM 3200 C CA . ASN A 1 431 ? -6.513 -6.692 17.625 1.00 94.44 431 ASN A CA 1
ATOM 3201 C C . ASN A 1 431 ? -6.359 -7.782 18.697 1.00 94.44 431 ASN A C 1
ATOM 3203 O O . ASN A 1 431 ? -7.232 -7.920 19.556 1.00 94.44 431 ASN A O 1
ATOM 3207 N N . ASP A 1 432 ? -5.261 -8.538 18.659 1.00 92.19 432 ASP A N 1
ATOM 3208 C CA . ASP A 1 432 ? -4.964 -9.623 19.603 1.00 92.19 432 ASP A CA 1
ATOM 3209 C C . ASP A 1 432 ? -3.578 -9.431 20.231 1.00 92.19 432 ASP A C 1
ATOM 3211 O O . ASP A 1 432 ? -2.555 -9.852 19.694 1.00 92.19 432 ASP A O 1
ATOM 3215 N N . GLY A 1 433 ? -3.547 -8.735 21.367 1.00 82.62 433 GLY A N 1
ATOM 3216 C CA . GLY A 1 433 ? -2.316 -8.401 22.080 1.00 82.62 433 GLY A CA 1
ATOM 3217 C C . GLY A 1 433 ? -1.554 -7.181 21.548 1.00 82.62 433 GLY A C 1
ATOM 3218 O O . GLY A 1 433 ? -0.567 -6.822 22.174 1.00 82.62 433 GLY A O 1
ATOM 3219 N N . GLY A 1 434 ? -2.020 -6.520 20.479 1.00 71.94 434 GLY A N 1
ATOM 3220 C CA . GLY A 1 434 ? -1.377 -5.387 19.785 1.00 71.94 434 GLY A CA 1
ATOM 3221 C C . GLY A 1 434 ? -1.236 -4.072 20.566 1.00 71.94 434 GLY A C 1
ATOM 3222 O O . GLY A 1 434 ? -0.604 -3.127 20.097 1.00 71.94 434 GLY A O 1
ATOM 3223 N N . GLY A 1 435 ? -1.878 -3.949 21.730 1.00 86.94 435 GLY A N 1
ATOM 3224 C CA . GLY A 1 435 ? -2.048 -2.674 22.436 1.00 86.94 435 GLY A CA 1
ATOM 3225 C C . GLY A 1 435 ? -3.458 -2.104 22.265 1.00 86.94 435 GLY A C 1
ATOM 3226 O O . GLY A 1 435 ? -4.410 -2.836 22.029 1.00 86.94 435 GLY A O 1
ATOM 3227 N N . SER A 1 436 ? -3.651 -0.793 22.428 1.00 91.75 436 SER A N 1
ATOM 3228 C CA . SER A 1 436 ? -5.017 -0.219 22.421 1.00 91.75 436 SER A CA 1
ATOM 3229 C C . SER A 1 436 ? -5.524 0.122 21.018 1.00 91.75 436 SER A C 1
ATOM 3231 O O . SER A 1 436 ? -4.746 0.598 20.195 1.00 91.75 436 SER A O 1
ATOM 3233 N N . VAL A 1 437 ? -6.832 -0.016 20.764 1.00 95.31 437 VAL A N 1
ATOM 3234 C CA . VAL A 1 437 ? -7.496 0.677 19.639 1.00 95.31 437 VAL A CA 1
ATOM 3235 C C . VAL A 1 437 ? -7.892 2.073 20.116 1.00 95.31 437 VAL A C 1
ATOM 3237 O O . VAL A 1 437 ? -8.630 2.193 21.090 1.00 95.31 437 VAL A O 1
ATOM 3240 N N . ARG A 1 438 ? -7.392 3.129 19.473 1.00 96.06 438 ARG A N 1
ATOM 3241 C CA . ARG A 1 438 ? -7.575 4.529 19.885 1.00 96.06 438 ARG A CA 1
ATOM 3242 C C . ARG A 1 438 ? -8.134 5.351 18.731 1.00 96.06 438 ARG A C 1
ATOM 3244 O O . ARG A 1 438 ? -7.559 5.355 17.646 1.00 96.06 438 ARG A O 1
ATOM 3251 N N . VAL A 1 439 ? -9.223 6.071 18.979 1.00 96.56 439 VAL A N 1
ATOM 3252 C CA . VAL A 1 439 ? -9.875 6.944 17.997 1.00 96.56 439 VAL A CA 1
ATOM 3253 C C . VAL A 1 439 ? -9.982 8.353 18.567 1.00 96.56 439 VAL A C 1
ATOM 3255 O O . VAL A 1 439 ? -10.646 8.585 19.579 1.00 96.56 439 VAL A O 1
ATOM 3258 N N . LEU A 1 440 ? -9.289 9.276 17.908 1.00 95.81 440 LEU A N 1
ATOM 3259 C CA . LEU A 1 440 ? -9.124 10.684 18.269 1.00 95.81 440 LEU A CA 1
ATOM 3260 C C . LEU A 1 440 ? -9.587 11.631 17.144 1.00 95.81 440 LEU A C 1
ATOM 3262 O O . LEU A 1 440 ? -9.247 12.811 17.166 1.00 95.81 440 LEU A O 1
ATOM 3266 N N . SER A 1 441 ? -10.286 11.102 16.137 1.00 94.75 441 SER A N 1
ATOM 3267 C CA . SER A 1 441 ? -10.826 11.849 14.993 1.00 94.75 441 SER A CA 1
ATOM 3268 C C . SER A 1 441 ? -12.341 11.733 14.928 1.00 94.75 441 SER A C 1
ATOM 3270 O O . SER A 1 441 ? -12.917 10.764 15.429 1.00 94.75 441 SER A O 1
ATOM 3272 N N . ASP A 1 442 ? -12.954 12.700 14.253 1.00 92.44 442 ASP A N 1
ATOM 3273 C CA . ASP A 1 442 ? -14.401 12.814 14.112 1.00 92.44 442 ASP A CA 1
ATOM 3274 C C . ASP A 1 442 ? -14.921 12.020 12.912 1.00 92.44 442 ASP A C 1
ATOM 3276 O O . ASP A 1 442 ? -14.184 11.699 11.978 1.00 92.44 442 ASP A O 1
ATOM 3280 N N . ASP A 1 443 ? -16.221 11.724 12.914 1.00 93.38 443 ASP A N 1
ATOM 3281 C CA . ASP A 1 443 ? -16.934 11.103 11.791 1.00 93.38 443 ASP A CA 1
ATOM 3282 C C . ASP A 1 443 ? -16.292 9.772 11.323 1.00 93.38 443 ASP A C 1
ATOM 3284 O O . ASP A 1 443 ? -16.290 9.439 10.135 1.00 93.38 443 ASP A O 1
ATOM 3288 N N . VAL A 1 444 ? -15.730 8.997 12.259 1.00 96.44 444 VAL A N 1
ATOM 3289 C CA . VAL A 1 444 ? -15.105 7.692 11.990 1.00 96.44 444 VAL A CA 1
ATOM 3290 C C . VAL A 1 444 ? -16.137 6.567 12.101 1.00 96.44 444 VAL A C 1
ATOM 3292 O O . VAL A 1 444 ? -16.835 6.438 13.110 1.00 96.44 444 VAL A O 1
ATOM 3295 N N . THR A 1 445 ? -16.197 5.697 11.090 1.00 97.50 445 THR A N 1
ATOM 3296 C CA . THR A 1 445 ? -17.071 4.513 11.083 1.00 97.50 445 THR A CA 1
ATOM 3297 C C . THR A 1 445 ? -16.253 3.228 11.107 1.00 97.50 445 THR A C 1
ATOM 3299 O O . THR A 1 445 ? -15.503 2.951 10.174 1.00 97.50 445 THR A O 1
ATOM 3302 N N . VAL A 1 446 ? -16.438 2.409 12.145 1.00 97.25 446 VAL A N 1
ATOM 3303 C CA . VAL A 1 446 ? -15.833 1.075 12.264 1.00 97.25 446 VAL A CA 1
ATOM 3304 C C . VAL A 1 446 ? -16.900 0.060 12.675 1.00 97.25 446 VAL A C 1
ATOM 3306 O O . VAL A 1 446 ? -17.137 -0.110 13.873 1.00 97.25 446 VAL A O 1
ATOM 3309 N N . PRO A 1 447 ? -17.581 -0.627 11.735 1.00 96.94 447 PRO A N 1
ATOM 3310 C CA . PRO A 1 447 ? -18.694 -1.511 12.060 1.00 96.94 447 PRO A CA 1
ATOM 3311 C C . PRO A 1 447 ? -18.320 -2.627 13.035 1.00 96.94 447 PRO A C 1
ATOM 3313 O O . PRO A 1 447 ? -19.110 -2.912 13.931 1.00 96.94 447 PRO A O 1
ATOM 3316 N N . ILE A 1 448 ? -17.130 -3.222 12.910 1.00 97.44 448 ILE A N 1
ATOM 3317 C CA . ILE A 1 448 ? -16.704 -4.349 13.747 1.00 97.44 448 ILE A CA 1
ATOM 3318 C C . ILE A 1 448 ? -15.363 -4.037 14.409 1.00 97.44 448 ILE A C 1
ATOM 3320 O O . ILE A 1 448 ? -14.378 -3.753 13.735 1.00 97.44 448 ILE A O 1
ATOM 3324 N N . ILE A 1 449 ? -15.318 -4.141 15.737 1.00 97.50 449 ILE A N 1
ATOM 3325 C CA . ILE A 1 449 ? -14.083 -4.094 16.521 1.00 97.50 449 ILE A CA 1
ATOM 3326 C C . ILE A 1 449 ? -14.037 -5.318 17.429 1.00 97.50 449 ILE A C 1
ATOM 3328 O O . ILE A 1 449 ? -14.928 -5.530 18.252 1.00 97.50 449 ILE A O 1
ATOM 3332 N N . THR A 1 450 ? -12.964 -6.091 17.315 1.00 97.12 450 THR A N 1
ATOM 3333 C CA . THR A 1 450 ? -12.602 -7.152 18.253 1.00 97.12 450 THR A CA 1
ATOM 3334 C C . THR A 1 450 ? -11.223 -6.852 18.820 1.00 97.12 450 THR A C 1
ATOM 3336 O O . THR A 1 450 ? -10.248 -6.826 18.080 1.00 97.12 450 THR A O 1
ATOM 3339 N N . SER A 1 451 ? -11.135 -6.643 20.132 1.00 95.62 451 SER A N 1
ATOM 3340 C CA . SER A 1 451 ? -9.883 -6.357 20.828 1.00 95.62 451 SER A CA 1
ATOM 3341 C C . SER A 1 451 ? -9.689 -7.295 22.017 1.00 95.62 451 SER A C 1
ATOM 3343 O O . SER A 1 451 ? -10.524 -7.348 22.930 1.00 95.62 451 SER A O 1
ATOM 3345 N N . LYS A 1 452 ? -8.600 -8.062 22.000 1.00 93.75 452 LYS A N 1
ATOM 3346 C CA . LYS A 1 452 ? -8.328 -9.117 22.973 1.00 93.75 452 LYS A CA 1
ATOM 3347 C C . LYS A 1 452 ? -6.945 -8.998 23.596 1.00 93.75 452 LYS A C 1
ATOM 3349 O O . LYS A 1 452 ? -6.004 -8.548 22.951 1.00 93.75 452 LYS A O 1
ATOM 3354 N N . ASN A 1 453 ? -6.836 -9.488 24.831 1.00 89.25 453 ASN A N 1
ATOM 3355 C CA . ASN A 1 453 ? -5.572 -9.799 25.505 1.00 89.25 453 ASN A CA 1
ATOM 3356 C C . ASN A 1 453 ? -4.589 -8.617 25.656 1.00 89.25 453 ASN A C 1
ATOM 3358 O O . ASN A 1 453 ? -3.382 -8.828 25.774 1.00 89.25 453 ASN A O 1
ATOM 3362 N N . ASN A 1 454 ? -5.070 -7.368 25.698 1.00 84.94 454 ASN A N 1
ATOM 3363 C CA . ASN A 1 454 ? -4.190 -6.203 25.839 1.00 84.94 454 ASN A CA 1
ATOM 3364 C C . ASN A 1 454 ? -3.822 -5.942 27.302 1.00 84.94 454 ASN A C 1
ATOM 3366 O O . ASN A 1 454 ? -4.541 -5.254 28.034 1.00 84.94 454 ASN A O 1
ATOM 3370 N N . ALA A 1 455 ? -2.675 -6.477 27.722 1.00 82.31 455 ALA A N 1
ATOM 3371 C CA . ALA A 1 455 ? -2.223 -6.482 29.116 1.00 82.31 455 ALA A CA 1
ATOM 3372 C C . ALA A 1 455 ? -2.055 -5.085 29.748 1.00 82.31 455 ALA A C 1
ATOM 3374 O O . ALA A 1 455 ? -2.231 -4.939 30.957 1.00 82.31 455 ALA A O 1
ATOM 3375 N N . SER A 1 456 ? -1.735 -4.060 28.955 1.00 80.19 456 SER A N 1
ATOM 3376 C CA . SER A 1 456 ? -1.450 -2.689 29.413 1.00 80.19 456 SER A CA 1
ATOM 3377 C C . SER A 1 456 ? -2.389 -1.625 28.827 1.00 80.19 456 SER A C 1
ATOM 3379 O O . SER A 1 456 ? -2.198 -0.437 29.089 1.00 80.19 456 SER A O 1
ATOM 3381 N N . GLY A 1 457 ? -3.391 -2.028 28.034 1.00 83.94 457 GLY A N 1
ATOM 3382 C CA . GLY A 1 457 ? -4.174 -1.118 27.195 1.00 83.94 457 GLY A CA 1
ATOM 3383 C C . GLY A 1 457 ? -5.692 -1.231 27.327 1.00 83.94 457 GLY A C 1
ATOM 3384 O O . GLY A 1 457 ? -6.226 -2.066 28.066 1.00 83.94 457 GLY A O 1
ATOM 3385 N N . TYR A 1 458 ? -6.375 -0.362 26.587 1.00 87.38 458 TYR A N 1
ATOM 3386 C CA . TYR A 1 458 ? -7.822 -0.359 26.399 1.00 87.38 458 TYR A CA 1
ATOM 3387 C C . TYR A 1 458 ? -8.200 -1.294 25.253 1.00 87.38 458 TYR A C 1
ATOM 3389 O O . TYR A 1 458 ? -7.509 -1.329 24.239 1.00 87.38 458 TYR A O 1
ATOM 3397 N N . GLY A 1 459 ? -9.342 -1.972 25.353 1.00 89.81 459 GLY A N 1
ATOM 3398 C CA . GLY A 1 459 ? -9.937 -2.616 24.188 1.00 89.81 459 GLY A CA 1
ATOM 3399 C C . GLY A 1 459 ? -10.328 -1.583 23.124 1.00 89.81 459 GLY A C 1
ATOM 3400 O O . GLY A 1 459 ? -10.036 -1.752 21.943 1.00 89.81 459 GLY A O 1
ATOM 3401 N N . LEU A 1 460 ? -10.930 -0.473 23.568 1.00 94.88 460 LEU A N 1
ATOM 3402 C CA . LEU A 1 460 ? -11.186 0.727 22.768 1.00 94.88 460 LEU A CA 1
ATOM 3403 C C . LEU A 1 460 ? -11.050 1.997 23.625 1.00 94.88 460 LEU A C 1
ATOM 3405 O O . LEU A 1 460 ? -11.615 2.069 24.716 1.00 94.88 460 LEU A O 1
ATOM 3409 N N . GLU A 1 461 ? -10.358 3.013 23.114 1.00 95.50 461 GLU A N 1
ATOM 3410 C CA . GLU A 1 461 ? -10.333 4.381 23.637 1.00 95.50 461 GLU A CA 1
ATOM 3411 C C . GLU A 1 461 ? -10.893 5.354 22.591 1.00 95.50 461 GLU A C 1
ATOM 3413 O O . GLU A 1 461 ? -10.369 5.456 21.486 1.00 95.50 461 GLU A O 1
ATOM 3418 N N . LEU A 1 462 ? -11.931 6.100 22.963 1.00 94.12 462 LEU A N 1
ATOM 3419 C CA . LEU A 1 462 ? -12.435 7.253 22.222 1.00 94.12 462 LEU A CA 1
ATOM 3420 C C . LEU A 1 462 ? -12.066 8.521 22.996 1.00 94.12 462 LEU A C 1
ATOM 3422 O O . LEU A 1 462 ? -12.399 8.630 24.181 1.00 94.12 462 LEU A O 1
ATOM 3426 N N . SER A 1 463 ? -11.389 9.478 22.365 1.00 94.12 463 SER A N 1
ATOM 3427 C CA . SER A 1 463 ? -11.027 10.729 23.039 1.00 94.12 463 SER A CA 1
ATOM 3428 C C . SER A 1 463 ? -11.066 11.926 22.103 1.00 94.12 463 SER A C 1
ATOM 3430 O O . SER A 1 463 ? -10.252 12.007 21.192 1.00 94.12 463 SER A O 1
ATOM 3432 N N . GLY A 1 464 ? -11.963 12.879 22.366 1.00 90.25 464 GLY A N 1
ATOM 3433 C CA . GLY A 1 464 ? -12.162 14.045 21.498 1.00 90.25 464 GLY A CA 1
ATOM 3434 C C . GLY A 1 464 ? -12.810 13.719 20.151 1.00 90.25 464 GLY A C 1
ATOM 3435 O O . GLY A 1 464 ? -12.831 14.590 19.297 1.00 90.25 464 GLY A O 1
ATOM 3436 N N . ALA A 1 465 ? -13.280 12.482 19.964 1.00 82.56 465 ALA A N 1
ATOM 3437 C CA . ALA A 1 465 ? -13.918 12.017 18.741 1.00 82.56 465 ALA A CA 1
ATOM 3438 C C . ALA A 1 465 ? -15.428 12.275 18.797 1.00 82.56 465 ALA A C 1
ATOM 3440 O O . ALA A 1 465 ? -16.105 11.802 19.714 1.00 82.56 465 ALA A O 1
ATOM 3441 N N . ASP A 1 466 ? -15.961 12.949 17.790 1.00 85.00 466 ASP A N 1
ATOM 3442 C CA . ASP A 1 466 ? -17.391 13.153 17.604 1.00 85.00 466 ASP A CA 1
ATOM 3443 C C . ASP A 1 466 ? -17.957 12.176 16.557 1.00 85.00 466 ASP A C 1
ATOM 3445 O O . ASP A 1 466 ? -17.321 11.858 15.552 1.00 85.00 466 ASP A O 1
ATOM 3449 N N . ARG A 1 467 ? -19.184 11.683 16.785 1.00 88.81 467 ARG A N 1
ATOM 3450 C CA . ARG A 1 467 ? -19.957 10.827 15.855 1.00 88.81 467 ARG A CA 1
ATOM 3451 C C . ARG A 1 467 ? -19.274 9.522 15.430 1.00 88.81 467 ARG A C 1
ATOM 3453 O O . ARG A 1 467 ? -19.504 9.008 14.332 1.00 88.81 467 ARG A O 1
ATOM 3460 N N . PHE A 1 468 ? -18.481 8.933 16.320 1.00 94.19 468 PHE A N 1
ATOM 3461 C CA . PHE A 1 468 ? -17.960 7.583 16.121 1.00 94.19 468 PHE A CA 1
ATOM 3462 C C . PHE A 1 468 ? -19.105 6.568 15.967 1.00 94.19 468 PHE A C 1
ATOM 3464 O O . PHE A 1 468 ? -20.005 6.525 16.807 1.00 94.19 468 PHE A O 1
ATOM 3471 N N . THR A 1 469 ? -19.060 5.728 14.929 1.00 94.81 469 THR A N 1
ATOM 3472 C CA . THR A 1 469 ? -20.090 4.709 14.666 1.00 94.81 469 THR A CA 1
ATOM 3473 C C . THR A 1 469 ? -19.504 3.301 14.650 1.00 94.81 469 THR A C 1
ATOM 3475 O O . THR A 1 469 ? -18.594 3.002 13.879 1.00 94.81 469 THR A O 1
ATOM 3478 N N . ASN A 1 470 ? -20.080 2.403 15.448 1.00 96.62 470 ASN A N 1
ATOM 3479 C CA . ASN A 1 470 ? -19.735 0.987 15.521 1.00 96.62 470 ASN A CA 1
ATOM 3480 C C . ASN A 1 470 ? -21.002 0.124 15.620 1.00 96.62 470 ASN A C 1
ATOM 3482 O O . ASN A 1 470 ? -21.973 0.520 16.248 1.00 96.62 470 ASN A O 1
ATOM 3486 N N . GLN A 1 471 ? -21.016 -1.062 15.008 1.00 94.50 471 GLN A N 1
ATOM 3487 C CA . GLN A 1 471 ? -22.156 -1.993 15.071 1.00 94.50 471 GLN A CA 1
ATOM 3488 C C . GLN A 1 471 ? -21.901 -3.162 16.026 1.00 94.50 471 GLN A C 1
ATOM 3490 O O . GLN A 1 471 ? -22.836 -3.716 16.602 1.00 94.50 471 GLN A O 1
ATOM 3495 N N . TYR A 1 472 ? -20.643 -3.547 16.199 1.00 94.81 472 TYR A N 1
ATOM 3496 C CA . TYR A 1 472 ? -20.225 -4.639 17.059 1.00 94.81 472 TYR A CA 1
ATOM 3497 C C . TYR A 1 472 ? -18.874 -4.311 17.694 1.00 94.81 472 TYR A C 1
ATOM 3499 O O . TYR A 1 472 ? -17.874 -4.157 16.988 1.00 94.81 472 TYR A O 1
ATOM 3507 N N . LEU A 1 473 ? -18.836 -4.240 19.023 1.00 95.44 473 LEU A N 1
ATOM 3508 C CA . LEU A 1 473 ? -17.613 -4.077 19.804 1.00 95.44 473 LEU A CA 1
ATOM 3509 C C . LEU A 1 473 ? -17.468 -5.256 20.762 1.00 95.44 473 LEU A C 1
ATOM 3511 O O . LEU A 1 473 ? -18.314 -5.455 21.631 1.00 95.44 473 LEU A O 1
ATOM 3515 N N . LEU A 1 474 ? -16.376 -6.006 20.638 1.00 94.44 474 LEU A N 1
ATOM 3516 C CA . LEU A 1 474 ? -15.950 -7.022 21.593 1.00 94.44 474 LEU A CA 1
ATOM 3517 C C . LEU A 1 474 ? -14.607 -6.629 22.208 1.00 94.44 474 LEU A C 1
ATOM 3519 O O . LEU A 1 474 ? -13.605 -6.553 21.502 1.00 94.44 474 LEU A O 1
ATOM 3523 N N . THR A 1 475 ? -14.572 -6.454 23.528 1.00 93.12 475 THR A N 1
ATOM 3524 C CA . THR A 1 475 ? -13.334 -6.285 24.299 1.00 93.12 475 THR A CA 1
ATOM 3525 C C . THR A 1 475 ? -13.201 -7.421 25.310 1.00 93.12 475 THR A C 1
ATOM 3527 O O . THR A 1 475 ? -14.057 -7.576 26.185 1.00 93.12 475 THR A O 1
ATOM 3530 N N . ASP A 1 476 ? -12.167 -8.256 25.175 1.00 92.56 476 ASP A N 1
ATOM 3531 C CA . ASP A 1 476 ? -11.997 -9.482 25.970 1.00 92.56 476 ASP A CA 1
ATOM 3532 C C . ASP A 1 476 ? -10.588 -9.619 26.566 1.00 92.56 476 ASP A C 1
ATOM 3534 O O . ASP A 1 476 ? -9.608 -9.703 25.833 1.00 92.56 476 ASP A O 1
ATOM 3538 N N . GLY A 1 477 ? -10.464 -9.669 27.893 1.00 89.25 477 GLY A N 1
ATOM 3539 C CA . GLY A 1 477 ? -9.165 -9.921 28.538 1.00 89.25 477 GLY A CA 1
ATOM 3540 C C . GLY A 1 477 ? -8.167 -8.756 28.465 1.00 89.25 477 GLY A C 1
ATOM 3541 O O . GLY A 1 477 ? -6.961 -8.981 28.532 1.00 89.25 477 GLY A O 1
ATOM 3542 N N . ASN A 1 478 ? -8.639 -7.517 28.309 1.00 87.69 478 ASN A N 1
ATOM 3543 C CA . ASN A 1 478 ? -7.799 -6.314 28.307 1.00 87.69 478 ASN A CA 1
ATOM 3544 C C . ASN A 1 478 ? -7.646 -5.723 29.718 1.00 87.69 478 ASN A C 1
ATOM 3546 O O . ASN A 1 478 ? -8.448 -5.988 30.618 1.00 87.69 478 ASN A O 1
ATOM 3550 N N . SER A 1 479 ? -6.660 -4.844 29.917 1.00 87.12 479 SER A N 1
ATOM 3551 C CA . SER A 1 479 ? -6.539 -4.096 31.177 1.00 87.12 479 SER A CA 1
ATOM 3552 C C . SER A 1 479 ? -7.759 -3.199 31.414 1.00 87.12 479 SER A C 1
ATOM 3554 O O . SER A 1 479 ? -8.294 -3.151 32.520 1.00 87.12 479 SER A O 1
ATOM 3556 N N . GLN A 1 480 ? -8.270 -2.559 30.360 1.00 86.69 480 GLN A N 1
ATOM 3557 C CA . GLN A 1 480 ? -9.512 -1.796 30.391 1.00 86.69 480 GLN A CA 1
ATOM 3558 C C . GLN A 1 480 ? -10.368 -2.141 29.172 1.00 86.69 480 GLN A C 1
ATOM 3560 O O . GLN A 1 480 ? -9.846 -2.285 28.073 1.00 86.69 480 GLN A O 1
ATOM 3565 N N . GLY A 1 481 ? -11.683 -2.272 29.341 1.00 88.56 481 GLY A N 1
ATOM 3566 C CA . GLY A 1 481 ? -12.591 -2.605 28.245 1.00 88.56 481 GLY A CA 1
ATOM 3567 C C . GLY A 1 481 ? -12.783 -1.442 27.273 1.00 88.56 481 GLY A C 1
ATOM 3568 O O . GLY A 1 481 ? -12.282 -1.472 26.154 1.00 88.56 481 GLY A O 1
ATOM 3569 N N . LEU A 1 482 ? -13.523 -0.420 27.705 1.00 91.38 482 LEU A N 1
ATOM 3570 C CA . LEU A 1 482 ? -13.871 0.756 26.900 1.00 91.38 482 LEU A CA 1
ATOM 3571 C C . LEU A 1 482 ? -13.577 2.036 27.683 1.00 91.38 482 LEU A C 1
ATOM 3573 O O . LEU A 1 482 ? -14.054 2.193 28.806 1.00 91.38 482 LEU A O 1
ATOM 3577 N N . ARG A 1 483 ? -12.861 2.982 27.078 1.00 92.19 483 ARG A N 1
ATOM 3578 C CA . ARG A 1 483 ? -12.662 4.328 27.619 1.00 92.19 483 ARG A CA 1
ATOM 3579 C C . ARG A 1 483 ? -13.226 5.377 26.672 1.00 92.19 483 ARG A C 1
ATOM 3581 O O . ARG A 1 483 ? -12.950 5.342 25.482 1.00 92.19 483 ARG A O 1
ATOM 3588 N N . MET A 1 484 ? -13.986 6.324 27.210 1.00 91.94 484 MET A N 1
ATOM 3589 C CA . MET A 1 484 ? -14.512 7.470 26.467 1.00 91.94 484 MET A CA 1
ATOM 3590 C C . MET A 1 484 ? -14.218 8.766 27.229 1.00 91.94 484 MET A C 1
ATOM 3592 O O . MET A 1 484 ? -14.569 8.884 28.406 1.00 91.94 484 MET A O 1
ATOM 3596 N N . VAL A 1 485 ? -13.567 9.729 26.577 1.00 92.44 485 VAL A N 1
ATOM 3597 C CA . VAL A 1 485 ? -13.178 11.018 27.170 1.00 92.44 485 VAL A CA 1
ATOM 3598 C C . VAL A 1 485 ? -13.535 12.158 26.222 1.00 92.44 485 VAL A C 1
ATOM 3600 O O . VAL A 1 485 ? -12.945 12.257 25.155 1.00 92.44 485 VAL A O 1
ATOM 3603 N N . THR A 1 486 ? -14.457 13.043 26.603 1.00 91.31 486 THR A N 1
ATOM 3604 C CA . THR A 1 486 ? -14.858 14.189 25.760 1.00 91.31 486 THR A CA 1
ATOM 3605 C C . THR A 1 486 ? -15.337 13.717 24.381 1.00 91.31 486 THR A C 1
ATOM 3607 O O . THR A 1 486 ? -14.690 13.973 23.375 1.00 91.31 486 THR A O 1
ATOM 3610 N N . VAL A 1 487 ? -16.424 12.943 24.351 1.00 89.19 487 VAL A N 1
ATOM 3611 C CA . VAL A 1 487 ? -16.957 12.302 23.131 1.00 89.19 487 VAL A CA 1
ATOM 3612 C C . VAL A 1 487 ? -18.409 12.740 22.939 1.00 89.19 487 VAL A C 1
ATOM 3614 O O . VAL A 1 487 ? -19.204 12.643 23.884 1.00 89.19 487 VAL A O 1
ATOM 3617 N N . THR A 1 488 ? -18.768 13.187 21.734 1.00 89.44 488 THR A N 1
ATOM 3618 C CA . THR A 1 488 ? -20.139 13.604 21.393 1.00 89.44 488 THR A CA 1
ATOM 3619 C C . THR A 1 488 ? -20.781 12.629 20.413 1.00 89.44 488 THR A C 1
ATOM 3621 O O . THR A 1 488 ? -20.198 12.275 19.393 1.00 89.44 488 THR A O 1
ATOM 3624 N N . ASP A 1 489 ? -22.003 12.200 20.719 1.00 88.94 489 ASP A N 1
ATOM 3625 C CA . ASP A 1 489 ? -22.856 11.360 19.871 1.00 88.94 489 ASP A CA 1
ATOM 3626 C C . ASP A 1 489 ? -22.219 10.034 19.380 1.00 88.94 489 ASP A C 1
ATOM 3628 O O . ASP A 1 489 ? -22.400 9.669 18.212 1.00 88.94 489 ASP A O 1
ATOM 3632 N N . PRO A 1 490 ? -21.480 9.263 20.213 1.00 91.94 490 PRO A N 1
ATOM 3633 C CA . PRO A 1 490 ? -20.988 7.965 19.771 1.00 91.94 490 PRO A CA 1
ATOM 3634 C C . PRO A 1 490 ? -22.152 6.970 19.654 1.00 91.94 490 PRO A C 1
ATOM 3636 O O . PRO A 1 490 ? -22.992 6.856 20.553 1.00 91.94 490 PRO A O 1
ATOM 3639 N N . THR A 1 491 ? -22.181 6.211 18.561 1.00 91.56 491 THR A N 1
ATOM 3640 C CA . THR A 1 491 ? -23.199 5.193 18.287 1.00 91.56 491 THR A CA 1
ATOM 3641 C C . THR A 1 491 ? -22.568 3.810 18.267 1.00 91.56 491 THR A C 1
ATOM 3643 O O . THR A 1 491 ? -21.646 3.548 17.497 1.00 91.56 491 THR A O 1
ATOM 3646 N N . PHE A 1 492 ? -23.094 2.908 19.089 1.00 91.12 492 PHE A N 1
ATOM 3647 C CA . PHE A 1 492 ? -22.723 1.498 19.119 1.00 91.12 492 PHE A CA 1
ATOM 3648 C C . PHE A 1 492 ? -23.928 0.626 18.739 1.00 91.12 492 PHE A C 1
ATOM 3650 O O . PHE A 1 492 ? -25.069 0.993 18.987 1.00 91.12 492 PHE A O 1
ATOM 3657 N N . GLY A 1 493 ? -23.706 -0.552 18.166 1.00 91.12 493 GLY A N 1
ATOM 3658 C CA . GLY A 1 493 ? -24.737 -1.583 18.057 1.00 91.12 493 GLY A CA 1
ATOM 3659 C C . GLY A 1 493 ? -24.682 -2.483 19.287 1.00 91.12 493 GLY A C 1
ATOM 3660 O O . GLY A 1 493 ? -25.123 -2.112 20.379 1.00 91.12 493 GLY A O 1
ATOM 3661 N N . ALA A 1 494 ? -24.095 -3.668 19.126 1.00 87.31 494 ALA A N 1
ATOM 3662 C CA . ALA A 1 494 ? -23.868 -4.615 20.208 1.00 87.31 494 ALA A CA 1
ATOM 3663 C C . ALA A 1 494 ? -22.497 -4.409 20.878 1.00 87.31 494 ALA A C 1
ATOM 3665 O O . ALA A 1 494 ? -21.453 -4.512 20.236 1.00 87.31 494 ALA A O 1
ATOM 3666 N N . LEU A 1 495 ? -22.507 -4.178 22.191 1.00 91.38 495 LEU A N 1
ATOM 3667 C CA . LEU A 1 495 ? -21.329 -3.937 23.021 1.00 91.38 495 LEU A CA 1
ATOM 3668 C C . LEU A 1 495 ? -21.078 -5.115 23.975 1.00 91.38 495 LEU A C 1
ATOM 3670 O O . LEU A 1 495 ? -21.849 -5.342 24.906 1.00 91.38 495 LEU A O 1
ATOM 3674 N N . TYR A 1 496 ? -19.983 -5.845 23.783 1.00 90.56 496 TYR A N 1
ATOM 3675 C CA . TYR A 1 496 ? -19.561 -6.982 24.603 1.00 90.56 496 TYR A CA 1
ATOM 3676 C C . TYR A 1 496 ? -18.237 -6.672 25.305 1.00 90.56 496 TYR A C 1
ATOM 3678 O O . TYR A 1 496 ? -17.191 -6.591 24.671 1.00 90.56 496 TYR A O 1
ATOM 3686 N N . ILE A 1 497 ? -18.265 -6.542 26.631 1.00 88.50 497 ILE A N 1
ATOM 3687 C CA . ILE A 1 497 ? -17.086 -6.212 27.443 1.00 88.50 497 ILE A CA 1
ATOM 3688 C C . ILE A 1 497 ? -16.884 -7.320 28.474 1.00 88.50 497 ILE A C 1
ATOM 3690 O O . ILE A 1 497 ? -17.655 -7.442 29.429 1.00 88.50 497 ILE A O 1
ATOM 3694 N N . ARG A 1 498 ? -15.864 -8.157 28.281 1.00 89.69 498 ARG A N 1
ATOM 3695 C CA . ARG A 1 498 ? -15.668 -9.400 29.038 1.00 89.69 498 ARG A CA 1
ATOM 3696 C C . ARG A 1 498 ? -14.248 -9.529 29.570 1.00 89.69 498 ARG A C 1
ATOM 3698 O O . ARG A 1 498 ? -13.303 -9.102 28.929 1.00 89.69 498 ARG A O 1
ATOM 3705 N N . ASN A 1 499 ? -14.100 -10.120 30.751 1.00 86.00 499 ASN A N 1
ATOM 3706 C CA . ASN A 1 499 ? -12.814 -10.500 31.347 1.00 86.00 499 ASN A CA 1
ATOM 3707 C C . ASN A 1 499 ? -11.768 -9.372 31.440 1.00 86.00 499 ASN A C 1
ATOM 3709 O O . ASN A 1 499 ? -10.590 -9.654 31.628 1.00 86.00 499 ASN A O 1
ATOM 3713 N N . ASN A 1 500 ? -12.178 -8.107 31.325 1.00 82.81 500 ASN A N 1
ATOM 3714 C CA . ASN A 1 500 ? -11.275 -6.971 31.457 1.00 82.81 500 ASN A CA 1
ATOM 3715 C C . ASN A 1 500 ? -11.041 -6.660 32.945 1.00 82.81 500 ASN A C 1
ATOM 3717 O O . ASN A 1 500 ? -11.956 -6.844 33.759 1.00 82.81 500 ASN A O 1
ATOM 3721 N N . THR A 1 501 ? -9.845 -6.175 33.301 1.00 84.12 501 THR A N 1
ATOM 3722 C CA . THR A 1 501 ? -9.533 -5.779 34.690 1.00 84.12 501 THR A CA 1
ATOM 3723 C C . THR A 1 501 ? -10.425 -4.620 35.133 1.00 84.12 501 THR A C 1
ATOM 3725 O O . THR A 1 501 ? -11.056 -4.703 36.186 1.00 84.12 501 THR A O 1
ATOM 3728 N N . THR A 1 502 ? -10.550 -3.596 34.284 1.00 82.81 502 THR A N 1
ATOM 3729 C CA . THR A 1 502 ? -11.512 -2.496 34.421 1.00 82.81 502 THR A CA 1
ATOM 3730 C C . THR A 1 502 ? -12.510 -2.516 33.264 1.00 82.81 502 THR A C 1
ATOM 3732 O O . THR A 1 502 ? -12.172 -2.831 32.124 1.00 82.81 502 THR A O 1
ATOM 3735 N N . GLY A 1 503 ? -13.772 -2.195 33.556 1.00 81.88 503 GLY A N 1
ATOM 3736 C CA . GLY A 1 503 ? -14.869 -2.247 32.591 1.00 81.88 503 GLY A CA 1
ATOM 3737 C C . GLY A 1 503 ? -14.932 -1.051 31.640 1.00 81.88 503 GLY A C 1
ATOM 3738 O O . GLY A 1 503 ? -14.203 -0.996 30.652 1.00 81.88 503 GLY A O 1
ATOM 3739 N N . ILE A 1 504 ? -15.860 -0.129 31.913 1.00 84.62 504 ILE A N 1
ATOM 3740 C CA . ILE A 1 504 ? -16.079 1.086 31.119 1.00 84.62 504 ILE A CA 1
ATOM 3741 C C . ILE A 1 504 ? -15.650 2.303 31.942 1.00 84.62 504 ILE A C 1
ATOM 3743 O O . ILE A 1 504 ? -16.133 2.480 33.059 1.00 84.62 504 ILE A O 1
ATOM 3747 N N . ALA A 1 505 ? -14.792 3.153 31.383 1.00 83.69 505 ALA A N 1
ATOM 3748 C CA . ALA A 1 505 ? -14.392 4.431 31.965 1.00 83.69 505 ALA A CA 1
ATOM 3749 C C . ALA A 1 505 ? -14.922 5.589 31.108 1.00 83.69 505 ALA A C 1
ATOM 3751 O O . ALA A 1 505 ? -14.644 5.657 29.913 1.00 83.69 505 ALA A O 1
ATOM 3752 N N . ILE A 1 506 ? -15.685 6.507 31.706 1.00 82.12 506 ILE A N 1
ATOM 3753 C CA . ILE A 1 506 ? -16.347 7.605 30.985 1.00 82.12 506 ILE A CA 1
ATOM 3754 C C . ILE A 1 506 ? -16.060 8.926 31.679 1.00 82.12 506 ILE A C 1
ATOM 3756 O O . ILE A 1 506 ? -16.265 9.050 32.885 1.00 82.12 506 ILE A O 1
ATOM 3760 N N . SER A 1 507 ? -15.639 9.919 30.902 1.00 85.25 507 SER A N 1
ATOM 3761 C CA . SER A 1 507 ? -15.454 11.297 31.348 1.00 85.25 507 SER A CA 1
ATOM 3762 C C . SER A 1 507 ? -16.006 12.246 30.288 1.00 85.25 507 SER A C 1
ATOM 3764 O O . SER A 1 507 ? -15.511 12.252 29.168 1.00 85.25 507 SER A O 1
ATOM 3766 N N . THR A 1 508 ? -17.023 13.042 30.630 1.00 83.50 508 THR A N 1
ATOM 3767 C CA . THR A 1 508 ? -17.621 14.056 29.735 1.00 83.50 508 THR A CA 1
ATOM 3768 C C . THR A 1 508 ? -18.089 13.476 28.392 1.00 83.50 508 THR A C 1
ATOM 3770 O O . THR A 1 508 ? -17.471 13.701 27.359 1.00 83.50 508 THR A O 1
ATOM 3773 N N . VAL A 1 509 ? -19.178 12.704 28.395 1.00 82.81 509 VAL A N 1
ATOM 3774 C CA . VAL A 1 509 ? -19.739 12.113 27.168 1.00 82.81 509 VAL A CA 1
ATOM 3775 C C . VAL A 1 509 ? -21.212 12.490 27.029 1.00 82.81 509 VAL A C 1
ATOM 3777 O O . VAL A 1 509 ? -21.970 12.369 27.994 1.00 82.81 509 VAL A O 1
ATOM 3780 N N . SER A 1 510 ? -21.622 12.931 25.840 1.00 85.12 510 SER A N 1
ATOM 3781 C CA . SER A 1 510 ? -23.015 13.260 25.506 1.00 85.12 510 SER A CA 1
ATOM 3782 C C . SER A 1 510 ? -23.510 12.455 24.309 1.00 85.12 510 SER A C 1
ATOM 3784 O O . SER A 1 510 ? -22.722 12.062 23.459 1.00 85.12 510 SER A O 1
ATOM 3786 N N . GLY A 1 511 ? -24.819 12.191 24.254 1.00 82.69 511 GLY A N 1
ATOM 3787 C CA . GLY A 1 511 ? -25.460 11.602 23.071 1.00 82.69 511 GLY A CA 1
ATOM 3788 C C . GLY A 1 511 ? -25.134 10.135 22.771 1.00 82.69 511 GLY A C 1
ATOM 3789 O O . GLY A 1 511 ? -25.417 9.672 21.673 1.00 82.69 511 GLY A O 1
ATOM 3790 N N . VAL A 1 512 ? -24.565 9.388 23.725 1.00 85.12 512 VAL A N 1
ATOM 3791 C CA . VAL A 1 512 ? -24.267 7.956 23.539 1.00 85.12 512 VAL A CA 1
ATOM 3792 C C . VAL A 1 512 ? -25.530 7.176 23.174 1.00 85.12 512 VAL A C 1
ATOM 3794 O O . VAL A 1 512 ? -26.513 7.211 23.918 1.00 85.12 512 VAL A O 1
ATOM 3797 N N . SER A 1 513 ? -25.461 6.407 22.090 1.00 84.81 513 SER A N 1
ATOM 3798 C CA . SER A 1 513 ? -26.494 5.456 21.677 1.00 84.81 513 SER A CA 1
ATOM 3799 C C . SER A 1 513 ? -25.928 4.037 21.593 1.00 84.81 513 SER A C 1
ATOM 3801 O O . SER A 1 513 ? -24.791 3.847 21.164 1.00 84.81 513 SER A O 1
ATOM 3803 N N . TYR A 1 514 ? -26.708 3.040 22.018 1.00 84.94 514 TYR A N 1
ATOM 3804 C CA . TYR A 1 514 ? -26.388 1.620 21.848 1.00 84.94 514 TYR A CA 1
ATOM 3805 C C . TYR A 1 514 ? -27.638 0.745 21.755 1.00 84.94 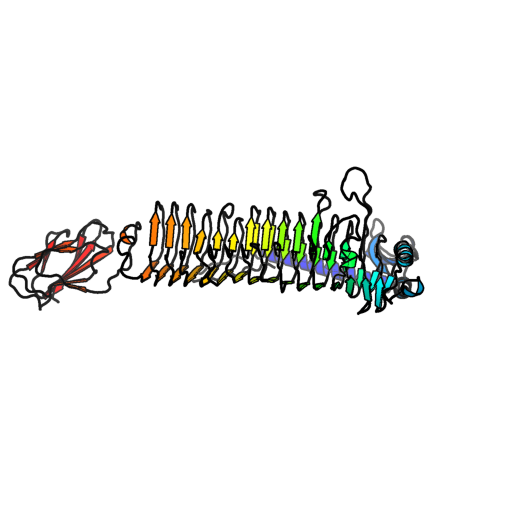514 TYR A C 1
ATOM 3807 O O . TYR A 1 514 ? -28.631 1.018 22.434 1.00 84.94 514 TYR A O 1
ATOM 3815 N N . ASP A 1 515 ? -27.559 -0.343 20.983 1.00 80.81 515 ASP A N 1
ATOM 3816 C CA . ASP A 1 515 ? -28.648 -1.324 20.865 1.00 80.81 515 ASP A CA 1
ATOM 3817 C C . ASP A 1 515 ? -28.652 -2.311 22.040 1.00 80.81 515 ASP A C 1
ATOM 3819 O O . ASP A 1 515 ? -29.686 -2.564 22.661 1.00 80.81 515 ASP A O 1
ATOM 3823 N N . ASN A 1 516 ? -27.489 -2.891 22.359 1.00 79.62 516 ASN A N 1
ATOM 3824 C CA . ASN A 1 516 ? -27.354 -3.898 23.411 1.00 79.62 516 ASN A CA 1
ATOM 3825 C C . ASN A 1 516 ? -25.992 -3.803 24.105 1.00 79.62 516 ASN A C 1
ATOM 3827 O O . ASN A 1 516 ? -24.976 -3.605 23.443 1.00 79.62 516 ASN A O 1
ATOM 3831 N N . VAL A 1 517 ? -25.954 -4.019 25.425 1.00 82.44 517 VAL A N 1
ATOM 3832 C CA . VAL A 1 517 ? -24.700 -4.118 26.180 1.00 82.44 517 VAL A CA 1
ATOM 3833 C C . VAL A 1 517 ? -24.674 -5.354 27.071 1.00 82.44 517 VAL A C 1
ATOM 3835 O O . VAL A 1 517 ? -25.500 -5.518 27.972 1.00 82.44 517 VAL A O 1
ATOM 3838 N N . ALA A 1 518 ? -23.658 -6.186 26.871 1.00 81.62 518 ALA A N 1
ATOM 3839 C CA . ALA A 1 518 ? -23.314 -7.311 27.721 1.00 81.62 518 ALA A CA 1
ATOM 3840 C C . ALA A 1 518 ? -21.962 -7.060 28.404 1.00 81.62 518 ALA A C 1
ATOM 3842 O O . ALA A 1 518 ? -20.943 -6.835 27.752 1.00 81.62 518 ALA A O 1
ATOM 3843 N N . TYR A 1 519 ? -21.954 -7.133 29.735 1.00 81.56 519 TYR A N 1
ATOM 3844 C CA . TYR A 1 519 ? -20.761 -6.943 30.557 1.00 81.56 519 TYR A CA 1
ATOM 3845 C C . TYR A 1 519 ? -20.519 -8.158 31.457 1.00 81.56 519 TYR A C 1
ATOM 3847 O O . TYR A 1 519 ? -21.403 -8.542 32.224 1.00 81.56 519 TYR A O 1
ATOM 3855 N N . SER A 1 520 ? -19.314 -8.726 31.414 1.00 74.69 520 SER A N 1
ATOM 3856 C CA . SER A 1 520 ? -18.870 -9.787 32.325 1.00 74.69 520 SER A CA 1
ATOM 3857 C C . SER A 1 520 ? -17.435 -9.523 32.794 1.00 74.69 520 SER A C 1
ATOM 3859 O O . SER A 1 520 ? -16.485 -10.078 32.247 1.00 74.69 520 SER A O 1
ATOM 3861 N N . GLY A 1 521 ? -17.264 -8.630 33.772 1.00 64.75 521 GLY A N 1
ATOM 3862 C CA . GLY A 1 521 ? -15.956 -8.274 34.343 1.00 64.75 521 GLY A CA 1
ATOM 3863 C C . GLY A 1 521 ? -15.777 -8.695 35.803 1.00 64.75 521 GLY A C 1
ATOM 3864 O O . GLY A 1 521 ? -16.744 -9.027 36.496 1.00 64.75 521 GLY A O 1
ATOM 3865 N N . ASN A 1 522 ? -14.523 -8.666 36.260 1.00 57.91 522 ASN A N 1
ATOM 3866 C CA . ASN A 1 522 ? -14.124 -9.029 37.618 1.00 57.91 522 ASN A CA 1
ATOM 3867 C C . ASN A 1 522 ? -14.688 -8.011 38.634 1.00 57.91 522 ASN A C 1
ATOM 3869 O O . ASN A 1 522 ? -14.829 -6.823 38.348 1.00 57.91 522 ASN A O 1
ATOM 3873 N N . THR A 1 523 ? -15.101 -8.477 39.808 1.00 53.03 523 THR A N 1
ATOM 3874 C CA . THR A 1 523 ? -16.097 -7.822 40.681 1.00 53.03 523 THR A CA 1
ATOM 3875 C C . THR A 1 523 ? -15.672 -6.518 41.380 1.00 53.03 523 THR A C 1
ATOM 3877 O O . THR A 1 523 ? -16.443 -6.004 42.190 1.00 53.03 523 THR A O 1
ATOM 3880 N N . SER A 1 524 ? -14.486 -5.969 41.108 1.00 54.81 524 SER A N 1
ATOM 3881 C CA . SER A 1 524 ? -13.916 -4.832 41.849 1.00 54.81 524 SER A CA 1
ATOM 3882 C C . SER A 1 524 ? -14.409 -3.439 41.417 1.00 54.81 524 SER A C 1
ATOM 3884 O O . SER A 1 524 ? -14.470 -2.560 42.268 1.00 54.81 524 SER A O 1
ATOM 3886 N N . ASP A 1 525 ? -14.862 -3.238 40.172 1.00 52.72 525 ASP A N 1
ATOM 3887 C CA . ASP A 1 525 ? -15.209 -1.902 39.624 1.00 52.72 525 ASP A CA 1
ATOM 3888 C C . ASP A 1 525 ? -16.725 -1.640 39.492 1.00 52.72 525 ASP A C 1
ATOM 3890 O O . ASP A 1 525 ? -17.214 -1.013 38.549 1.00 52.72 525 ASP A O 1
ATOM 3894 N N . GLY A 1 526 ? -17.519 -2.116 40.456 1.00 48.69 526 GLY A N 1
ATOM 3895 C CA . GLY A 1 526 ? -18.986 -1.987 40.453 1.00 48.69 526 GLY A CA 1
ATOM 3896 C C . GLY A 1 526 ? -19.554 -0.553 40.436 1.00 48.69 526 GLY A C 1
ATOM 3897 O O . GLY A 1 526 ? -20.773 -0.401 40.392 1.00 48.69 526 GLY A O 1
ATOM 3898 N N . THR A 1 527 ? -18.718 0.487 40.473 1.00 49.66 527 THR A N 1
ATOM 3899 C CA . THR A 1 527 ? -19.107 1.903 40.576 1.00 49.66 527 THR A CA 1
ATOM 3900 C C . THR A 1 527 ? -19.253 2.629 39.233 1.00 49.66 527 THR A C 1
ATOM 3902 O O . THR A 1 527 ? -20.049 3.562 39.161 1.00 49.66 527 THR A O 1
ATOM 3905 N N . ALA A 1 528 ? -18.572 2.211 38.159 1.00 52.78 528 ALA A N 1
ATOM 3906 C CA . ALA A 1 528 ? -18.531 2.986 36.906 1.00 52.78 528 ALA A CA 1
ATOM 3907 C C . ALA A 1 528 ? -19.658 2.668 35.898 1.00 52.78 528 ALA A C 1
ATOM 3909 O O . ALA A 1 528 ? -19.971 3.487 35.042 1.00 52.78 528 ALA A O 1
ATOM 3910 N N . LEU A 1 529 ? -20.329 1.514 36.004 1.00 56.25 529 LEU A N 1
ATOM 3911 C CA . LEU A 1 529 ? -21.439 1.161 35.096 1.00 56.25 529 LEU A CA 1
ATOM 3912 C C . LEU A 1 529 ? -22.728 1.955 35.372 1.00 56.25 529 LEU A C 1
ATOM 3914 O O . LEU A 1 529 ? -23.561 2.104 34.483 1.00 56.25 529 LEU A O 1
ATOM 3918 N N . ASN A 1 530 ? -22.888 2.486 36.588 1.00 51.03 530 ASN A N 1
ATOM 3919 C CA . ASN A 1 530 ? -24.094 3.209 37.005 1.00 51.03 530 ASN A CA 1
ATOM 3920 C C . ASN A 1 530 ? -24.168 4.655 36.481 1.00 51.03 530 ASN A C 1
ATOM 3922 O O . ASN A 1 530 ? -25.170 5.327 36.717 1.00 51.03 530 ASN A O 1
ATOM 3926 N N . THR A 1 531 ? -23.131 5.151 35.800 1.00 56.19 531 THR A N 1
ATOM 3927 C CA . THR A 1 531 ? -23.064 6.541 35.320 1.00 56.19 531 THR A CA 1
ATOM 3928 C C . THR A 1 531 ? -23.341 6.697 33.827 1.00 56.19 531 THR A C 1
ATOM 3930 O O . THR A 1 531 ? -23.467 7.830 33.373 1.00 56.19 531 THR A O 1
ATOM 3933 N N . LEU A 1 532 ? -23.494 5.607 33.064 1.00 59.69 532 LEU A N 1
ATOM 3934 C CA . LEU A 1 532 ? -23.922 5.679 31.665 1.00 59.69 532 LEU A CA 1
ATOM 3935 C C . LEU A 1 532 ? -25.396 6.114 31.586 1.00 59.69 532 LEU A C 1
ATOM 3937 O O . LEU A 1 532 ? -26.281 5.361 32.018 1.00 59.69 532 LEU A O 1
ATOM 3941 N N . PRO A 1 533 ? -25.707 7.283 30.997 1.00 54.91 533 PRO A N 1
ATOM 3942 C CA . PRO A 1 533 ? -27.085 7.688 30.776 1.00 54.91 533 PRO A CA 1
ATOM 3943 C C . PRO A 1 533 ? -27.806 6.634 29.932 1.00 54.91 533 PRO A C 1
ATOM 3945 O O . PRO A 1 533 ? -27.352 6.242 28.861 1.00 54.91 533 PRO A O 1
ATOM 3948 N N . GLY A 1 534 ? -28.926 6.128 30.445 1.00 54.56 534 GLY A N 1
ATOM 3949 C CA . GLY A 1 534 ? -29.733 5.134 29.741 1.00 54.56 534 GLY A CA 1
ATOM 3950 C C . GLY A 1 534 ? -29.279 3.682 29.873 1.00 54.56 534 GLY A C 1
ATOM 3951 O O . GLY A 1 534 ? -29.991 2.823 29.352 1.00 54.56 534 GLY A O 1
ATOM 3952 N N . PHE A 1 535 ? -28.197 3.394 30.609 1.00 53.53 535 PHE A N 1
ATOM 3953 C CA . PHE A 1 535 ? -27.680 2.034 30.760 1.00 53.53 535 PHE A CA 1
ATOM 3954 C C . PHE A 1 535 ? -28.645 1.166 31.538 1.00 53.53 535 PHE A C 1
ATOM 3956 O O . PHE A 1 535 ? -28.636 1.099 32.766 1.00 53.53 535 PHE A O 1
ATOM 3963 N N . ARG A 1 536 ? -29.469 0.440 30.784 1.00 51.53 536 ARG A N 1
ATOM 3964 C CA . ARG A 1 536 ? -30.134 -0.774 31.238 1.00 51.53 536 ARG A CA 1
ATOM 3965 C C . ARG A 1 536 ? -29.075 -1.856 31.264 1.00 51.53 536 ARG A C 1
ATOM 3967 O O . ARG A 1 536 ? -29.116 -2.779 30.458 1.00 51.53 536 ARG A O 1
ATOM 3974 N N . GLY A 1 537 ? -28.078 -1.707 32.134 1.00 47.00 537 GLY A N 1
ATOM 3975 C CA . GLY A 1 537 ? -27.128 -2.773 32.354 1.00 47.00 537 GLY A CA 1
ATOM 3976 C C . GLY A 1 537 ? -27.942 -4.024 32.577 1.00 47.00 537 GLY A C 1
ATOM 3977 O O . GLY A 1 537 ? -28.683 -4.106 33.559 1.00 47.00 537 GLY A O 1
ATOM 3978 N N . SER A 1 538 ? -27.818 -4.989 31.669 1.00 42.97 538 SER A N 1
ATOM 3979 C CA . SER A 1 538 ? -28.283 -6.335 31.921 1.00 42.97 538 SER A CA 1
ATOM 3980 C C . SER A 1 538 ? -27.368 -6.959 32.986 1.00 42.97 538 SER A C 1
ATOM 3982 O O . SER A 1 538 ? -26.790 -8.022 32.822 1.00 42.97 538 SER A O 1
ATOM 3984 N N . ARG A 1 539 ? -27.320 -6.347 34.167 1.00 45.59 539 ARG A N 1
ATOM 3985 C CA . ARG A 1 539 ? -27.796 -7.071 35.323 1.00 45.59 539 ARG A CA 1
ATOM 3986 C C . ARG A 1 539 ? -29.324 -7.124 35.236 1.00 45.59 539 ARG A C 1
ATOM 3988 O O . ARG A 1 539 ? -30.013 -6.752 36.182 1.00 45.59 539 ARG A O 1
ATOM 3995 N N . ILE A 1 540 ? -29.870 -7.747 34.184 1.00 45.78 540 ILE A N 1
ATOM 3996 C CA . ILE A 1 540 ? -30.927 -8.705 34.447 1.00 45.78 540 ILE A CA 1
ATOM 3997 C C . ILE A 1 540 ? -30.201 -9.690 35.357 1.00 45.78 540 ILE A C 1
ATOM 3999 O O . ILE A 1 540 ? -29.541 -10.619 34.906 1.00 45.78 540 ILE A O 1
ATOM 4003 N N . ARG A 1 541 ? -30.217 -9.428 36.670 1.00 49.81 541 ARG A N 1
ATOM 4004 C CA . ARG A 1 541 ? -30.093 -10.500 37.635 1.00 49.81 541 ARG A CA 1
ATOM 4005 C C . ARG A 1 541 ? -31.340 -11.319 37.340 1.00 49.81 541 ARG A C 1
ATOM 4007 O O . ARG A 1 541 ? -32.394 -11.069 37.915 1.00 49.81 541 ARG A O 1
ATOM 4014 N N . SER A 1 542 ? -31.260 -12.173 36.323 1.00 48.44 542 SER A N 1
ATOM 4015 C CA . SER A 1 542 ? -32.253 -13.184 36.039 1.00 48.44 542 SER A CA 1
ATOM 4016 C C . SER A 1 542 ? -32.213 -14.046 37.282 1.00 48.44 542 SER A C 1
ATOM 4018 O O . SER A 1 542 ? -31.228 -14.737 37.537 1.00 48.44 542 SER A O 1
ATOM 4020 N N . GLY A 1 543 ? -33.189 -13.848 38.152 1.00 68.12 543 GLY A N 1
ATOM 4021 C CA . GLY A 1 543 ? -33.131 -14.396 39.489 1.00 68.12 543 GLY A CA 1
ATOM 4022 C C . GLY A 1 543 ? -34.084 -13.701 40.440 1.00 68.12 543 GLY A C 1
ATOM 4023 O O . GLY A 1 543 ? -34.591 -12.607 40.187 1.00 68.12 543 GLY A O 1
ATOM 4024 N N . ALA A 1 544 ? -34.322 -14.379 41.550 1.00 83.56 544 ALA A N 1
ATOM 4025 C CA . ALA A 1 544 ? -35.018 -13.839 42.696 1.00 83.56 544 ALA A CA 1
ATOM 4026 C C . ALA A 1 544 ? -33.996 -13.288 43.700 1.00 83.56 544 ALA A C 1
ATOM 4028 O O . ALA A 1 544 ? -32.964 -13.917 43.932 1.00 83.56 544 ALA A O 1
ATOM 4029 N N . ALA A 1 545 ? -34.278 -12.144 44.321 1.00 90.25 545 ALA A N 1
ATOM 4030 C CA . ALA A 1 545 ? -33.637 -11.774 45.585 1.00 90.25 545 ALA A CA 1
ATOM 4031 C C . ALA A 1 545 ? -34.554 -12.121 46.755 1.00 90.25 545 ALA A C 1
ATOM 4033 O O . ALA A 1 545 ? -35.774 -12.011 46.647 1.00 90.25 545 ALA A O 1
ATOM 4034 N N . THR A 1 546 ? -33.958 -12.504 47.881 1.00 92.38 546 THR A N 1
ATOM 4035 C CA . THR A 1 546 ? -34.705 -12.765 49.109 1.00 92.38 546 THR A CA 1
ATOM 4036 C C . THR A 1 546 ? -34.935 -11.466 49.874 1.00 92.38 546 THR A C 1
ATOM 4038 O O . THR A 1 546 ? -33.987 -10.747 50.182 1.00 92.38 546 THR A O 1
ATOM 4041 N N . LEU A 1 547 ? -36.189 -11.190 50.221 1.00 95.44 547 LEU A N 1
ATOM 4042 C CA . LEU A 1 547 ? -36.564 -10.134 51.155 1.00 95.44 547 LEU A CA 1
ATOM 4043 C C . LEU A 1 547 ? -36.576 -10.698 52.580 1.00 95.44 547 LEU A C 1
ATOM 4045 O O . LEU A 1 547 ? -37.225 -11.713 52.845 1.00 95.44 547 LEU A O 1
ATOM 4049 N N . GLY A 1 548 ? -35.860 -10.035 53.488 1.00 93.94 548 GLY A N 1
ATOM 4050 C CA . GLY A 1 548 ? -35.816 -10.393 54.906 1.00 93.94 548 GLY A CA 1
ATOM 4051 C C . GLY A 1 548 ? -36.960 -9.788 55.727 1.00 93.94 548 GLY A C 1
ATOM 4052 O O . GLY A 1 548 ? -37.858 -9.135 55.204 1.00 93.94 548 GLY A O 1
ATOM 4053 N N . ASN A 1 549 ? -36.898 -9.969 57.049 1.00 95.81 549 ASN A N 1
ATOM 4054 C CA . ASN A 1 549 ? -37.801 -9.335 58.018 1.00 95.81 549 ASN A CA 1
ATOM 4055 C C . ASN A 1 549 ? -37.359 -7.891 58.341 1.00 95.81 549 ASN A C 1
ATOM 4057 O O . ASN A 1 549 ? -37.085 -7.549 59.492 1.00 95.81 549 ASN A O 1
ATOM 4061 N N . ALA A 1 550 ? -37.248 -7.060 57.309 1.00 97.00 550 ALA A N 1
ATOM 4062 C CA . ALA A 1 550 ? -36.926 -5.639 57.393 1.00 97.00 550 ALA A CA 1
ATOM 4063 C C . ALA A 1 550 ? -37.584 -4.902 56.221 1.00 97.00 550 ALA A C 1
ATOM 4065 O O . ALA A 1 550 ? -37.905 -5.520 55.205 1.00 97.00 550 ALA A O 1
ATOM 4066 N N . ASP A 1 551 ? -37.778 -3.594 56.365 1.00 97.81 551 ASP A N 1
ATOM 4067 C CA . ASP A 1 551 ? -38.254 -2.768 55.258 1.00 97.81 551 ASP A CA 1
ATOM 4068 C C . ASP A 1 551 ? -37.182 -2.689 54.165 1.00 97.81 551 ASP A C 1
ATOM 4070 O O . ASP A 1 551 ? -35.980 -2.721 54.441 1.00 97.81 551 ASP A O 1
ATOM 4074 N N . ALA A 1 552 ? -37.617 -2.589 52.913 1.00 97.44 552 ALA A N 1
ATOM 4075 C CA . ALA A 1 552 ? -36.740 -2.552 51.754 1.00 97.44 552 ALA A CA 1
ATOM 4076 C C . ALA A 1 552 ? -37.213 -1.498 50.752 1.00 97.44 552 ALA A C 1
ATOM 4078 O O . ALA A 1 552 ? -38.405 -1.253 50.590 1.00 97.44 552 ALA A O 1
ATOM 4079 N N . THR A 1 553 ? -36.269 -0.895 50.034 1.00 97.69 553 THR A N 1
ATOM 4080 C CA . THR A 1 553 ? -36.571 -0.067 48.862 1.00 97.69 553 THR A CA 1
ATOM 4081 C C . THR A 1 553 ? -36.027 -0.765 47.626 1.00 97.69 553 THR A C 1
ATOM 4083 O O . THR A 1 553 ? -34.846 -1.105 47.575 1.00 97.69 553 THR A O 1
ATOM 4086 N N . LEU A 1 554 ? -36.896 -0.999 46.648 1.00 96.44 554 LEU A N 1
ATOM 4087 C CA . LEU A 1 554 ? -36.547 -1.576 45.359 1.00 96.44 554 LEU A CA 1
ATOM 4088 C C . LEU A 1 554 ? -36.265 -0.454 44.372 1.00 96.44 554 LEU A C 1
ATOM 4090 O O . LEU A 1 554 ? -37.090 0.437 44.179 1.00 96.44 554 LEU A O 1
ATOM 4094 N N . ILE A 1 555 ? -35.103 -0.508 43.739 1.00 94.12 555 ILE A N 1
ATOM 4095 C CA . ILE A 1 555 ? -34.665 0.447 42.727 1.00 94.12 555 ILE A CA 1
ATOM 4096 C C . ILE A 1 555 ? -34.410 -0.346 41.444 1.00 94.12 555 ILE A C 1
ATOM 4098 O O . ILE A 1 555 ? -33.705 -1.362 41.464 1.00 94.12 555 ILE A O 1
ATOM 4102 N N . VAL A 1 556 ? -35.002 0.095 40.330 1.00 84.50 556 VAL A N 1
ATOM 4103 C CA . VAL A 1 556 ? -34.807 -0.536 39.013 1.00 84.50 556 VAL A CA 1
ATOM 4104 C C . VAL A 1 556 ? -33.320 -0.535 38.662 1.00 84.50 556 VAL A C 1
ATOM 4106 O O . VAL A 1 556 ? -32.619 0.443 38.905 1.00 84.50 556 VAL A O 1
ATOM 4109 N N . GLY A 1 557 ? -32.820 -1.660 38.148 1.00 77.25 557 GLY A N 1
ATOM 4110 C CA . GLY A 1 557 ? -31.399 -1.863 37.841 1.00 77.25 557 GLY A CA 1
ATOM 4111 C C . GLY A 1 557 ? -30.538 -2.295 39.039 1.00 77.25 557 GLY A C 1
ATOM 4112 O O . GLY A 1 557 ? -29.569 -3.031 38.851 1.00 77.25 557 GLY A O 1
ATOM 4113 N N . ASN A 1 558 ? -30.913 -1.943 40.277 1.00 83.81 558 ASN A N 1
ATOM 4114 C CA . ASN A 1 558 ? -30.188 -2.371 41.485 1.00 83.81 558 ASN A CA 1
ATOM 4115 C C . ASN A 1 558 ? -30.673 -3.730 42.012 1.00 83.81 558 ASN A C 1
ATOM 4117 O O . ASN A 1 558 ? -29.863 -4.582 42.399 1.00 83.81 558 ASN A O 1
ATOM 4121 N N . ASN A 1 559 ? -31.991 -3.935 42.030 1.00 91.62 559 ASN A N 1
ATOM 4122 C CA . ASN A 1 559 ? -32.639 -5.138 42.553 1.00 91.62 559 ASN A CA 1
ATOM 4123 C C . ASN A 1 559 ? -33.100 -6.065 41.409 1.00 91.62 559 ASN A C 1
ATOM 4125 O O . ASN A 1 559 ? -33.525 -5.562 40.368 1.00 91.62 559 ASN A O 1
ATOM 4129 N N . PRO A 1 560 ? -33.061 -7.407 41.573 1.00 88.62 560 PRO A N 1
ATOM 4130 C CA . PRO A 1 560 ? -33.659 -8.317 40.596 1.00 88.62 560 PRO A CA 1
ATOM 4131 C C . PRO A 1 560 ? -35.148 -8.026 40.351 1.00 88.62 560 PRO A C 1
ATOM 4133 O O . PRO A 1 560 ? -35.845 -7.640 41.293 1.00 88.62 560 PRO A O 1
ATOM 4136 N N . PRO A 1 561 ? -35.682 -8.290 39.147 1.00 93.88 561 PRO A N 1
ATOM 4137 C CA . PRO A 1 561 ? -37.105 -8.098 38.870 1.00 93.88 561 PRO A CA 1
ATOM 4138 C C . PRO A 1 561 ? -38.004 -8.941 39.778 1.00 93.88 561 PRO A C 1
ATOM 4140 O O . PRO A 1 561 ? -39.119 -8.536 40.068 1.00 93.88 561 PRO A O 1
ATOM 4143 N N . THR A 1 562 ? -37.530 -10.097 40.258 1.00 95.69 562 THR A N 1
ATOM 4144 C CA . THR A 1 562 ? -38.277 -10.941 41.200 1.00 95.69 562 THR A CA 1
ATOM 4145 C C . THR A 1 562 ? -37.750 -10.775 42.627 1.00 95.69 562 THR A C 1
ATOM 4147 O O . THR A 1 562 ? -36.558 -10.930 42.887 1.00 95.69 562 THR A O 1
ATOM 4150 N N . GLN A 1 563 ? -38.644 -10.491 43.569 1.00 97.44 563 GLN A N 1
ATOM 4151 C CA . GLN A 1 563 ? -38.365 -10.354 44.997 1.00 97.44 563 GLN A CA 1
ATOM 4152 C C . GLN A 1 563 ? -39.188 -11.376 45.776 1.00 97.44 563 GLN A C 1
ATOM 4154 O O . GLN A 1 563 ? -40.397 -11.467 45.590 1.00 97.44 563 GLN A O 1
ATOM 4159 N N . VAL A 1 564 ? -38.546 -12.148 46.646 1.00 97.31 564 VAL A N 1
ATOM 4160 C CA . VAL A 1 564 ? -39.153 -13.292 47.329 1.00 97.31 564 VAL A CA 1
ATOM 4161 C C . VAL A 1 564 ? -38.966 -13.146 48.831 1.00 97.31 564 VAL A C 1
ATOM 4163 O O . VAL A 1 564 ? -37.871 -13.298 49.356 1.00 97.31 564 VAL A O 1
ATOM 4166 N N . CYS A 1 565 ? -40.043 -12.888 49.559 1.00 97.38 565 CYS A N 1
ATOM 4167 C CA . CYS A 1 565 ? -40.054 -12.983 51.010 1.00 97.38 565 CYS A CA 1
ATOM 4168 C C . CYS A 1 565 ? -40.405 -14.419 51.417 1.00 97.38 565 CYS A C 1
ATOM 4170 O O . CYS A 1 565 ? -41.539 -14.875 51.248 1.00 97.38 565 CYS A O 1
ATOM 4172 N N . ALA A 1 566 ? -39.417 -15.147 51.931 1.00 96.69 566 ALA A N 1
ATOM 4173 C CA . ALA A 1 566 ? -39.596 -16.467 52.544 1.00 96.69 566 ALA A CA 1
ATOM 4174 C C . ALA A 1 566 ? -39.322 -16.455 54.056 1.00 96.69 566 ALA A C 1
ATOM 4176 O O . ALA A 1 566 ? -39.565 -17.442 54.738 1.00 96.69 566 ALA A O 1
ATOM 4177 N N . THR A 1 567 ? -38.835 -15.336 54.594 1.00 96.12 567 THR A N 1
ATOM 4178 C CA . THR A 1 567 ? -38.577 -15.165 56.025 1.00 96.12 567 THR A CA 1
ATOM 4179 C C . THR A 1 567 ? -39.883 -14.908 56.778 1.00 96.12 567 THR A C 1
ATOM 4181 O O . THR A 1 567 ? -40.751 -14.181 56.290 1.00 96.12 567 THR A O 1
ATOM 4184 N N . SER A 1 568 ? -40.026 -15.480 57.977 1.00 96.56 568 SER A N 1
ATOM 4185 C CA . SER A 1 568 ? -41.136 -15.153 58.877 1.00 96.56 568 SER A CA 1
ATOM 4186 C C . SER A 1 568 ? -41.097 -13.679 59.270 1.00 96.56 568 SER A C 1
ATOM 4188 O O . SER A 1 568 ? -40.068 -13.181 59.734 1.00 96.56 568 SER A O 1
ATOM 4190 N N . LEU A 1 569 ? -42.219 -12.985 59.101 1.00 97.56 569 LEU A N 1
ATOM 4191 C CA . LEU A 1 569 ? -42.343 -11.579 59.475 1.00 97.56 569 LEU A CA 1
ATOM 4192 C C . LEU A 1 569 ? -42.798 -11.470 60.930 1.00 97.56 569 LEU A C 1
ATOM 4194 O O . LEU A 1 569 ? -43.727 -12.158 61.349 1.00 97.56 569 LEU A O 1
ATOM 4198 N N . THR A 1 570 ? -42.146 -10.605 61.706 1.00 96.94 570 THR A N 1
ATOM 4199 C CA . THR A 1 570 ? -42.496 -10.343 63.120 1.00 96.94 570 THR A CA 1
ATOM 4200 C C . THR A 1 570 ? -43.151 -8.977 63.330 1.00 96.94 570 THR A C 1
ATOM 4202 O O . THR A 1 570 ? -43.450 -8.614 64.463 1.00 96.94 570 THR A O 1
ATOM 4205 N N . ALA A 1 571 ? -43.318 -8.214 62.253 1.00 97.12 571 ALA A N 1
ATOM 4206 C CA . ALA A 1 571 ? -44.046 -6.956 62.149 1.00 97.12 571 ALA A CA 1
ATOM 4207 C C . ALA A 1 571 ? -44.434 -6.766 60.671 1.00 97.12 571 ALA A C 1
ATOM 4209 O O . ALA A 1 571 ? -43.871 -7.451 59.809 1.00 97.12 571 ALA A O 1
ATOM 4210 N N . ASP A 1 572 ? -45.360 -5.855 60.365 1.00 98.00 572 ASP A N 1
ATOM 4211 C CA . ASP A 1 572 ? -45.616 -5.475 58.971 1.00 98.00 572 ASP A CA 1
ATOM 4212 C C . ASP A 1 572 ? -44.333 -4.889 58.372 1.00 98.00 572 ASP A C 1
ATOM 4214 O O . ASP A 1 572 ? -43.680 -4.052 59.001 1.00 98.00 572 ASP A O 1
ATOM 4218 N N . ARG A 1 573 ? -43.950 -5.352 57.178 1.00 98.38 573 ARG A N 1
ATOM 4219 C CA . ARG A 1 573 ? -42.753 -4.872 56.472 1.00 98.38 573 ARG A CA 1
ATOM 4220 C C . ARG A 1 573 ? -43.122 -4.210 55.172 1.00 98.38 573 ARG A C 1
ATOM 4222 O O . ARG A 1 573 ? -43.951 -4.733 54.435 1.00 98.38 573 ARG A O 1
ATOM 4229 N N . THR A 1 574 ? -42.475 -3.095 54.876 1.00 98.38 574 THR A N 1
ATOM 4230 C CA . THR A 1 574 ? -42.748 -2.303 53.682 1.00 98.38 574 THR A CA 1
ATOM 4231 C C . THR A 1 574 ? -41.662 -2.498 52.635 1.00 98.38 574 THR A C 1
ATOM 4233 O O . THR A 1 574 ? -40.474 -2.332 52.901 1.00 98.38 574 THR A O 1
ATOM 4236 N N . VAL A 1 575 ? -42.088 -2.822 51.421 1.00 98.25 575 VAL A N 1
ATOM 4237 C CA . VAL A 1 575 ? -41.281 -2.849 50.207 1.00 98.25 575 VAL A CA 1
ATOM 4238 C C . VAL A 1 575 ? -41.698 -1.655 49.359 1.00 98.25 575 VAL A C 1
ATOM 4240 O O . VAL A 1 575 ? -42.756 -1.671 48.734 1.00 98.25 575 VAL A O 1
ATOM 4243 N N . THR A 1 576 ? -40.886 -0.606 49.343 1.00 98.25 576 THR A N 1
ATOM 4244 C CA . THR A 1 576 ? -41.154 0.596 48.545 1.00 98.25 576 THR A CA 1
ATOM 4245 C C . THR A 1 576 ? -40.563 0.432 47.152 1.00 98.25 576 THR A C 1
ATOM 4247 O O . THR A 1 576 ? -39.355 0.243 47.026 1.00 98.25 576 THR A O 1
ATOM 4250 N N . VAL A 1 577 ? -41.371 0.542 46.097 1.00 97.62 577 VAL A N 1
ATOM 4251 C CA . VAL A 1 577 ? -40.852 0.639 44.723 1.00 97.62 577 VAL A CA 1
ATOM 4252 C C . VAL A 1 577 ? -40.481 2.087 44.402 1.00 97.62 577 VAL A C 1
ATOM 4254 O O . VAL A 1 577 ? -41.326 2.978 44.374 1.00 97.62 577 VAL A O 1
ATOM 4257 N N . SER A 1 578 ? -39.187 2.341 44.217 1.00 96.62 578 SER A N 1
ATOM 4258 C CA . SER A 1 578 ? -38.646 3.678 43.970 1.00 96.62 578 SER A CA 1
ATOM 4259 C C . SER A 1 578 ? -38.879 4.119 42.528 1.00 96.62 578 SER A C 1
ATOM 4261 O O . SER A 1 578 ? -38.730 3.327 41.599 1.00 96.62 578 SER A O 1
ATOM 4263 N N . THR A 1 579 ? -39.208 5.393 42.318 1.00 95.88 579 THR A N 1
ATOM 4264 C CA . THR A 1 579 ? -39.258 6.002 40.977 1.00 95.88 579 THR A CA 1
ATOM 4265 C C . THR A 1 579 ? -37.871 6.398 40.466 1.00 95.88 579 THR A C 1
ATOM 4267 O O . THR A 1 579 ? -37.716 6.714 39.288 1.00 95.88 579 THR A O 1
ATOM 4270 N N . THR A 1 580 ? -36.847 6.376 41.326 1.00 90.75 580 THR A N 1
ATOM 4271 C CA . THR A 1 580 ? -35.464 6.669 40.941 1.00 90.75 580 THR A CA 1
ATOM 4272 C C . THR A 1 580 ? -35.002 5.688 39.865 1.00 90.75 580 THR A C 1
ATOM 4274 O O . THR A 1 580 ? -34.900 4.489 40.116 1.00 90.75 580 THR A O 1
ATOM 4277 N N . GLY A 1 581 ? -34.709 6.206 38.670 1.00 80.94 581 GLY A N 1
ATOM 4278 C CA . GLY A 1 581 ? -34.220 5.418 37.534 1.00 80.94 581 GLY A CA 1
ATOM 4279 C C . GLY A 1 581 ? -35.285 4.616 36.775 1.00 80.94 581 GLY A C 1
ATOM 4280 O O . GLY A 1 581 ? -34.934 3.967 35.794 1.00 80.94 581 GLY A O 1
ATOM 4281 N N . ALA A 1 582 ? -36.559 4.670 37.182 1.00 87.50 582 ALA A N 1
ATOM 4282 C CA . ALA A 1 582 ? -37.640 3.931 36.532 1.00 87.50 582 ALA A CA 1
ATOM 4283 C C . ALA A 1 582 ? -38.092 4.598 35.217 1.00 87.50 582 ALA A C 1
ATOM 4285 O O . ALA A 1 582 ? -38.227 5.822 35.128 1.00 87.50 582 ALA A O 1
ATOM 4286 N N . LYS A 1 583 ? -38.348 3.785 34.190 1.00 87.38 583 LYS A N 1
ATOM 4287 C CA . LYS A 1 583 ? -38.855 4.167 32.866 1.00 87.38 583 LYS A CA 1
ATOM 4288 C C . LYS A 1 583 ? -40.098 3.355 32.522 1.00 87.38 583 LYS A C 1
ATOM 4290 O O . LYS A 1 583 ? -40.330 2.285 33.080 1.00 87.38 583 LYS A O 1
ATOM 4295 N N . ASN A 1 584 ? -40.894 3.862 31.579 1.00 92.06 584 ASN A N 1
ATOM 4296 C CA . ASN A 1 584 ? -42.097 3.161 31.139 1.00 92.06 584 ASN A CA 1
ATOM 4297 C C . ASN A 1 584 ? -41.756 1.730 30.680 1.00 92.06 584 ASN A C 1
ATOM 4299 O O . ASN A 1 584 ? -40.853 1.553 29.858 1.00 92.06 584 ASN A O 1
ATOM 4303 N N . GLY A 1 585 ? -42.451 0.735 31.238 1.00 88.75 585 GLY A N 1
ATOM 4304 C CA . GLY A 1 585 ? -42.243 -0.691 30.966 1.00 88.75 585 GLY A CA 1
ATOM 4305 C C . GLY A 1 585 ? -41.386 -1.454 31.985 1.00 88.75 585 GLY A C 1
ATOM 4306 O O . GLY A 1 585 ? -41.311 -2.679 31.904 1.00 88.75 585 GLY A O 1
ATOM 4307 N N . ASP A 1 586 ? -40.743 -0.784 32.948 1.00 90.31 586 ASP A N 1
ATOM 4308 C CA . ASP A 1 586 ? -39.964 -1.477 33.986 1.00 90.31 586 ASP A CA 1
ATOM 4309 C C . ASP A 1 586 ? -40.881 -2.226 34.960 1.00 90.31 586 ASP A C 1
ATOM 4311 O O . ASP A 1 586 ? -41.937 -1.712 35.323 1.00 90.31 586 ASP A O 1
ATOM 4315 N N . ARG A 1 587 ? -40.486 -3.433 35.401 1.00 95.56 587 ARG A N 1
ATOM 4316 C CA . ARG A 1 587 ? -41.343 -4.334 36.195 1.00 95.56 587 ARG A CA 1
ATOM 4317 C C . ARG A 1 587 ? -40.668 -4.903 37.440 1.00 95.56 587 ARG A C 1
ATOM 4319 O O . ARG A 1 587 ? -39.492 -5.265 37.404 1.00 95.56 587 ARG A O 1
ATOM 4326 N N . PHE A 1 588 ? -41.460 -5.095 38.494 1.00 97.00 588 PHE A N 1
ATOM 4327 C CA . PHE A 1 588 ? -41.120 -5.950 39.634 1.00 97.00 588 PHE A CA 1
ATOM 4328 C C . PHE A 1 588 ? -42.230 -6.970 39.897 1.00 97.00 588 PHE A C 1
ATOM 4330 O O . PHE A 1 588 ? -43.406 -6.617 39.903 1.00 97.00 588 PHE A O 1
ATOM 4337 N N . ARG A 1 589 ? -41.847 -8.215 40.192 1.00 97.12 589 ARG A N 1
ATOM 4338 C CA . ARG A 1 589 ? -42.693 -9.250 40.792 1.00 97.12 589 ARG A CA 1
ATOM 4339 C C . ARG A 1 589 ? -42.262 -9.465 42.236 1.00 97.12 589 ARG A C 1
ATOM 4341 O O . ARG A 1 589 ? -41.157 -9.933 42.493 1.00 97.12 589 ARG A O 1
ATOM 4348 N N . ILE A 1 590 ? -43.130 -9.145 43.182 1.00 98.31 590 ILE A N 1
ATOM 4349 C CA . ILE A 1 590 ? -42.869 -9.246 44.618 1.00 98.31 590 ILE A CA 1
ATOM 4350 C C . ILE A 1 590 ? -43.768 -10.341 45.176 1.00 98.31 590 ILE A C 1
ATOM 4352 O O . ILE A 1 590 ? -44.988 -10.269 45.068 1.00 98.31 590 ILE A O 1
ATOM 4356 N N . ALA A 1 591 ? -43.171 -11.371 45.756 1.00 97.81 591 ALA A N 1
ATOM 4357 C CA . ALA A 1 591 ? -43.858 -12.556 46.236 1.00 97.81 591 ALA A CA 1
ATOM 4358 C C . ALA A 1 591 ? -43.573 -12.771 47.720 1.00 97.81 591 ALA A C 1
ATOM 4360 O O . ALA A 1 591 ? -42.420 -12.785 48.147 1.00 97.81 591 ALA A O 1
ATOM 4361 N N . ARG A 1 592 ? -44.622 -13.007 48.504 1.00 97.88 592 ARG A N 1
ATOM 4362 C CA . ARG A 1 592 ? -44.526 -13.536 49.859 1.00 97.88 592 ARG A CA 1
ATOM 4363 C C . ARG A 1 592 ? -44.924 -15.004 49.835 1.00 97.88 592 ARG A C 1
ATOM 4365 O O . ARG A 1 592 ? -46.088 -15.347 49.664 1.00 97.88 592 ARG A O 1
ATOM 4372 N N . THR A 1 593 ? -43.942 -15.877 49.987 1.00 97.06 593 THR A N 1
ATOM 4373 C CA . THR A 1 593 ? -44.125 -17.326 49.818 1.00 97.06 593 THR A CA 1
ATOM 4374 C C . THR A 1 593 ? -44.868 -17.961 50.985 1.00 97.06 593 THR A C 1
ATOM 4376 O O . THR A 1 593 ? -44.938 -17.381 52.066 1.00 97.06 593 THR A O 1
ATOM 4379 N N . ALA A 1 594 ? -45.370 -19.185 50.792 1.00 93.62 594 ALA A N 1
ATOM 4380 C CA . ALA A 1 594 ? -45.966 -19.985 51.864 1.00 93.62 594 ALA A CA 1
ATOM 4381 C C . ALA A 1 594 ? -44.991 -20.276 53.026 1.00 93.62 594 ALA A C 1
ATOM 4383 O O . ALA A 1 594 ? -45.425 -20.504 54.150 1.00 93.62 594 ALA A O 1
ATOM 4384 N N . ALA A 1 595 ? -43.677 -20.224 52.770 1.00 90.62 595 ALA A N 1
ATOM 4385 C CA . ALA A 1 595 ? -42.641 -20.388 53.790 1.00 90.62 595 ALA A CA 1
ATOM 4386 C C . ALA A 1 595 ? -42.480 -19.154 54.705 1.00 90.62 595 ALA A C 1
ATOM 4388 O O . ALA A 1 595 ? -41.936 -19.275 55.801 1.00 90.62 595 ALA A O 1
ATOM 4389 N N . SER A 1 596 ? -42.971 -17.976 54.291 1.00 92.69 596 SER A N 1
ATOM 4390 C CA . SER A 1 596 ? -42.973 -16.763 55.117 1.00 92.69 596 SER A CA 1
ATOM 4391 C C . SER A 1 596 ? -44.059 -16.860 56.194 1.00 92.69 596 SER A C 1
ATOM 4393 O O . SER A 1 596 ? -45.221 -16.515 55.964 1.00 92.69 596 SER A O 1
ATOM 4395 N N . GLY A 1 597 ? -43.678 -17.353 57.376 1.00 89.44 597 GLY A N 1
ATOM 4396 C CA . GLY A 1 597 ? -44.547 -17.430 58.553 1.00 89.44 597 GLY A CA 1
ATOM 4397 C C . GLY A 1 597 ? -44.866 -16.066 59.189 1.00 89.44 597 GLY A C 1
ATOM 4398 O O . GLY A 1 597 ? -44.454 -15.010 58.702 1.00 89.44 597 GLY A O 1
ATOM 4399 N N . GLY A 1 598 ? -45.581 -16.093 60.318 1.00 89.88 598 GLY A N 1
ATOM 4400 C CA . GLY A 1 598 ? -46.005 -14.898 61.062 1.00 89.88 598 GLY A CA 1
ATOM 4401 C C . GLY A 1 598 ? -47.301 -14.259 60.538 1.00 89.88 598 GLY A C 1
ATOM 4402 O O . GLY A 1 598 ? -47.643 -14.384 59.366 1.00 89.88 598 GLY A O 1
ATOM 4403 N N . ALA A 1 599 ? -48.036 -13.573 61.421 1.00 92.62 599 ALA A N 1
ATOM 4404 C CA . ALA A 1 599 ? -49.364 -13.009 61.127 1.00 92.62 599 ALA A CA 1
ATOM 4405 C C . ALA A 1 599 ? -49.342 -11.638 60.417 1.00 92.62 599 ALA A C 1
ATOM 4407 O O . ALA A 1 599 ? -50.390 -11.117 60.047 1.00 92.62 599 ALA A O 1
ATOM 4408 N N . PHE A 1 600 ? -48.161 -11.047 60.244 1.00 97.56 600 PHE A N 1
ATOM 4409 C CA . PHE A 1 600 ? -47.974 -9.712 59.669 1.00 97.56 600 PHE A CA 1
ATOM 4410 C C . PHE A 1 600 ? -47.964 -9.741 58.145 1.00 97.56 600 PHE A C 1
ATOM 4412 O O . PHE A 1 600 ? -47.747 -10.803 57.580 1.00 97.56 600 PHE A O 1
ATOM 4419 N N . ASN A 1 601 ? -48.181 -8.616 57.467 1.00 97.50 601 ASN A N 1
ATOM 4420 C CA . ASN A 1 601 ? -48.202 -8.494 56.008 1.00 97.50 601 ASN A CA 1
ATOM 4421 C C . ASN A 1 601 ? -46.867 -7.993 55.438 1.00 97.50 601 ASN A C 1
ATOM 4423 O O . ASN A 1 601 ? -46.136 -7.239 56.079 1.00 97.50 601 ASN A O 1
ATOM 4427 N N . LEU A 1 602 ? -46.586 -8.365 54.185 1.00 98.12 602 LEU A N 1
ATOM 4428 C CA . LEU A 1 602 ? -45.607 -7.655 53.363 1.00 98.12 602 LEU A CA 1
ATOM 4429 C C . LEU A 1 602 ? -46.355 -6.590 52.555 1.00 98.12 602 LEU A C 1
ATOM 4431 O O . LEU A 1 602 ? -47.177 -6.922 51.704 1.00 98.12 602 LEU A O 1
ATOM 4435 N N . ILE A 1 603 ? -46.105 -5.323 52.845 1.00 98.44 603 ILE A N 1
ATOM 4436 C CA . ILE A 1 603 ? -46.776 -4.171 52.249 1.00 98.44 603 ILE A CA 1
ATOM 4437 C C . ILE A 1 603 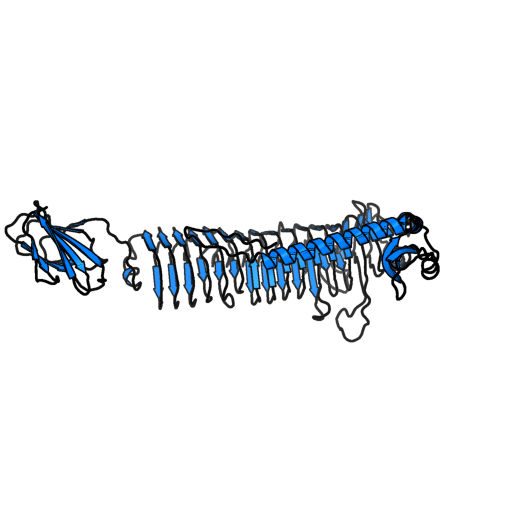? -45.939 -3.676 51.074 1.00 98.44 603 ILE A C 1
ATOM 4439 O O . ILE A 1 603 ? -44.797 -3.275 51.263 1.00 98.44 603 ILE A O 1
ATOM 4443 N N . VAL A 1 604 ? -46.487 -3.658 49.862 1.00 98.19 604 VAL A N 1
ATOM 4444 C CA . VAL A 1 604 ? -45.827 -3.018 48.716 1.00 98.19 604 VAL A CA 1
ATOM 4445 C C . VAL A 1 604 ? -46.311 -1.576 48.600 1.00 98.19 604 VAL A C 1
ATOM 4447 O O . VAL A 1 604 ? -47.491 -1.341 48.346 1.00 98.19 604 VAL A O 1
ATOM 4450 N N . ALA A 1 605 ? -45.410 -0.614 48.796 1.00 97.75 605 ALA A N 1
ATOM 4451 C CA . ALA A 1 605 ? -45.685 0.822 48.773 1.00 97.75 605 ALA A CA 1
ATOM 4452 C C . ALA A 1 605 ? -45.073 1.508 47.540 1.00 97.75 605 ALA A C 1
ATOM 4454 O O . ALA A 1 605 ? -44.202 0.952 46.874 1.00 97.75 605 ALA A O 1
ATOM 4455 N N . GLY A 1 606 ? -45.518 2.733 47.242 1.00 95.62 606 GLY A N 1
ATOM 4456 C CA . GLY A 1 606 ? -45.070 3.498 46.068 1.00 95.62 606 GLY A CA 1
ATOM 4457 C C . GLY A 1 606 ? -45.836 3.188 44.776 1.00 95.62 606 GLY A C 1
ATOM 4458 O O . GLY A 1 606 ? -45.463 3.695 43.725 1.00 95.62 606 GLY A O 1
ATOM 4459 N N . VAL A 1 607 ? -46.906 2.388 44.859 1.00 96.88 607 VAL A N 1
ATOM 4460 C CA . VAL A 1 607 ? -47.761 1.981 43.734 1.00 96.88 607 VAL A CA 1
ATOM 4461 C C . VAL A 1 607 ? -49.038 2.834 43.698 1.00 96.88 607 VAL A C 1
ATOM 4463 O O . VAL A 1 607 ? -49.674 3.077 44.727 1.00 96.88 607 VAL A O 1
ATOM 4466 N N . THR A 1 608 ? -49.442 3.291 42.516 1.00 94.12 608 THR A N 1
ATOM 4467 C CA . THR A 1 608 ? -50.722 3.956 42.254 1.00 94.12 608 THR A CA 1
ATOM 4468 C C . THR A 1 608 ? -51.879 3.036 42.651 1.00 94.12 608 THR A C 1
ATOM 4470 O O . THR A 1 608 ? -51.922 1.873 42.257 1.00 94.12 608 THR A O 1
ATOM 4473 N N . GLY A 1 609 ? -52.823 3.561 43.437 1.00 88.56 609 GLY A N 1
ATOM 4474 C CA . GLY A 1 609 ? -53.907 2.780 44.051 1.00 88.56 609 GLY A CA 1
ATOM 4475 C C . GLY A 1 609 ? -53.703 2.488 45.542 1.00 88.56 609 GLY A C 1
ATOM 4476 O O . GLY A 1 609 ? -54.633 2.024 46.194 1.00 88.56 609 GLY A O 1
ATOM 4477 N N . GLY A 1 610 ? -52.536 2.837 46.097 1.00 91.56 610 GLY A N 1
ATOM 4478 C CA . GLY A 1 610 ? -52.231 2.724 47.522 1.00 91.56 610 GLY A CA 1
ATOM 4479 C C . GLY A 1 610 ? -51.326 1.533 47.853 1.00 91.56 610 GLY A C 1
ATOM 4480 O O . GLY A 1 610 ? -50.929 0.783 46.962 1.00 91.56 610 GLY A O 1
ATOM 4481 N N . PRO A 1 611 ? -50.947 1.369 49.131 1.00 95.62 611 PRO A N 1
ATOM 4482 C CA . PRO A 1 611 ? -50.144 0.233 49.558 1.00 95.62 611 PRO A CA 1
ATOM 4483 C C . PRO A 1 611 ? -50.914 -1.085 49.396 1.00 95.62 611 PRO A C 1
ATOM 4485 O O . PRO A 1 611 ? -52.083 -1.188 49.769 1.00 95.62 611 PRO A O 1
ATOM 4488 N N . PHE A 1 612 ? -50.242 -2.113 48.880 1.00 97.19 612 PHE A N 1
ATOM 4489 C CA . PHE A 1 612 ? -50.823 -3.440 48.688 1.00 97.19 612 PHE A CA 1
ATOM 4490 C C . PHE A 1 612 ? -50.294 -4.425 49.726 1.00 97.19 612 PHE A C 1
ATOM 4492 O O . PHE A 1 612 ? -49.109 -4.749 49.739 1.00 97.19 612 PHE A O 1
ATOM 4499 N N . ASN A 1 613 ? -51.190 -4.966 50.549 1.00 97.75 613 ASN A N 1
ATOM 4500 C CA . ASN A 1 613 ? -50.840 -5.989 51.531 1.00 97.75 613 ASN A CA 1
ATOM 4501 C C . ASN A 1 613 ? -50.784 -7.373 50.868 1.00 97.75 613 ASN A C 1
ATOM 4503 O O . ASN A 1 613 ? -51.750 -7.805 50.221 1.00 97.75 613 ASN A O 1
ATOM 4507 N N . LEU A 1 614 ? -49.656 -8.060 51.049 1.00 97.75 614 LEU A N 1
ATOM 4508 C CA . LEU A 1 614 ? -49.437 -9.448 50.658 1.00 97.75 614 LEU A CA 1
ATOM 4509 C C . LEU A 1 614 ? -49.439 -10.346 51.898 1.00 97.75 614 LEU A C 1
ATOM 4511 O O . LEU A 1 614 ? -48.528 -10.313 52.738 1.00 97.75 614 LEU A O 1
ATOM 4515 N N . ALA A 1 615 ? -50.478 -11.172 51.986 1.00 96.81 615 ALA A N 1
ATOM 4516 C CA . ALA A 1 615 ? -50.538 -12.279 52.927 1.00 96.81 615 ALA A CA 1
ATOM 4517 C C . ALA A 1 615 ? -49.552 -13.388 52.517 1.00 96.81 615 ALA A C 1
ATOM 4519 O O . ALA A 1 615 ? -49.015 -13.398 51.406 1.00 96.81 615 ALA A O 1
ATOM 4520 N N . THR A 1 616 ? -49.298 -14.327 53.425 1.00 96.81 616 THR A N 1
ATOM 4521 C CA . THR A 1 616 ? -48.523 -15.537 53.127 1.00 96.81 616 THR A CA 1
ATOM 4522 C C . THR A 1 616 ? -49.129 -16.265 51.922 1.00 96.81 616 THR A C 1
ATOM 4524 O O . THR A 1 616 ? -50.335 -16.497 51.878 1.00 96.81 616 THR A O 1
ATOM 4527 N N . GLY A 1 617 ? -48.296 -16.612 50.938 1.00 96.25 617 GLY A N 1
ATOM 4528 C CA . GLY A 1 617 ? -48.735 -17.263 49.702 1.00 96.25 617 GLY A CA 1
ATOM 4529 C C . GLY A 1 617 ? -49.309 -16.311 48.647 1.00 96.25 617 GLY A C 1
ATOM 4530 O O . GLY A 1 617 ? -50.083 -16.758 47.810 1.00 96.25 617 GLY A O 1
ATOM 4531 N N . GLN A 1 618 ? -48.980 -15.015 48.669 1.00 98.12 618 GLN A N 1
ATOM 4532 C CA . GLN A 1 618 ? -49.449 -14.037 47.676 1.00 98.12 618 GLN A CA 1
ATOM 4533 C C . GLN A 1 618 ? -48.304 -13.362 46.923 1.00 98.12 618 GLN A C 1
ATOM 4535 O O . GLN A 1 618 ? -47.173 -13.284 47.402 1.00 98.12 618 GLN A O 1
ATOM 4540 N N . TRP A 1 619 ? -48.609 -12.827 45.743 1.00 98.25 619 TRP A N 1
ATOM 4541 C CA . TRP A 1 619 ? -47.673 -12.058 44.928 1.00 98.25 619 TRP A CA 1
ATOM 4542 C C . TRP A 1 619 ? -48.340 -10.850 44.260 1.00 98.25 619 TRP A C 1
ATOM 4544 O O . TRP A 1 619 ? -49.559 -10.819 44.083 1.00 98.25 619 TRP A O 1
ATOM 4554 N N . LEU A 1 620 ? -47.519 -9.868 43.887 1.00 98.12 620 LEU A N 1
ATOM 4555 C CA . LEU A 1 620 ? -47.874 -8.647 43.165 1.00 98.12 620 LEU A CA 1
ATOM 4556 C C . LEU A 1 620 ? -46.890 -8.421 42.018 1.00 98.12 620 LEU A C 1
ATOM 4558 O O . LEU A 1 620 ? -45.682 -8.534 42.218 1.00 98.12 620 LEU A O 1
ATOM 4562 N N . GLU A 1 621 ? -47.395 -8.057 40.848 1.00 98.25 621 GLU A N 1
ATOM 4563 C CA . GLU A 1 621 ? -46.612 -7.479 39.761 1.00 98.25 621 GLU A CA 1
ATOM 4564 C C . GLU A 1 621 ? -46.961 -6.004 39.6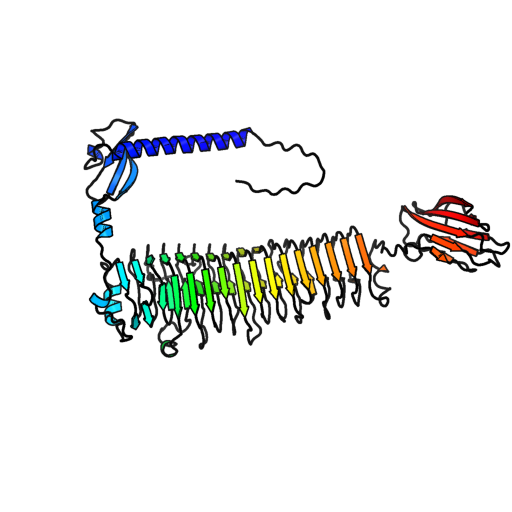02 1.00 98.25 621 GLU A C 1
ATOM 4566 O O . GLU A 1 621 ? -48.133 -5.613 39.616 1.00 98.25 621 GLU A O 1
ATOM 4571 N N . VAL A 1 622 ? -45.920 -5.190 39.463 1.00 97.88 622 VAL A N 1
ATOM 4572 C CA . VAL A 1 622 ? -46.036 -3.760 39.196 1.00 97.88 622 VAL A CA 1
ATOM 4573 C C . VAL A 1 622 ? -45.228 -3.394 37.962 1.00 97.88 622 VAL A C 1
ATOM 4575 O O . VAL A 1 622 ? -44.152 -3.949 37.740 1.00 97.88 622 VAL A O 1
ATOM 4578 N N . GLU A 1 623 ? -45.739 -2.446 37.184 1.00 97.69 623 GLU A N 1
ATOM 4579 C CA . GLU A 1 623 ? -45.082 -1.861 36.020 1.00 97.69 623 GLU A CA 1
ATOM 4580 C C . GLU A 1 623 ? -45.042 -0.341 36.155 1.00 97.69 623 GLU A C 1
ATOM 4582 O O . GLU A 1 623 ? -46.015 0.279 36.585 1.00 97.69 623 GLU A O 1
ATOM 4587 N N . TYR A 1 624 ? -43.922 0.279 35.804 1.00 96.69 624 TYR A N 1
ATOM 4588 C CA . TYR A 1 624 ? -43.829 1.729 35.774 1.00 96.69 624 TYR A CA 1
ATOM 4589 C C . TYR A 1 624 ? -44.445 2.264 34.475 1.00 96.69 624 TYR A C 1
ATOM 4591 O O . TYR A 1 624 ? -43.994 1.910 33.391 1.00 96.69 624 TYR A O 1
ATOM 4599 N N . VAL A 1 625 ? -45.462 3.125 34.575 1.00 95.31 625 VAL A N 1
ATOM 4600 C CA . VAL A 1 625 ? -46.099 3.858 33.464 1.00 95.31 625 VAL A CA 1
ATOM 4601 C C . VAL A 1 625 ? -46.391 5.283 33.944 1.00 95.31 625 VAL A C 1
ATOM 4603 O O . VAL A 1 625 ? -47.476 5.584 34.439 1.00 95.31 625 VAL A O 1
ATOM 4606 N N . SER A 1 626 ? -45.379 6.154 33.891 1.00 90.88 626 SER A N 1
ATOM 4607 C CA . SER A 1 626 ? -45.402 7.493 34.515 1.00 90.88 626 SER A CA 1
ATOM 4608 C C . SER A 1 626 ? -45.670 7.472 36.036 1.00 90.88 626 SER A C 1
ATOM 4610 O O . SER A 1 626 ? -46.117 8.459 36.616 1.00 90.88 626 SER A O 1
ATOM 4612 N N . GLY A 1 627 ? -45.384 6.335 36.673 1.00 94.75 627 GLY A N 1
ATOM 4613 C CA . GLY A 1 627 ? -45.666 5.986 38.066 1.00 94.75 627 GLY A CA 1
ATOM 4614 C C . GLY A 1 627 ? -45.803 4.465 38.186 1.00 94.75 627 GLY A C 1
ATOM 4615 O O . GLY A 1 627 ? -46.154 3.809 37.209 1.00 94.75 627 GLY A O 1
ATOM 4616 N N . TRP A 1 628 ? -45.501 3.869 39.341 1.00 97.50 628 TRP A N 1
ATOM 4617 C CA . TRP A 1 628 ? -45.666 2.419 39.513 1.00 97.50 628 TRP A CA 1
ATOM 4618 C C . TRP A 1 628 ? -47.141 2.050 39.573 1.00 97.50 628 TRP A C 1
ATOM 4620 O O . TRP A 1 628 ? -47.859 2.556 40.423 1.00 97.50 628 TRP A O 1
ATOM 4630 N N . GLN A 1 629 ? -47.593 1.141 38.721 1.00 97.75 629 GLN A N 1
ATOM 4631 C CA . GLN A 1 629 ? -48.972 0.668 38.671 1.00 97.75 629 GLN A CA 1
ATOM 4632 C C . GLN A 1 629 ? -49.003 -0.840 38.892 1.00 97.75 629 GLN A C 1
ATOM 4634 O O . GLN A 1 629 ? -48.146 -1.559 38.388 1.00 97.75 629 GLN A O 1
ATOM 4639 N N . MET A 1 630 ? -49.988 -1.336 39.641 1.00 97.75 630 MET A N 1
ATOM 4640 C CA . MET A 1 630 ? -50.224 -2.776 39.738 1.00 97.75 630 MET A CA 1
ATOM 4641 C C . MET A 1 630 ? -50.730 -3.296 38.393 1.00 97.75 630 MET A C 1
ATOM 4643 O O . MET A 1 630 ? -51.757 -2.833 37.902 1.00 97.75 630 MET A O 1
ATOM 4647 N N . THR A 1 631 ? -50.050 -4.296 37.841 1.00 97.56 631 THR A N 1
ATOM 4648 C CA . THR A 1 631 ? -50.461 -4.969 36.602 1.00 97.56 631 THR A CA 1
ATOM 4649 C C . THR A 1 631 ? -51.082 -6.333 36.864 1.00 97.56 631 THR A C 1
ATOM 4651 O O . THR A 1 631 ? -51.973 -6.745 36.124 1.00 97.56 631 THR A O 1
ATOM 4654 N N . ALA A 1 632 ? -50.678 -7.016 37.939 1.00 97.38 632 ALA A N 1
ATOM 4655 C CA . ALA A 1 632 ? -51.301 -8.263 38.368 1.00 97.38 632 ALA A CA 1
ATOM 4656 C C . ALA A 1 632 ? -51.105 -8.532 39.870 1.00 97.38 632 ALA A C 1
ATOM 4658 O O . ALA A 1 632 ? -50.163 -8.050 40.496 1.00 97.38 632 ALA A O 1
ATOM 4659 N N . LYS A 1 633 ? -52.001 -9.329 40.459 1.00 97.81 633 LYS A N 1
ATOM 4660 C CA . LYS A 1 633 ? -51.920 -9.833 41.838 1.00 97.81 633 LYS A CA 1
ATOM 4661 C C . LYS A 1 633 ? -52.519 -11.234 41.883 1.00 97.81 633 LYS A C 1
ATOM 4663 O O . LYS A 1 633 ? -53.514 -11.491 41.209 1.00 97.81 633 LYS A O 1
ATOM 4668 N N . GLY A 1 634 ? -51.968 -12.119 42.708 1.00 97.00 634 GLY A N 1
ATOM 4669 C CA . GLY A 1 634 ? -52.521 -13.461 42.865 1.00 97.00 634 GLY A CA 1
ATOM 4670 C C . GLY A 1 634 ? -52.044 -14.193 44.110 1.00 97.00 634 GLY A C 1
ATOM 4671 O O . GLY A 1 634 ? -51.256 -13.678 44.906 1.00 97.00 634 GLY A O 1
ATOM 4672 N N . THR A 1 635 ? -52.548 -15.411 44.269 1.00 95.62 635 THR A N 1
ATOM 4673 C CA . THR A 1 635 ? -52.003 -16.422 45.180 1.00 95.62 635 THR A CA 1
ATOM 4674 C C . THR A 1 635 ? -50.916 -17.228 44.460 1.00 95.62 635 THR A C 1
ATOM 4676 O O . THR A 1 635 ? -50.938 -17.321 43.229 1.00 95.62 635 THR A O 1
ATOM 4679 N N . LEU A 1 636 ? -49.931 -17.728 45.209 1.00 87.25 636 LEU A N 1
ATOM 4680 C CA . LEU A 1 636 ? -48.832 -18.574 44.728 1.00 87.25 636 LEU A CA 1
ATOM 4681 C C . LEU A 1 636 ? -49.239 -20.039 44.592 1.00 87.25 636 LEU A C 1
ATOM 4683 O O . LEU A 1 636 ? -50.085 -20.486 45.400 1.00 87.25 636 LEU A O 1
#

Radius of gyration: 38.09 Å; chains: 1; bounding box: 92×48×123 Å

Foldseek 3Di:
DDDDDDDDDDDDDDDDDPVVVVVVVVVVVVVVVVVVVLLVVLVVVQVVDDEALDQVVQVVVDDAQHKHWYDVVPQKIWIWGQHPVGTDTDDIDGDPVSVVVVVPPDADELVVQPWDQAQPARAVSLVVLLPDQVNQHHEYEAGETAYEHEHAHANHEYEYDPRYEYAYEYEQYDWDADPAARPDDDTGEHENGEYHDEHEYCFEYEYYRYEQYEYAYYEHDHNPPVCQPVDPVHAEGAYECEWNNEQYEYAEYEYEAQDDDPHHENYEQEYDYDLVRHNENYEYAYYEYENHAEEREEYYNHENYEYEEAYYQEYEAEAHYHAYQYYNAEYAEYAEEYQYPDQYEHHEAYLYAEYEYEYAHYENHAAEDEDYYNYNEYEYAEHEFEHQHQEHEEYAYAYEYEEYHYDAQHPHYPYHYAHHHANHEYAEYHAENRAEAEHQEENYEYAYQAHEQPAAHESYEYENYEAYEYQYGAYENHCEYYEYYQYEQYEYEEAHGEAHVHYYHYYNYYNYYYNYYDHHYDDDHPPRQVPPVPDPHPPLCVDEDEDEQEEEEDERSPHHLEYEHLDAHPEAYEYEDDPVPADFFRKHKYDQELNHHDPYWHWYQFEPPGIDTDDYQKMWMWGDDVTTYTPDIDGD

Sequence (636 aa):
MVDRVVRVIDETRTIVVPGASVLSSITKQAEVYRDAAFLAASTAEAFVGPTYTSKAAGEAATTVGQSFAVNAGDGFISIYTRTSGGSTLERKTYTVDAIDALMAVQPINVLTRGLTNDNTDCQSAADALMADPTALVLRFPPGIYRCYLNNTVSGRTLIFDEGAIIDGTIHIAIGRGPDTNPGETEITWTDNTRVIGTATSTVRVGTFYCRKTNIDKIRITEIDPAYVNQTAEGGSNGVHLYVGTKDLTCGEIICDSATDGAYALSIDAATTIDADHKPENISIDNVIVRNNTQSILTTKSTKNVRIGNLIADSWDYYIGVSLVEDENLRIDRAILSGAPTVTQDGIYVLNGISASFGEIEISGAKQIGFRTFNCGRVDADSIRVDGSGLDQVRIESPGNIGRIETSDAGTGAAVLIQGNANGLTIGEIYNDGGGSVRVLSDDVTVPIITSKNNASGYGLELSGADRFTNQYLLTDGNSQGLRMVTVTDPTFGALYIRNNTTGIAISTVSGVSYDNVAYSGNTSDGTALNTLPGFRGSRIRSGAATLGNADATLIVGNNPPTQVCATSLTADRTVTVSTTGAKNGDRFRIARTAASGGAFNLIVAGVTGGPFNLATGQWLEVEYVSGWQMTAKGTL

pLDDT: mean 85.92, std 14.43, range [35.88, 98.44]

Organism: NCBI:txid517720